Protein 5IQJ (pdb70)

Sequence (387 aa):
MMDDEERFNAALHESSAHTVIAQVLGFNTATPIIYENSSTNPDEKHWLGKAFIDTTNGNNVVEEDIALVGLAGEAIQYYIIEEGVDVGDCPFIWECNLEDISLSDQEELVKDDLYNDVELWEKLYTLFEQHHDSILDLANSIMDERFNAALHESSAHTVIAQVLGFNTATPIIYENSSTNPDEKHWLGKAFIDTTNGNVEDIALVGLAGEAIQQYYIEGVDVGDCPFIWECNLEDISLSDQELVKDLYNDDVELWEKLYTLFEEQHHDDSILLDDLANSIDERFNAALHESAHTVIAQVLGFNTATPIIYENSSKHWLGKAFIDTTNGNVEEDIALVGLAGEAIQQYYIEGVDDVGDCPFIIWECCNLEEDISLSDQELVKDLYNDVELWEKLYTLFEQHHDSILDLANSI

B-factor: mean 36.2, std 12.29, range [18.05, 109.1]

Radius of gyration: 27.33 Å; Cα contacts (8 Å, |Δi|>4): 542; chains: 3; bounding box: 39×88×50 Å

Foldseek 3Di:
DVLQLLLLLLQLQLVVLLVVVPWDWDQKDKDADPDPDVVDRGIHIDTGTDPPPDDLLSLLLSLVRRVLVVCLVVVPDLQCQLVVCVVCVVVRDPVSCVSNVNVSNPSVSSVVSSVVCVVCVVSSSVSSVVD/DVLQLLQLLLQLQLVVLLVVVPWDWDQKDKDADPDDDPVDRGIHIDTGTDPPPDDLLSLLLSLLRNVLVVCLVVPPDLQCQLVVCVVCVVVRDPVSCVSNVNVSNPSVSSVVSSVVCVVCVVSSSVSSVVD/DLQLLQLLLQLQLVVLLVVVPWDWDQKDWDADPVSGIHIDTGTDPPPDDLLSLQLSLLRRVVVCCLVVVPPLVCQLVVCVVCVVPRDPVSCVSNVNVSPPSVSSVVSSVVCVVCVVSSSVSSVVD

Secondary structure (DSSP, 8-state):
-HHHHHHHHHHHHHHHHHHHTT--EEEEEEEE-----TTS-SEEEEEEE--SSS-HHHHHHHHHHHHHHHHHHHT--GGGHHHHHHHTGGGS-HHHHHHHTTGGG-HHHHHHHHHHHHHHHHHHHHHHHT-/-HHHHHHHHHHHHHHHHHHHTT--EEEEEEEE-S---TTS-SEEEEEEE--SS--HHHHHHHHHHHHHHHHHHTT--GGGHHHHHHHHGGGS-HHHHHHHGGGGG-HHHHHHHHHHHHHHHHHHHHHHTT-/-HHHHHHHHHHHHHHHHHHTT--EEEEEEEE-----EEEEEEE--SS--HHHHHHHHHHHHHHHHHHTT--GGGHHHHHHHTGGGS-HHHHHHHGGGGG-HHHHHHHHHHHHHHHHHHHHHHHH-

Structure (mmCIF, N/CA/C/O backbone):
data_5IQJ
#
_entry.id   5IQJ
#
_cell.length_a   45.126
_cell.length_b   149.512
_cell.length_c   159.966
_cell.angle_alpha   90.00
_cell.angle_beta   90.00
_cell.angle_gamma   90.00
#
_symmetry.space_group_name_H-M   'C 2 2 21'
#
loop_
_entity.id
_entity.type
_entity.pdbx_description
1 polymer 'Uncharacterized protein'
2 non-polymer 'CHLORIDE ION'
3 non-polymer 'SULFATE ION'
4 non-polymer TARTRONATE
5 non-polymer 1,2-ETHANEDIOL
6 non-polymer DI(HYDROXYETHYL)ETHER
7 non-polymer 'TRIETHYLENE GLYCOL'
8 non-polymer 'ACETATE ION'
9 non-polymer GLYCEROL
10 water water
#
loop_
_atom_site.group_PDB
_atom_site.id
_atom_site.type_symbol
_atom_site.label_atom_id
_atom_site.label_alt_id
_atom_site.label_comp_id
_atom_site.label_asym_id
_atom_site.label_entity_id
_atom_site.label_seq_id
_atom_site.pdbx_PDB_ins_code
_atom_site.Cartn_x
_atom_site.Cartn_y
_atom_site.Cartn_z
_atom_site.occupancy
_atom_site.B_iso_or_equiv
_atom_site.auth_seq_id
_atom_site.auth_comp_id
_atom_site.auth_asym_id
_atom_site.auth_atom_id
_atom_site.pdbx_PDB_model_num
ATOM 1 N N A MET A 1 4 ? 15.954 18.081 83.317 0.50 60.00 1 MET A N 1
ATOM 2 N N B MET A 1 4 ? 14.609 19.508 84.941 0.50 76.55 1 MET A N 1
ATOM 3 C CA A MET A 1 4 ? 14.975 18.826 82.473 0.50 56.91 1 MET A CA 1
ATOM 4 C CA B MET A 1 4 ? 13.739 19.725 83.747 0.50 73.53 1 MET A CA 1
ATOM 5 C C A MET A 1 4 ? 15.208 20.327 82.593 0.50 54.77 1 MET A C 1
ATOM 6 C C B MET A 1 4 ? 14.150 20.996 83.002 0.50 67.86 1 MET A C 1
ATOM 7 O O A MET A 1 4 ? 14.910 21.085 81.667 0.50 49.06 1 MET A O 1
ATOM 8 O O B MET A 1 4 ? 13.871 21.149 81.813 0.50 63.37 1 MET A O 1
ATOM 17 N N A ASP A 1 5 ? 15.738 20.752 83.738 0.50 57.33 2 ASP A N 1
ATOM 18 N N B ASP A 1 5 ? 14.822 21.902 83.709 0.50 65.26 2 ASP A N 1
ATOM 19 C CA A ASP A 1 5 ? 16.049 22.164 83.957 0.50 57.62 2 ASP A CA 1
ATOM 20 C CA B ASP A 1 5 ? 15.231 23.178 83.128 0.50 60.82 2 ASP A CA 1
ATOM 21 C C A ASP A 1 5 ? 17.069 22.609 82.916 0.50 56.38 2 ASP A C 1
ATOM 22 C C B ASP A 1 5 ? 16.545 23.136 82.329 0.50 59.16 2 ASP A C 1
ATOM 23 O O A ASP A 1 5 ? 16.927 23.669 82.294 0.50 57.28 2 ASP A O 1
ATOM 24 O O B ASP A 1 5 ? 16.715 23.910 81.387 0.50 56.23 2 ASP A O 1
ATOM 33 N N A GLU A 1 6 ? 18.109 21.801 82.735 0.50 54.17 3 GLU A N 1
ATOM 34 N N B GLU A 1 6 ? 17.473 22.253 82.692 0.50 56.90 3 GLU A N 1
ATOM 35 C CA A GLU A 1 6 ? 19.109 22.096 81.729 0.50 51.56 3 GLU A CA 1
ATOM 36 C CA B GLU A 1 6 ? 18.736 22.162 81.959 0.50 54.19 3 GLU A CA 1
ATOM 37 C C A GLU A 1 6 ? 18.556 21.788 80.342 0.50 47.89 3 GLU A C 1
ATOM 38 C C B GLU A 1 6 ? 18.389 21.901 80.483 0.50 49.46 3 GLU A C 1
ATOM 39 O O A GLU A 1 6 ? 18.987 22.407 79.361 0.50 44.50 3 GLU A O 1
ATOM 40 O O B GLU A 1 6 ? 18.811 22.646 79.594 0.50 45.91 3 GLU A O 1
ATOM 51 N N . ARG A 1 7 ? 17.605 20.848 80.246 1.00 45.09 4 ARG A N 1
ATOM 52 C CA . ARG A 1 7 ? 17.069 20.505 78.911 1.00 43.24 4 ARG A CA 1
ATOM 53 C C . ARG A 1 7 ? 16.252 21.676 78.331 1.00 41.07 4 ARG A C 1
ATOM 54 O O . ARG A 1 7 ? 16.348 21.995 77.130 1.00 39.69 4 ARG A O 1
ATOM 62 N N . PHE A 1 8 ? 15.448 22.304 79.182 1.00 38.72 5 PHE A N 1
ATOM 63 C CA . PHE A 1 8 ? 14.613 23.408 78.733 1.00 38.32 5 PHE A CA 1
ATOM 64 C C . PHE A 1 8 ? 15.484 24.602 78.277 1.00 37.01 5 PHE A C 1
ATOM 65 O O . PHE A 1 8 ? 15.122 25.309 77.344 1.00 35.49 5 PHE A O 1
ATOM 73 N N . ASN A 1 9 ? 16.630 24.807 78.924 1.00 42.21 6 ASN A N 1
ATOM 74 C CA . ASN A 1 9 ? 17.559 25.880 78.527 1.00 40.99 6 ASN A CA 1
ATOM 75 C C . ASN A 1 9 ? 18.214 25.549 77.182 1.00 38.43 6 ASN A C 1
ATOM 76 O O . ASN A 1 9 ? 18.481 26.448 76.390 1.00 33.57 6 ASN A O 1
ATOM 81 N N . ALA A 1 10 ? 18.456 24.265 76.919 1.00 36.99 7 ALA A N 1
ATOM 82 C CA . ALA A 1 10 ? 18.969 23.866 75.617 1.00 36.31 7 ALA A CA 1
ATOM 83 C C . ALA A 1 10 ? 17.874 24.157 74.600 1.00 35.14 7 ALA A C 1
ATOM 84 O O . ALA A 1 10 ? 18.173 24.623 73.494 1.00 32.95 7 ALA A O 1
ATOM 86 N N . ALA A 1 11 ? 16.614 23.923 74.998 1.00 34.96 8 ALA A N 1
ATOM 87 C CA . ALA A 1 11 ? 15.458 24.188 74.131 1.00 33.38 8 ALA A CA 1
ATOM 88 C C . ALA A 1 11 ? 15.273 25.652 73.831 1.00 32.39 8 ALA A C 1
ATOM 89 O O . ALA A 1 11 ? 15.041 26.026 72.666 1.00 29.78 8 ALA A O 1
ATOM 91 N N . LEU A 1 12 ? 15.362 26.496 74.857 1.00 31.74 9 LEU A N 1
ATOM 92 C CA . LEU A 1 12 ? 15.243 27.941 74.635 1.00 31.91 9 LEU A CA 1
ATOM 93 C C . LEU A 1 12 ? 16.305 28.478 73.698 1.00 29.25 9 LEU A C 1
ATOM 94 O O . LEU A 1 12 ? 16.022 29.335 72.880 1.00 28.82 9 LEU A O 1
ATOM 99 N N . HIS A 1 13 ? 17.526 27.976 73.857 1.00 29.97 10 HIS A N 1
ATOM 100 C CA . HIS A 1 13 ? 18.684 28.360 73.037 1.00 29.52 10 HIS A CA 1
ATOM 101 C C . HIS A 1 13 ? 18.431 28.151 71.544 1.00 28.24 10 HIS A C 1
ATOM 102 O O . HIS A 1 13 ? 18.576 29.088 70.739 1.00 26.02 10 HIS A O 1
ATOM 109 N N . GLU A 1 14 ? 18.055 26.933 71.171 1.00 26.86 11 GLU A N 1
ATOM 110 C CA . GLU A 1 14 ? 17.769 26.641 69.760 1.00 26.72 11 GLU A CA 1
ATOM 111 C C . GLU A 1 14 ? 16.510 27.361 69.287 1.00 25.70 11 GLU A C 1
ATOM 112 O O . GLU A 1 14 ? 16.429 27.760 68.125 1.00 24.41 11 GLU A O 1
ATOM 118 N N A SER A 1 15 ? 15.527 27.519 70.174 0.60 24.80 12 SER A N 1
ATOM 119 N N B SER A 1 15 ? 15.531 27.519 70.175 0.40 25.83 12 SER A N 1
ATOM 120 C CA A SER A 1 15 ? 14.296 28.220 69.802 0.60 24.06 12 SER A CA 1
ATOM 121 C CA B SER A 1 15 ? 14.309 28.221 69.805 0.40 25.64 12 SER A CA 1
ATOM 122 C C A SER A 1 15 ? 14.547 29.717 69.540 0.60 24.68 12 SER A C 1
ATOM 123 C C B SER A 1 15 ? 14.567 29.706 69.527 0.40 25.42 12 SER A C 1
ATOM 124 O O A SER A 1 15 ? 13.905 30.322 68.670 0.60 23.87 12 SER A O 1
ATOM 125 O O B SER A 1 15 ? 13.949 30.293 68.631 0.40 24.74 12 SER A O 1
ATOM 130 N N . ALA A 1 16 ? 15.460 30.313 70.311 1.00 25.34 13 ALA A N 1
ATOM 131 C CA . ALA A 1 16 ? 15.802 31.734 70.120 1.00 24.69 13 ALA A CA 1
ATOM 132 C C . ALA A 1 16 ? 16.512 31.881 68.769 1.00 23.82 13 ALA A C 1
ATOM 133 O O . ALA A 1 16 ? 16.175 32.785 67.999 1.00 24.05 13 ALA A O 1
ATOM 135 N N . HIS A 1 17 ? 17.459 30.991 68.475 1.00 23.11 14 HIS A N 1
ATOM 136 C CA . 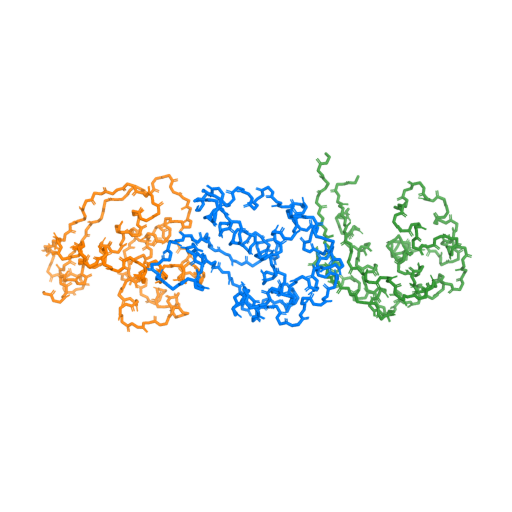HIS A 1 17 ? 18.131 31.023 67.164 1.00 24.72 14 HIS A CA 1
ATOM 137 C C . HIS A 1 17 ? 17.114 30.979 66.034 1.00 23.14 14 HIS A C 1
ATOM 138 O O . HIS A 1 17 ? 17.186 31.768 65.086 1.00 22.00 14 HIS A O 1
ATOM 145 N N . THR A 1 18 ? 16.186 30.043 66.171 1.00 23.87 15 THR A N 1
ATOM 146 C CA . THR A 1 18 ? 15.199 29.730 65.127 1.00 23.70 15 THR A CA 1
ATOM 147 C C . THR A 1 18 ? 14.199 30.857 64.896 1.00 23.80 15 THR A C 1
ATOM 148 O O . THR A 1 18 ? 13.967 31.245 63.761 1.00 23.49 15 THR A O 1
ATOM 152 N N . VAL A 1 19 ? 13.612 31.378 65.964 1.00 23.48 16 VAL A N 1
ATOM 153 C CA . VAL A 1 19 ? 12.635 32.447 65.817 1.00 23.20 16 VAL A CA 1
ATOM 154 C C . VAL A 1 19 ? 13.256 33.755 65.289 1.00 23.29 16 VAL A C 1
ATOM 155 O O . VAL A 1 19 ? 12.681 34.378 64.418 1.00 23.50 16 VAL A O 1
ATOM 159 N N . ILE A 1 20 ? 14.407 34.165 65.828 1.00 23.73 17 ILE A N 1
ATOM 160 C CA . ILE A 1 20 ? 15.124 35.330 65.305 1.00 22.82 17 ILE A CA 1
ATOM 161 C C . ILE A 1 20 ? 15.421 35.145 63.805 1.00 22.75 17 ILE A C 1
ATOM 162 O O . ILE A 1 20 ? 15.254 36.071 63.009 1.00 22.53 17 ILE A O 1
ATOM 167 N N . ALA A 1 21 ? 15.874 33.951 63.424 1.00 21.27 18 ALA A N 1
ATOM 168 C CA . ALA A 1 21 ? 16.147 33.677 62.022 1.00 22.18 18 ALA A CA 1
ATOM 169 C C . ALA A 1 21 ? 14.870 33.874 61.203 1.00 22.98 18 ALA A C 1
ATOM 170 O O . ALA A 1 21 ? 14.899 34.506 60.165 1.00 24.05 18 ALA A O 1
ATOM 172 N N . GLN A 1 22 ? 13.744 33.359 61.700 1.00 23.10 19 GLN A N 1
ATOM 173 C CA . GLN A 1 22 ? 12.472 33.497 60.982 1.00 25.26 19 GLN A CA 1
ATOM 174 C C . GLN A 1 22 ? 12.046 34.937 60.844 1.00 26.21 19 GLN A C 1
ATOM 175 O O . GLN A 1 22 ? 11.608 35.359 59.770 1.00 26.03 19 GLN A O 1
ATOM 181 N N . VAL A 1 23 ? 12.172 35.709 61.927 1.00 25.53 20 VAL A N 1
ATOM 182 C CA . VAL A 1 23 ? 11.802 37.108 61.894 1.00 26.86 20 VAL A CA 1
ATOM 183 C C . VAL A 1 23 ? 12.678 37.870 60.883 1.00 28.43 20 VAL A C 1
ATOM 184 O O . VAL A 1 23 ? 12.223 38.829 60.270 1.00 29.14 20 VAL A O 1
ATOM 188 N N . LEU A 1 24 ? 13.927 37.449 60.713 1.00 25.94 21 LEU A N 1
ATOM 189 C CA . LEU A 1 24 ? 14.796 38.093 59.755 1.00 25.83 21 LEU A CA 1
ATOM 190 C C . LEU A 1 24 ? 14.651 37.504 58.329 1.00 28.47 21 LEU A C 1
ATOM 191 O O . LEU A 1 24 ? 15.413 37.863 57.434 1.00 27.94 21 LEU A O 1
ATOM 196 N N . GLY A 1 25 ? 13.686 36.613 58.121 1.00 27.91 22 GLY A N 1
ATOM 197 C CA . GLY A 1 25 ? 13.416 36.092 56.787 1.00 29.22 22 GLY A CA 1
ATOM 198 C C . GLY A 1 25 ? 14.217 34.871 56.355 1.00 28.69 22 GLY A C 1
ATOM 199 O O . GLY A 1 25 ? 14.141 34.484 55.191 1.00 29.46 22 GLY A O 1
ATOM 200 N N . PHE A 1 26 ? 15.002 34.278 57.251 1.00 26.60 23 PHE A N 1
ATOM 201 C CA . PHE A 1 26 ? 15.773 33.088 56.900 1.00 27.02 23 PHE A CA 1
ATOM 202 C C . PHE A 1 26 ? 14.901 31.821 56.970 1.00 27.01 23 PHE A C 1
ATOM 203 O O . PHE A 1 26 ? 14.089 31.661 57.879 1.00 26.06 23 PHE A O 1
ATOM 211 N N . ASN A 1 27 ? 15.099 30.918 56.022 1.00 27.42 24 ASN A N 1
ATOM 212 C CA . ASN A 1 27 ? 14.380 29.647 56.043 1.00 30.00 24 ASN A CA 1
ATOM 213 C C . ASN A 1 27 ? 14.896 28.778 57.196 1.00 28.14 24 ASN A C 1
ATOM 214 O O . ASN A 1 27 ? 16.109 28.736 57.442 1.00 28.73 24 ASN A O 1
ATOM 219 N N . THR A 1 28 ? 13.990 28.084 57.873 1.00 27.57 25 THR A N 1
ATOM 220 C CA . THR A 1 28 ? 14.351 27.173 58.949 1.00 26.44 25 THR A CA 1
ATOM 221 C C . THR A 1 28 ? 13.520 25.869 58.942 1.00 27.02 25 THR A C 1
ATOM 222 O O . THR A 1 28 ? 12.451 25.783 58.317 1.00 26.83 25 THR A O 1
ATOM 226 N N . ALA A 1 29 ? 14.040 24.868 59.652 1.00 26.06 26 ALA A N 1
ATOM 227 C CA . ALA A 1 29 ? 13.333 23.615 59.933 1.00 25.41 26 ALA A CA 1
ATOM 228 C C . ALA A 1 29 ? 13.367 23.530 61.452 1.00 25.14 26 ALA A C 1
ATOM 229 O O . ALA A 1 29 ? 14.286 24.050 62.085 1.00 24.16 26 ALA A O 1
ATOM 231 N N . THR A 1 30 ? 12.385 22.864 62.034 1.00 26.28 27 THR A N 1
ATOM 232 C CA . THR A 1 30 ? 12.272 22.761 63.491 1.00 27.09 27 THR A CA 1
ATOM 233 C C . THR A 1 30 ? 13.566 22.211 64.143 1.00 26.30 27 THR A C 1
ATOM 234 O O . THR A 1 30 ? 14.042 21.140 63.750 1.00 25.21 27 THR A O 1
ATOM 238 N N . PRO A 1 31 ? 14.106 22.913 65.164 1.00 24.43 28 PRO A N 1
ATOM 239 C CA . PRO A 1 31 ? 15.332 22.444 65.799 1.00 25.74 28 PRO A CA 1
ATOM 240 C C . PRO A 1 31 ? 15.095 21.206 66.645 1.00 26.23 28 PRO A C 1
ATOM 241 O O . PRO A 1 31 ? 13.943 20.891 66.970 1.00 26.96 28 PRO A O 1
ATOM 245 N N . ILE A 1 32 ? 16.174 20.510 66.992 1.00 28.41 29 ILE A N 1
ATOM 246 C CA . ILE A 1 32 ? 16.079 19.306 67.833 1.00 30.36 29 ILE A CA 1
ATOM 247 C C . ILE A 1 32 ? 16.912 19.413 69.110 1.00 31.55 29 ILE A C 1
ATOM 248 O O . ILE A 1 32 ? 17.928 20.083 69.148 1.00 31.70 29 ILE A O 1
ATOM 253 N N . ILE A 1 33 ? 16.460 18.728 70.146 1.00 33.41 30 ILE A N 1
ATOM 254 C CA . ILE A 1 33 ? 17.142 18.697 71.424 1.00 36.37 30 ILE A CA 1
ATOM 255 C C . ILE A 1 33 ? 17.397 17.225 71.717 1.00 37.48 30 ILE A C 1
ATOM 256 O O . ILE A 1 33 ? 16.494 16.411 71.559 1.00 35.73 30 ILE A O 1
ATOM 261 N N . TYR A 1 34 ? 18.618 16.901 72.141 1.00 39.61 31 TYR A N 1
ATOM 262 C CA . TYR A 1 34 ? 19.000 15.506 72.415 1.00 42.59 31 TYR A CA 1
ATOM 263 C C . TYR A 1 34 ? 20.048 15.419 73.524 1.00 45.52 31 TYR A C 1
ATOM 264 O O . TYR A 1 34 ? 20.762 16.383 73.808 1.00 43.89 31 TYR A O 1
ATOM 273 N N . GLU A 1 35 ? 20.123 14.249 74.151 1.00 49.30 32 GLU A N 1
ATOM 274 C CA . GLU A 1 35 ? 20.997 14.038 75.299 1.00 53.99 32 GLU A CA 1
ATOM 275 C C . GLU A 1 35 ? 22.431 13.699 74.891 1.00 55.90 32 GLU A C 1
ATOM 276 O O . GLU A 1 35 ? 22.659 12.942 73.942 1.00 54.01 32 GLU A O 1
ATOM 282 N N . ASN A 1 36 ? 23.394 14.295 75.594 1.00 45.03 33 ASN A N 1
ATOM 283 C CA . ASN A 1 36 ? 24.813 14.027 75.351 1.00 46.91 33 ASN A CA 1
ATOM 284 C C . ASN A 1 36 ? 25.207 12.736 76.102 1.00 51.22 33 ASN A C 1
ATOM 285 O O . ASN A 1 36 ? 24.926 12.603 77.296 1.00 52.49 33 ASN A O 1
ATOM 290 N N . SER A 1 37 ? 25.866 11.810 75.408 1.00 53.07 34 SER A N 1
ATOM 291 C CA . SER A 1 37 ? 26.306 10.545 76.013 1.00 58.31 34 SER A CA 1
ATOM 292 C C . SER A 1 37 ? 27.707 10.631 76.645 1.00 56.73 34 SER A C 1
ATOM 293 O O . SER A 1 37 ? 28.116 9.712 77.351 1.00 59.31 34 SER A O 1
ATOM 296 N N . SER A 1 38 ? 28.429 11.728 76.396 1.00 53.22 35 SER A N 1
ATOM 297 C CA . SER A 1 38 ? 29.785 11.913 76.940 1.00 50.66 35 SER A CA 1
ATOM 298 C C . SER A 1 38 ? 29.836 11.880 78.464 1.00 48.26 35 SER A C 1
ATOM 299 O O . SER A 1 38 ? 28.927 12.361 79.131 1.00 44.54 35 SER A O 1
ATOM 302 N N . THR A 1 39 ? 30.919 11.325 79.006 1.00 48.88 36 THR A N 1
ATOM 303 C CA . THR A 1 39 ? 31.128 11.273 80.454 1.00 49.01 36 THR A CA 1
ATOM 304 C C . THR A 1 39 ? 32.173 12.326 80.868 1.00 50.13 36 THR A C 1
ATOM 305 O O . THR A 1 39 ? 32.702 12.303 82.008 1.00 45.13 36 THR A O 1
ATOM 309 N N . ASN A 1 40 ? 32.448 13.251 79.949 1.00 48.60 37 ASN A N 1
ATOM 310 C CA . ASN A 1 40 ? 33.429 14.295 80.169 1.00 52.19 37 ASN A CA 1
ATOM 311 C C . ASN A 1 40 ? 32.715 15.427 80.900 1.00 49.86 37 ASN A C 1
ATOM 312 O O . ASN A 1 40 ? 31.771 16.000 80.357 1.00 51.49 37 ASN A O 1
ATOM 317 N N . PRO A 1 41 ? 33.164 15.768 82.127 1.00 48.61 38 PRO A N 1
ATOM 318 C CA . PRO A 1 41 ? 32.464 16.834 82.870 1.00 49.42 38 PRO A CA 1
ATOM 319 C C . PRO A 1 41 ? 32.501 18.241 82.238 1.00 49.48 38 PRO A C 1
ATOM 320 O O . PRO A 1 41 ? 31.722 19.101 82.638 1.00 49.73 38 PRO A O 1
ATOM 324 N N . ASP A 1 42 ? 33.388 18.470 81.270 1.00 52.78 39 ASP A N 1
ATOM 325 C CA . ASP A 1 42 ? 33.510 19.796 80.644 1.00 58.91 39 ASP A CA 1
ATOM 326 C C . ASP A 1 42 ? 32.466 20.052 79.546 1.00 60.04 39 ASP A C 1
ATOM 327 O O . ASP A 1 42 ? 32.370 21.172 79.041 1.00 64.68 39 ASP A O 1
ATOM 332 N N . GLU A 1 43 ? 31.688 19.027 79.188 1.00 59.24 40 GLU A N 1
ATOM 333 C CA . GLU A 1 43 ? 30.658 19.150 78.141 1.00 59.23 40 GLU A CA 1
ATOM 334 C C . GLU A 1 43 ? 29.244 19.267 78.711 1.00 57.75 40 GLU A C 1
ATOM 335 O O . GLU A 1 43 ? 28.962 18.788 79.805 1.00 54.24 40 GLU A O 1
ATOM 341 N N . LYS A 1 44 ? 28.357 19.906 77.944 1.00 59.85 41 LYS A N 1
ATOM 342 C CA . LYS A 1 44 ? 26.955 20.066 78.342 1.00 58.01 41 LYS A CA 1
ATOM 343 C C . LYS A 1 44 ? 26.248 18.722 78.199 1.00 53.60 41 LYS A C 1
ATOM 344 O O . LYS A 1 44 ? 26.563 17.936 77.296 1.00 51.13 41 LYS A O 1
ATOM 350 N N . HIS A 1 45 ? 25.313 18.446 79.107 1.00 53.31 42 HIS A N 1
ATOM 351 C CA . HIS A 1 45 ? 24.596 17.169 79.096 1.00 56.81 42 HIS A CA 1
ATOM 352 C C . HIS A 1 45 ? 23.475 17.146 78.065 1.00 52.27 42 HIS A C 1
ATOM 353 O O . HIS A 1 45 ? 23.110 16.082 77.558 1.00 50.93 42 HIS A O 1
ATOM 360 N N . TRP A 1 46 ? 22.925 18.320 77.773 1.00 50.29 43 TRP A N 1
ATOM 361 C CA . TRP A 1 46 ? 21.850 18.452 76.787 1.00 47.79 43 TRP A CA 1
ATOM 362 C C . TRP A 1 46 ? 22.326 19.274 75.622 1.00 41.30 43 TRP A C 1
ATOM 363 O O . TRP A 1 46 ? 22.786 20.406 75.804 1.00 42.39 43 TRP A O 1
ATOM 374 N N . LEU A 1 47 ? 22.202 18.704 74.426 1.00 39.22 44 LEU A N 1
ATOM 375 C CA . LEU A 1 47 ? 22.640 19.368 73.196 1.00 37.07 44 LEU A CA 1
ATOM 376 C C . LEU A 1 47 ? 21.458 19.761 72.322 1.00 34.34 44 LEU A C 1
ATOM 377 O O . LEU A 1 47 ? 20.331 19.284 72.502 1.00 35.30 44 LEU A O 1
ATOM 382 N N . GLY A 1 48 ? 21.716 20.656 71.371 1.00 32.05 45 GLY A N 1
ATOM 383 C CA . GLY A 1 48 ? 20.696 21.090 70.459 1.00 28.39 45 GLY A CA 1
ATOM 384 C C . GLY A 1 48 ? 21.316 21.270 69.091 1.00 29.04 45 GLY A C 1
ATOM 385 O O . GLY A 1 48 ? 22.557 21.374 68.974 1.00 29.96 45 GLY A O 1
ATOM 386 N N . LYS A 1 49 ? 20.456 21.305 68.075 1.00 38.29 46 LYS A N 1
ATOM 387 C CA . LYS A 1 49 ? 20.860 21.538 66.689 1.00 37.36 46 LYS A CA 1
ATOM 388 C C . LYS A 1 49 ? 19.729 22.322 66.010 1.00 33.67 46 LYS A C 1
ATOM 389 O O . LYS A 1 49 ? 18.543 21.954 66.128 1.00 31.49 46 LYS A O 1
ATOM 395 N N . ALA A 1 50 ? 20.115 23.402 65.318 1.00 30.75 47 ALA A N 1
ATOM 396 C CA . ALA A 1 50 ? 19.201 24.268 64.577 1.00 28.97 47 ALA A CA 1
ATOM 397 C C . ALA A 1 50 ? 19.460 24.095 63.070 1.00 28.35 47 ALA A C 1
ATOM 398 O O . ALA A 1 50 ? 20.555 23.695 62.671 1.00 29.06 47 ALA A O 1
ATOM 400 N N . PHE A 1 51 ? 18.471 24.407 62.238 1.00 27.06 48 PHE A N 1
ATOM 401 C CA . PHE A 1 51 ? 18.598 24.198 60.793 1.00 27.17 48 PHE A CA 1
ATOM 402 C C . PHE A 1 51 ? 18.133 25.494 60.178 1.00 27.06 48 PHE A C 1
ATOM 403 O O . PHE A 1 51 ? 16.941 25.718 60.004 1.00 26.98 48 PHE A O 1
ATOM 411 N N . ILE A 1 52 ? 19.106 26.362 59.895 1.00 27.39 49 ILE A N 1
ATOM 412 C CA . ILE A 1 52 ? 18.833 27.718 59.449 1.00 28.25 49 ILE A CA 1
ATOM 413 C C . ILE A 1 52 ? 19.677 28.050 58.226 1.00 29.91 49 ILE A C 1
ATOM 414 O O . ILE A 1 52 ? 20.890 27.837 58.241 1.00 29.89 49 ILE A O 1
ATOM 419 N N . ASP A 1 53 ? 19.033 28.560 57.178 1.00 31.61 50 ASP A N 1
ATOM 420 C CA . ASP A 1 53 ? 19.747 29.002 55.970 1.00 35.20 50 ASP A CA 1
ATOM 421 C C . ASP A 1 53 ? 20.372 30.360 56.169 1.00 35.89 50 ASP A C 1
ATOM 422 O O . ASP A 1 53 ? 19.668 31.356 56.138 1.00 38.64 50 ASP A O 1
ATOM 427 N N . THR A 1 54 ? 21.682 30.417 56.395 1.00 37.36 51 THR A N 1
ATOM 428 C CA . THR A 1 54 ? 22.381 31.710 56.516 1.00 38.24 51 THR A CA 1
ATOM 429 C C . THR A 1 54 ? 23.301 31.962 55.312 1.00 41.89 51 THR A C 1
ATOM 430 O O . THR A 1 54 ? 24.134 32.875 55.346 1.00 41.29 51 THR A O 1
ATOM 434 N N . THR A 1 55 ? 23.113 31.190 54.235 1.00 43.83 52 THR A N 1
ATOM 435 C CA . THR A 1 55 ? 23.962 31.315 53.030 1.00 47.43 52 THR A CA 1
ATOM 436 C C . THR A 1 55 ? 23.901 32.688 52.344 1.00 49.98 52 THR A C 1
ATOM 437 O O . THR A 1 55 ? 24.939 33.271 52.015 1.00 53.99 52 THR A O 1
ATOM 441 N N . ASN A 1 56 ? 22.688 33.183 52.120 1.00 51.87 53 ASN A N 1
ATOM 442 C CA . ASN A 1 56 ? 22.471 34.454 51.415 1.00 55.00 53 ASN A CA 1
ATOM 443 C C . ASN A 1 56 ? 22.635 35.720 52.271 1.00 50.51 53 ASN A C 1
ATOM 444 O O . ASN A 1 56 ? 23.325 36.656 51.870 1.00 52.33 53 ASN A O 1
ATOM 449 N N . GLY A 1 57 ? 21.985 35.721 53.431 1.00 44.03 54 GLY A N 1
ATOM 450 C CA . GLY A 1 57 ? 21.897 36.863 54.367 1.00 40.28 54 GLY A CA 1
ATOM 451 C C . GLY A 1 57 ? 23.030 37.844 54.598 1.00 38.46 54 GLY A C 1
ATOM 452 O O . GLY A 1 57 ? 24.196 37.531 54.382 1.00 39.26 54 GLY A O 1
ATOM 453 N N A ASN A 1 58 ? 22.663 39.032 55.059 0.50 36.73 55 ASN A N 1
ATOM 454 N N B ASN A 1 58 ? 22.706 39.057 55.043 0.50 37.21 55 ASN A N 1
ATOM 455 C CA A ASN A 1 58 ? 23.641 40.047 55.351 0.50 36.29 55 ASN A CA 1
ATOM 456 C CA B ASN A 1 58 ? 23.774 40.018 55.305 0.50 37.08 55 ASN A CA 1
ATOM 457 C C A ASN A 1 58 ? 24.329 39.725 56.673 0.50 33.69 55 ASN A C 1
ATOM 458 C C B ASN A 1 58 ? 24.402 39.721 56.670 0.50 34.50 55 ASN A C 1
ATOM 459 O O A ASN A 1 58 ? 23.786 39.015 57.542 0.50 31.80 55 ASN A O 1
ATOM 460 O O B ASN A 1 58 ? 23.781 39.098 57.551 0.50 32.58 55 ASN A O 1
ATOM 469 N N A VAL A 1 59 ? 25.544 40.225 56.789 0.50 33.20 56 VAL A N 1
ATOM 470 N N B VAL A 1 59 ? 25.658 40.112 56.802 0.50 34.09 56 VAL A N 1
ATOM 471 C CA A VAL A 1 59 ? 26.397 39.956 57.927 0.50 31.82 56 VAL A CA 1
ATOM 472 C CA B VAL A 1 59 ? 26.452 39.820 57.985 0.50 32.66 56 VAL A CA 1
ATOM 473 C C A VAL A 1 59 ? 25.756 40.277 59.269 0.50 29.87 56 VAL A C 1
ATOM 474 C C B VAL A 1 59 ? 25.755 40.187 59.290 0.50 30.61 56 VAL A C 1
ATOM 475 O O A VAL A 1 59 ? 25.850 39.480 60.196 0.50 28.83 56 VAL A O 1
ATOM 476 O O B VAL A 1 59 ? 25.766 39.409 60.234 0.50 29.51 56 VAL A O 1
ATOM 483 N N A GLU A 1 60 ? 25.105 41.428 59.386 0.50 29.32 57 GLU A N 1
ATOM 484 N N B GLU A 1 60 ? 25.159 41.371 59.344 0.50 30.05 57 GLU A N 1
ATOM 485 C CA A GLU A 1 60 ? 24.497 41.778 60.670 0.50 28.11 57 GLU A CA 1
ATOM 486 C CA B GLU A 1 60 ? 24.473 41.819 60.553 0.50 28.86 57 GLU A CA 1
ATOM 487 C C A GLU A 1 60 ? 23.271 40.910 61.038 0.50 26.94 57 GLU A C 1
ATOM 488 C C B GLU A 1 60 ? 23.320 40.886 60.996 0.50 27.33 57 GLU A C 1
ATOM 489 O O A GLU A 1 60 ? 23.085 40.568 62.216 0.50 25.69 57 GLU A O 1
ATOM 490 O O B GLU A 1 60 ? 23.213 40.510 62.173 0.50 26.05 57 GLU A O 1
ATOM 501 N N . ASP A 1 61 ? 22.451 40.537 60.054 1.00 27.17 58 ASP A N 1
ATOM 502 C CA . ASP A 1 61 ? 21.310 39.643 60.346 1.00 26.23 58 ASP A CA 1
ATOM 503 C C . ASP A 1 61 ? 21.823 38.248 60.799 1.00 25.59 58 ASP A C 1
ATOM 504 O O . ASP A 1 61 ? 21.287 37.648 61.736 1.00 24.53 58 ASP A O 1
ATOM 509 N N . ILE A 1 62 ? 22.868 37.760 60.148 1.00 26.06 59 ILE A N 1
ATOM 510 C CA . ILE A 1 62 ? 23.443 36.470 60.510 1.00 25.97 59 ILE A CA 1
ATOM 511 C C . ILE A 1 62 ? 24.004 36.538 61.946 1.00 25.26 59 ILE A C 1
ATOM 512 O O . ILE A 1 62 ? 23.874 35.575 62.723 1.00 24.69 59 ILE A O 1
ATOM 517 N N . ALA A 1 63 ? 24.605 37.674 62.279 1.00 25.20 60 ALA A N 1
ATOM 518 C CA . ALA A 1 63 ? 25.134 37.877 63.616 1.00 25.06 60 ALA A CA 1
ATOM 519 C C . ALA A 1 63 ? 24.027 37.861 64.644 1.00 24.39 60 ALA A C 1
ATOM 520 O O . ALA A 1 63 ? 24.209 37.287 65.733 1.00 24.62 60 ALA A O 1
ATOM 522 N N . LEU A 1 64 ? 22.869 38.449 64.316 1.00 24.05 61 LEU A N 1
ATOM 523 C CA . LEU A 1 64 ? 21.723 38.433 65.231 1.00 23.71 61 LEU A CA 1
ATOM 524 C C . LEU A 1 64 ? 21.308 36.986 65.496 1.00 23.34 61 LEU A C 1
ATOM 525 O O . LEU A 1 64 ? 20.992 36.624 66.622 1.00 23.28 61 LEU A O 1
ATOM 530 N N . VAL A 1 65 ? 21.295 36.163 64.454 1.00 23.31 62 VAL A N 1
ATOM 531 C CA . VAL A 1 65 ? 20.952 34.744 64.637 1.00 23.12 62 VAL A CA 1
ATOM 532 C C . VAL A 1 65 ? 21.980 34.070 65.542 1.00 23.27 62 VAL A C 1
ATOM 533 O O . VAL A 1 65 ? 21.618 33.336 66.457 1.00 23.38 62 VAL A O 1
ATOM 537 N N . GLY A 1 66 ? 23.248 34.363 65.295 1.00 23.64 63 GLY A N 1
ATOM 538 C CA . GLY A 1 66 ? 24.365 33.804 66.079 1.00 24.25 63 GLY A CA 1
ATOM 539 C C . GLY A 1 66 ? 24.302 34.183 67.549 1.00 24.40 63 GLY A C 1
ATOM 540 O O . GLY A 1 66 ? 24.556 33.351 68.418 1.00 24.71 63 GLY A O 1
ATOM 541 N N . LEU A 1 67 ? 23.947 35.433 67.827 1.00 24.31 64 LEU A N 1
ATOM 542 C CA . LEU A 1 67 ? 23.852 35.911 69.207 1.00 24.70 64 LEU A CA 1
ATOM 543 C C . LEU A 1 67 ? 22.671 35.373 69.960 1.00 24.73 64 LEU A C 1
ATOM 544 O O . LEU A 1 67 ? 22.719 35.256 71.170 1.00 25.11 64 LEU A O 1
ATOM 549 N N . ALA A 1 68 ? 21.614 35.054 69.226 1.00 24.37 65 ALA A N 1
ATOM 550 C CA . ALA A 1 68 ? 20.325 34.762 69.822 1.00 24.66 65 ALA A CA 1
ATOM 551 C C . ALA A 1 68 ? 20.262 33.675 70.898 1.00 25.67 65 ALA A C 1
ATOM 552 O O . ALA A 1 68 ? 19.530 33.838 71.889 1.00 26.15 65 ALA A O 1
ATOM 554 N N . GLY A 1 69 ? 21.000 32.584 70.692 1.00 26.04 66 GLY A N 1
ATOM 555 C CA . GLY A 1 69 ? 21.013 31.461 71.644 1.00 27.42 66 GLY A CA 1
ATOM 556 C C . GLY A 1 69 ? 21.423 31.865 73.035 1.00 28.69 66 GLY A C 1
ATOM 557 O O . GLY A 1 69 ? 20.640 31.746 73.946 1.00 29.62 66 GLY A O 1
ATOM 558 N N . GLU A 1 70 ? 22.633 32.413 73.191 1.00 29.78 67 GLU A N 1
ATOM 559 C CA . GLU A 1 70 ? 23.098 32.869 74.511 1.00 31.20 67 GLU A CA 1
ATOM 560 C C . GLU A 1 70 ? 22.297 34.068 74.985 1.00 30.86 67 GLU A C 1
ATOM 561 O O . GLU A 1 70 ? 22.024 34.215 76.176 1.00 31.93 67 GLU A O 1
ATOM 567 N N . ALA A 1 71 ? 21.909 34.921 74.040 1.00 29.20 68 ALA A N 1
ATOM 568 C CA . ALA A 1 71 ? 21.191 36.168 74.346 1.00 28.66 68 ALA A CA 1
ATOM 569 C C . ALA A 1 71 ? 19.852 36.020 75.034 1.00 28.85 68 ALA A C 1
ATOM 570 O O . ALA A 1 71 ? 19.480 36.871 75.879 1.00 29.29 68 ALA A O 1
ATOM 572 N N . ILE A 1 72 ? 19.108 34.967 74.708 1.00 28.47 69 ILE A N 1
ATOM 573 C CA . ILE A 1 72 ? 17.806 34.786 75.344 1.00 29.09 69 ILE A CA 1
ATOM 574 C C . ILE A 1 72 ? 17.985 34.645 76.851 1.00 30.83 69 ILE A C 1
ATOM 575 O O . ILE A 1 72 ? 17.163 35.134 77.598 1.00 31.42 69 ILE A O 1
ATOM 580 N N . GLN A 1 73 ? 19.069 34.016 77.294 1.00 31.70 70 GLN A N 1
ATOM 581 C CA . GLN A 1 73 ? 19.341 33.934 78.758 1.00 33.99 70 GLN A CA 1
ATOM 582 C C . GLN A 1 73 ? 19.702 35.303 79.309 1.00 33.85 70 GLN A C 1
ATOM 583 O O . GLN A 1 73 ? 19.222 35.666 80.376 1.00 34.80 70 GLN A O 1
ATOM 589 N N . TYR A 1 74 ? 20.518 36.073 78.578 1.00 32.34 71 TYR A N 1
ATOM 590 C CA . TYR A 1 74 ? 20.872 37.408 79.046 1.00 32.70 71 TYR A CA 1
ATOM 591 C C . TYR A 1 74 ? 19.613 38.253 79.220 1.00 33.16 71 TYR A C 1
ATOM 592 O O . TYR A 1 74 ? 19.475 38.986 80.221 1.00 34.07 71 TYR A O 1
ATOM 601 N N . TYR A 1 75 ? 18.676 38.073 78.296 1.00 32.29 72 TYR A N 1
ATOM 602 C CA . TYR A 1 75 ? 17.407 38.788 78.308 1.00 33.10 72 TYR A CA 1
ATOM 603 C C . TYR A 1 75 ? 16.567 38.370 79.491 1.00 34.93 72 TYR A C 1
ATOM 604 O O . TYR A 1 75 ? 16.041 39.220 80.230 1.00 35.81 72 TYR A O 1
ATOM 613 N N A ILE A 1 76 ? 16.383 37.059 79.640 0.50 35.37 73 ILE A N 1
ATOM 614 N N B ILE A 1 76 ? 16.462 37.056 79.698 0.50 35.64 73 ILE A N 1
ATOM 615 C CA A ILE A 1 76 ? 15.609 36.508 80.767 0.50 37.53 73 ILE A CA 1
ATOM 616 C CA B ILE A 1 76 ? 15.750 36.528 80.878 0.50 37.98 73 ILE A CA 1
ATOM 617 C C A ILE A 1 76 ? 16.202 36.937 82.123 0.50 39.63 73 ILE A C 1
ATOM 618 C C B ILE A 1 76 ? 16.369 37.004 82.196 0.50 39.97 73 ILE A C 1
ATOM 619 O O A ILE A 1 76 ? 15.471 37.272 83.060 0.50 41.34 73 ILE A O 1
ATOM 620 O O B ILE A 1 76 ? 15.659 37.456 83.099 0.50 41.60 73 ILE A O 1
ATOM 629 N N A GLU A 1 77 ? 17.529 36.947 82.210 0.50 39.67 74 GLU A N 1
ATOM 630 N N B GLU A 1 77 ? 17.694 36.915 82.300 0.50 40.00 74 GLU A N 1
ATOM 631 C CA A GLU A 1 77 ? 18.232 37.312 83.456 0.50 41.83 74 GLU A CA 1
ATOM 632 C CA B GLU A 1 77 ? 18.377 37.312 83.538 0.50 42.07 74 GLU A CA 1
ATOM 633 C C A GLU A 1 77 ? 18.326 38.811 83.752 0.50 42.30 74 GLU A C 1
ATOM 634 C C B GLU A 1 77 ? 18.420 38.843 83.754 0.50 42.34 74 GLU A C 1
ATOM 635 O O A GLU A 1 77 ? 18.745 39.205 84.840 0.50 43.81 74 GLU A O 1
ATOM 636 O O B GLU A 1 77 ? 18.893 39.295 84.798 0.50 43.69 74 GLU A O 1
ATOM 647 N N . GLY A 1 78 ? 17.966 39.642 82.783 1.00 40.94 75 GLY A N 1
ATOM 648 C CA . GLY A 1 78 ? 17.956 41.112 82.969 1.00 41.95 75 GLY A CA 1
ATOM 649 C C . GLY A 1 78 ? 19.266 41.851 82.753 1.00 42.02 75 GLY A C 1
ATOM 650 O O . GLY A 1 78 ? 19.478 42.916 83.315 1.00 42.42 75 GLY A O 1
ATOM 651 N N . VAL A 1 79 ? 20.125 41.293 81.909 1.00 41.26 76 VAL A N 1
ATOM 652 C CA . VAL A 1 79 ? 21.386 41.912 81.587 1.00 42.00 76 VAL A CA 1
ATOM 653 C C . VAL A 1 79 ? 21.106 43.119 80.700 1.00 43.77 76 VAL A C 1
ATOM 654 O O . VAL A 1 79 ? 20.330 43.020 79.741 1.00 40.78 76 VAL A O 1
ATOM 658 N N . ASP A 1 80 ? 21.721 44.254 81.037 1.00 33.19 77 ASP A N 1
ATOM 659 C CA . ASP A 1 80 ? 21.562 45.484 80.256 1.00 37.57 77 ASP A CA 1
ATOM 660 C C . ASP A 1 80 ? 22.198 45.290 78.904 1.00 35.41 77 ASP A C 1
ATOM 661 O O . ASP A 1 80 ? 23.266 44.693 78.806 1.00 33.11 77 ASP A O 1
ATOM 666 N N . VAL A 1 81 ? 21.543 45.817 77.876 1.00 36.76 78 VAL A N 1
ATOM 667 C CA . VAL A 1 81 ? 22.030 45.730 76.505 1.00 37.09 78 VAL A CA 1
ATOM 668 C C . VAL A 1 81 ? 23.472 46.171 76.420 1.00 35.12 78 VAL A C 1
ATOM 669 O O . VAL A 1 81 ? 24.292 45.488 75.842 1.00 33.37 78 VAL A O 1
ATOM 673 N N . GLY A 1 82 ? 23.778 47.315 77.036 1.00 35.76 79 GLY A N 1
ATOM 674 C CA . GLY A 1 82 ? 25.129 47.833 77.046 1.00 34.75 79 GLY A CA 1
ATOM 675 C C . GLY A 1 82 ? 26.146 46.949 77.737 1.00 32.21 79 GLY A C 1
ATOM 676 O O . GLY A 1 82 ? 27.322 47.129 77.540 1.00 34.29 79 GLY A O 1
ATOM 677 N N . ASP A 1 83 ? 25.693 46.018 78.562 1.00 32.42 80 ASP A N 1
ATOM 678 C CA . ASP A 1 83 ? 26.586 45.055 79.238 1.00 30.95 80 ASP A CA 1
ATOM 679 C C . ASP A 1 83 ? 26.740 43.702 78.538 1.00 30.30 80 ASP A C 1
ATOM 680 O O . ASP A 1 83 ? 27.644 42.924 78.885 1.00 27.67 80 ASP A O 1
ATOM 685 N N . CYS A 1 84 ? 25.877 43.416 77.554 1.00 27.64 81 CYS A N 1
ATOM 686 C CA . CYS A 1 84 ? 25.953 42.150 76.846 1.00 26.55 81 CYS A CA 1
ATOM 687 C C . CYS A 1 84 ? 27.262 41.875 76.149 1.00 25.63 81 CYS A C 1
ATOM 688 O O . CYS A 1 84 ? 27.668 40.737 76.115 1.00 26.07 81 CYS A O 1
ATOM 691 N N . PRO A 1 85 ? 27.924 42.907 75.575 1.00 27.58 82 PRO A N 1
ATOM 692 C CA . PRO A 1 85 ? 29.214 42.626 74.943 1.00 28.73 82 PRO A CA 1
ATOM 693 C C . PRO A 1 85 ? 30.240 42.048 75.918 1.00 28.82 82 PRO A C 1
ATOM 694 O O . PRO A 1 85 ? 30.966 41.103 75.587 1.00 27.86 82 PRO A O 1
ATOM 698 N N . PHE A 1 86 ? 30.271 42.612 77.113 1.00 28.71 83 PHE A N 1
ATOM 699 C CA . PHE A 1 86 ? 31.206 42.160 78.152 1.00 30.25 83 PHE A CA 1
ATOM 700 C C . PHE A 1 86 ? 30.832 40.774 78.617 1.00 30.49 83 PHE A C 1
ATOM 701 O O . PHE A 1 86 ? 31.685 39.913 78.749 1.00 32.54 83 PHE A O 1
ATOM 709 N N . ILE A 1 87 ? 29.538 40.563 78.853 1.00 31.21 84 ILE A N 1
ATOM 710 C CA . ILE A 1 87 ? 29.039 39.270 79.302 1.00 31.20 84 ILE A CA 1
ATOM 711 C C . ILE A 1 87 ? 29.346 38.160 78.256 1.00 30.27 84 ILE A C 1
ATOM 712 O O . ILE A 1 87 ? 29.806 37.062 78.601 1.00 29.91 84 ILE A O 1
ATOM 717 N N . TRP A 1 88 ? 29.116 38.455 76.986 1.00 27.52 85 TRP A N 1
ATOM 718 C CA . TRP A 1 88 ? 29.439 37.510 75.903 1.00 27.82 85 TRP A CA 1
ATOM 719 C C . TRP A 1 88 ? 30.923 37.178 75.922 1.00 30.35 85 TRP A C 1
ATOM 720 O O . TRP A 1 88 ? 31.321 36.001 75.937 1.00 34.37 85 TRP A O 1
ATOM 731 N N . GLU A 1 89 ? 31.749 38.210 75.956 1.00 31.55 86 GLU A N 1
ATOM 732 C CA . GLU A 1 89 ? 33.192 37.997 75.902 1.00 35.69 86 GLU A CA 1
ATOM 733 C C . GLU A 1 89 ? 33.620 37.122 77.077 1.00 37.20 86 GLU A C 1
ATOM 734 O O . GLU A 1 89 ? 34.359 36.154 76.873 1.00 37.06 86 GLU A O 1
ATOM 740 N N . CYS A 1 90 ? 33.083 37.392 78.277 1.00 37.26 87 CYS A N 1
ATOM 741 C CA . CYS A 1 90 ? 33.440 36.587 79.469 1.00 42.49 87 CYS A CA 1
ATOM 742 C C . CYS A 1 90 ? 33.039 35.126 79.338 1.00 43.51 87 CYS A C 1
ATOM 743 O O . CYS A 1 90 ? 33.688 34.265 79.922 1.00 49.37 87 CYS A O 1
ATOM 746 N N . ASN A 1 91 ? 31.957 34.854 78.616 1.00 40.97 88 ASN A N 1
ATOM 747 C CA . ASN A 1 91 ? 31.446 33.480 78.458 1.00 42.65 88 ASN A CA 1
ATOM 748 C C . ASN A 1 91 ? 31.881 32.785 77.177 1.00 39.59 88 ASN A C 1
ATOM 749 O O . ASN A 1 91 ? 31.398 31.709 76.892 1.00 39.14 88 ASN A O 1
ATOM 754 N N . LEU A 1 92 ? 32.813 33.367 76.430 1.00 40.58 89 LEU A N 1
ATOM 755 C CA . LEU A 1 92 ? 33.240 32.775 75.145 1.00 41.54 89 LEU A CA 1
ATOM 756 C C . LEU A 1 92 ? 33.661 31.320 75.202 1.00 44.93 89 LEU A C 1
ATOM 757 O O . LEU A 1 92 ? 33.339 30.559 74.293 1.00 44.08 89 LEU A O 1
ATOM 762 N N . GLU A 1 93 ? 34.375 30.925 76.252 1.00 49.60 90 GLU A N 1
ATOM 763 C CA . GLU A 1 93 ? 34.808 29.529 76.375 1.00 54.04 90 GLU A CA 1
ATOM 764 C C . GLU A 1 93 ? 33.616 28.560 76.394 1.00 54.37 90 GLU A C 1
ATOM 765 O O . GLU A 1 93 ? 33.765 27.404 76.003 1.00 56.51 90 GLU A O 1
ATOM 771 N N . ASP A 1 94 ? 32.447 29.040 76.827 1.00 50.22 91 ASP A N 1
ATOM 772 C CA . ASP A 1 94 ? 31.225 28.217 76.881 1.00 50.57 91 ASP A CA 1
ATOM 773 C C . ASP A 1 94 ? 30.220 28.518 75.755 1.00 47.20 91 ASP A C 1
ATOM 774 O O . ASP A 1 94 ? 29.097 28.018 75.777 1.00 49.10 91 ASP A O 1
ATOM 779 N N . ILE A 1 95 ? 30.614 29.352 74.793 1.00 42.39 92 ILE A N 1
ATOM 780 C CA . ILE A 1 95 ? 29.773 29.652 73.630 1.00 39.30 92 ILE A CA 1
ATOM 781 C C . ILE A 1 95 ? 30.338 28.795 72.502 1.00 38.79 92 ILE A C 1
ATOM 782 O O . ILE A 1 95 ? 31.555 28.708 72.354 1.00 39.29 92 ILE A O 1
ATOM 787 N N . SER A 1 96 ? 29.467 28.186 71.699 1.00 38.77 93 SER A N 1
ATOM 788 C CA . SER A 1 96 ? 29.916 27.267 70.636 1.00 40.04 93 SER A CA 1
ATOM 789 C C . SER A 1 96 ? 30.693 27.967 69.535 1.00 40.36 93 SER A C 1
ATOM 790 O O . SER A 1 96 ? 30.455 29.132 69.251 1.00 35.46 93 SER A O 1
ATOM 793 N N . LEU A 1 97 ? 31.593 27.226 68.890 1.00 42.39 94 LEU A N 1
ATOM 794 C CA . LEU A 1 97 ? 32.395 27.772 67.797 1.00 45.09 94 LEU A CA 1
ATOM 795 C C . LEU A 1 97 ? 31.525 28.199 66.603 1.00 42.91 94 LEU A C 1
ATOM 796 O O . LEU A 1 97 ? 31.858 29.172 65.913 1.00 42.49 94 LEU A O 1
ATOM 801 N N . SER A 1 98 ? 30.425 27.484 66.368 1.00 40.92 95 SER A N 1
ATOM 802 C CA . SER A 1 98 ? 29.539 27.816 65.252 1.00 41.76 95 SER A CA 1
ATOM 803 C C . SER A 1 98 ? 28.808 29.137 65.521 1.00 35.72 95 SER A C 1
ATOM 804 O O . SER A 1 98 ? 28.644 29.928 64.601 1.00 36.72 95 SER A O 1
ATOM 807 N N . ASP A 1 99 ? 28.388 29.384 66.769 1.00 34.51 96 ASP A N 1
ATOM 808 C CA . ASP A 1 99 ? 27.785 30.690 67.111 1.00 32.80 96 ASP A CA 1
ATOM 809 C C . ASP A 1 99 ? 28.837 31.777 66.931 1.00 31.57 96 ASP A C 1
ATOM 810 O O . ASP A 1 99 ? 28.550 32.833 66.375 1.00 29.66 96 ASP A O 1
ATOM 815 N N . GLN A 1 100 ? 30.069 31.500 67.356 1.00 34.25 97 GLN A N 1
ATOM 816 C CA . GLN A 1 100 ? 31.142 32.483 67.199 1.00 33.84 97 GLN A CA 1
ATOM 817 C C . GLN A 1 100 ? 31.411 32.769 65.712 1.00 34.06 97 GLN A C 1
ATOM 818 O O . GLN A 1 100 ? 31.743 33.890 65.359 1.00 33.39 97 GLN A O 1
ATOM 824 N N A GLU A 1 101 ? 31.260 31.754 64.866 0.50 35.21 98 GLU A N 1
ATOM 825 N N B GLU A 1 101 ? 31.268 31.755 64.862 0.50 35.76 98 GLU A N 1
ATOM 826 C CA A GLU A 1 101 ? 31.460 31.924 63.427 0.50 37.16 98 GLU A CA 1
ATOM 827 C CA B GLU A 1 101 ? 31.464 31.933 63.419 0.50 38.24 98 GLU A CA 1
ATOM 828 C C A GLU A 1 101 ? 30.381 32.838 62.815 0.50 34.90 98 GLU A C 1
ATOM 829 C C B GLU A 1 101 ? 30.382 32.848 62.818 0.50 35.45 98 GLU A C 1
ATOM 830 O O A GLU A 1 101 ? 30.659 33.598 61.894 0.50 35.17 98 GLU A O 1
ATOM 831 O O B GLU A 1 101 ? 30.658 33.617 61.904 0.50 35.64 98 GLU A O 1
ATOM 842 N N . LEU A 1 102 ? 29.163 32.768 63.343 1.00 32.28 99 LEU A N 1
ATOM 843 C CA . LEU A 1 102 ? 28.065 33.617 62.847 1.00 31.73 99 LEU A CA 1
ATOM 844 C C . LEU A 1 102 ? 28.199 35.055 63.358 1.00 29.34 99 LEU A C 1
ATOM 845 O O . LEU A 1 102 ? 27.834 35.998 62.671 1.00 30.41 99 LEU A O 1
ATOM 850 N N . VAL A 1 103 ? 28.750 35.209 64.555 1.00 28.31 100 VAL A N 1
ATOM 851 C CA . VAL A 1 103 ? 28.833 36.519 65.199 1.00 27.89 100 VAL A CA 1
ATOM 852 C C . VAL A 1 103 ? 30.116 37.272 64.911 1.00 29.77 100 VAL A C 1
ATOM 853 O O . VAL A 1 103 ? 30.071 38.465 64.622 1.00 29.02 100 VAL A O 1
ATOM 857 N N . LYS A 1 104 ? 31.243 36.563 64.973 1.00 32.00 101 LYS A N 1
ATOM 858 C CA . LYS A 1 104 ? 32.567 37.177 64.872 1.00 35.95 101 LYS A CA 1
ATOM 859 C C . LYS A 1 104 ? 32.701 38.275 65.948 1.00 34.51 101 LYS A C 1
ATOM 860 O O . LYS A 1 104 ? 32.416 38.000 67.116 1.00 33.29 101 LYS A O 1
ATOM 866 N N A ASP A 1 105 ? 33.135 39.486 65.589 0.50 34.80 102 ASP A N 1
ATOM 867 N N B ASP A 1 105 ? 33.113 39.487 65.565 0.50 34.38 102 ASP A N 1
ATOM 868 C CA A ASP A 1 105 ? 33.271 40.538 66.606 0.50 35.00 102 ASP A CA 1
ATOM 869 C CA B ASP A 1 105 ? 33.299 40.563 66.542 0.50 34.38 102 ASP A CA 1
ATOM 870 C C A ASP A 1 105 ? 32.070 41.462 66.708 0.50 31.45 102 ASP A C 1
ATOM 871 C C B ASP A 1 105 ? 32.078 41.461 66.697 0.50 31.14 102 ASP A C 1
ATOM 872 O O A ASP A 1 105 ? 32.146 42.493 67.382 0.50 30.72 102 ASP A O 1
ATOM 873 O O B ASP A 1 105 ? 32.150 42.472 67.401 0.50 30.46 102 ASP A O 1
ATOM 882 N N . LEU A 1 106 ? 30.954 41.098 66.068 1.00 29.88 103 LEU A N 1
ATOM 883 C CA . LEU A 1 106 ? 29.755 41.922 66.144 1.00 27.63 103 LEU A CA 1
ATOM 884 C C . LEU A 1 106 ? 29.058 41.851 67.494 1.00 25.67 103 LEU A C 1
ATOM 885 O O . LEU A 1 106 ? 28.134 42.606 67.727 1.00 25.55 103 LEU A O 1
ATOM 890 N N . TYR A 1 107 ? 29.550 41.022 68.413 1.00 26.40 104 TYR A N 1
ATOM 891 C CA . TYR A 1 107 ? 29.013 41.047 69.778 1.00 26.68 104 TYR A CA 1
ATOM 892 C C . TYR A 1 107 ? 29.326 42.402 70.460 1.00 26.34 104 TYR A C 1
ATOM 893 O O . TYR A 1 107 ? 28.742 42.741 71.484 1.00 27.46 104 TYR A O 1
ATOM 902 N N . ASN A 1 108 ? 30.280 43.142 69.904 1.00 26.42 105 ASN A N 1
ATOM 903 C CA . ASN A 1 108 ? 30.630 44.477 70.409 1.00 28.12 105 ASN A CA 1
ATOM 904 C C . ASN A 1 108 ? 29.618 45.562 69.989 1.00 27.08 105 ASN A C 1
ATOM 905 O O . ASN A 1 108 ? 29.677 46.669 70.481 1.00 26.50 105 ASN A O 1
ATOM 910 N N . ASP A 1 109 ? 28.674 45.235 69.105 1.00 25.33 106 ASP A N 1
ATOM 911 C CA . ASP A 1 109 ? 27.755 46.220 68.548 1.00 26.74 106 ASP A CA 1
ATOM 912 C C . ASP A 1 109 ? 26.520 46.366 69.433 1.00 26.02 106 ASP A C 1
ATOM 913 O O . ASP A 1 109 ? 25.633 45.520 69.413 1.00 24.17 106 ASP A O 1
ATOM 918 N N . VAL A 1 110 ? 26.493 47.438 70.210 1.00 25.22 107 VAL A N 1
ATOM 919 C CA . VAL A 1 110 ? 25.385 47.673 71.141 1.00 27.52 107 VAL A CA 1
ATOM 920 C C . VAL A 1 110 ? 24.052 47.861 70.444 1.00 25.57 107 VAL A C 1
ATOM 921 O O . VAL A 1 110 ? 23.005 47.538 71.021 1.00 25.62 107 VAL A O 1
ATOM 925 N N . GLU A 1 111 ? 24.073 48.381 69.216 1.00 24.57 108 GLU A N 1
ATOM 926 C CA . GLU A 1 111 ? 22.832 48.542 68.463 1.00 22.84 108 GLU A CA 1
ATOM 927 C C . GLU A 1 111 ? 22.236 47.199 68.048 1.00 22.46 108 GLU A C 1
ATOM 928 O O . GLU A 1 111 ? 21.029 47.071 67.984 1.00 20.89 108 GLU A O 1
ATOM 934 N N . LEU A 1 112 ? 23.074 46.202 67.762 1.00 22.40 109 LEU A N 1
ATOM 935 C CA . LEU A 1 112 ? 22.555 44.888 67.457 1.00 22.69 109 LEU A CA 1
ATOM 936 C C . LEU A 1 112 ? 21.949 44.249 68.681 1.00 20.74 109 LEU A C 1
ATOM 937 O O . LEU A 1 112 ? 20.921 43.608 68.576 1.00 21.41 109 LEU A O 1
ATOM 942 N N . TRP A 1 113 ? 22.578 44.448 69.836 1.00 21.66 110 TRP A N 1
ATOM 943 C CA . TRP A 1 113 ? 22.024 43.945 71.078 1.00 22.47 110 TRP A CA 1
ATOM 944 C C . TRP A 1 113 ? 20.694 44.615 71.384 1.00 22.71 110 TRP A C 1
ATOM 945 O O . TRP A 1 113 ? 19.758 43.952 71.831 1.00 21.88 110 TRP A O 1
ATOM 956 N N . GLU A 1 114 ? 20.608 45.930 71.122 1.00 22.89 111 GLU A N 1
ATOM 957 C CA . GLU A 1 114 ? 19.359 46.668 71.339 1.00 24.00 111 GLU A CA 1
ATOM 958 C C . GLU A 1 114 ? 18.272 46.076 70.437 1.00 22.54 111 GLU A C 1
ATOM 959 O O . GLU A 1 114 ? 17.139 45.849 70.857 1.00 23.32 111 GLU A O 1
ATOM 965 N N . LYS A 1 115 ? 18.645 45.809 69.200 1.00 21.03 112 LYS A N 1
ATOM 966 C CA . LYS A 1 115 ? 17.701 45.215 68.236 1.00 21.23 112 LYS A CA 1
ATOM 967 C C . LYS A 1 115 ? 17.254 43.814 68.664 1.00 20.74 112 LYS A C 1
ATOM 968 O O . LYS A 1 115 ? 16.074 43.493 68.614 1.00 20.67 112 LYS A O 1
ATOM 974 N N . LEU A 1 116 ? 18.197 43.004 69.109 1.00 21.00 113 LEU A N 1
ATOM 975 C CA . LEU A 1 116 ? 17.905 41.659 69.537 1.00 21.09 113 LEU A CA 1
ATOM 976 C C . LEU A 1 116 ? 16.949 41.660 70.695 1.00 21.72 113 LEU A C 1
ATOM 977 O O . LEU A 1 116 ? 16.001 40.909 70.694 1.00 21.31 113 LEU A O 1
ATOM 982 N N . TYR A 1 117 ? 17.176 42.544 71.662 1.00 22.78 114 TYR A N 1
ATOM 983 C CA . TYR A 1 117 ? 16.269 42.662 72.808 1.00 23.55 114 TYR A CA 1
ATOM 984 C C . TYR A 1 117 ? 14.888 43.123 72.389 1.00 24.48 114 TYR A C 1
ATOM 985 O O . TYR A 1 117 ? 13.863 42.669 72.953 1.00 24.33 114 TYR A O 1
ATOM 994 N N . THR A 1 118 ? 14.838 44.009 71.404 1.00 22.81 115 THR A N 1
ATOM 995 C CA . THR A 1 118 ? 13.535 44.437 70.885 1.00 23.59 115 THR A CA 1
ATOM 996 C C . THR A 1 118 ? 12.778 43.262 70.243 1.00 23.56 115 THR A C 1
ATOM 997 O O . THR A 1 118 ? 11.550 43.090 70.443 1.00 24.40 115 THR A O 1
ATOM 1001 N N . LEU A 1 119 ? 13.491 42.455 69.468 1.00 21.91 116 LEU A N 1
ATOM 1002 C CA . LEU A 1 119 ? 12.885 41.270 68.853 1.00 22.32 116 LEU A CA 1
ATOM 1003 C C . LEU A 1 119 ? 12.437 40.282 69.927 1.00 23.36 116 LEU A C 1
ATOM 1004 O O . LEU A 1 119 ? 11.357 39.702 69.809 1.00 24.38 116 LEU A O 1
ATOM 1009 N N . PHE A 1 120 ? 13.234 40.125 70.985 1.00 23.99 117 PHE A N 1
ATOM 1010 C CA . PHE A 1 120 ? 12.819 39.267 72.098 1.00 25.52 117 PHE A CA 1
ATOM 1011 C C . PHE A 1 120 ? 11.566 39.806 72.752 1.00 27.84 117 PHE A C 1
ATOM 1012 O O . PHE A 1 120 ? 10.665 39.045 73.096 1.00 28.74 117 PHE A O 1
ATOM 1020 N N . GLU A 1 121 ? 11.493 41.119 72.898 1.00 30.24 118 GLU A N 1
ATOM 1021 C CA . GLU A 1 121 ? 10.326 41.762 73.490 1.00 33.66 118 GLU A CA 1
ATOM 1022 C C . GLU A 1 121 ? 9.075 41.439 72.677 1.00 32.18 118 GLU A C 1
ATOM 1023 O O . GLU A 1 121 ? 8.039 41.113 73.238 1.00 32.45 118 GLU A O 1
ATOM 1029 N N . GLN A 1 122 ? 9.196 41.483 71.360 1.00 28.50 119 GLN A N 1
ATOM 1030 C CA . GLN A 1 122 ? 8.073 41.234 70.472 1.00 30.95 119 GLN A CA 1
ATOM 1031 C C . GLN A 1 122 ? 7.769 39.748 70.153 1.00 30.50 119 GLN A C 1
ATOM 1032 O O . GLN A 1 122 ? 6.656 39.443 69.726 1.00 31.46 119 GLN A O 1
ATOM 1038 N N . HIS A 1 123 ? 8.738 38.854 70.375 1.00 29.28 120 HIS A N 1
ATOM 1039 C CA . HIS A 1 123 ? 8.618 37.461 69.958 1.00 30.09 120 HIS A CA 1
ATOM 1040 C C . HIS A 1 123 ? 8.919 36.407 70.994 1.00 30.85 120 HIS A C 1
ATOM 1041 O O . HIS A 1 123 ? 8.983 35.228 70.649 1.00 28.79 120 HIS A O 1
ATOM 1048 N N . HIS A 1 124 ? 9.075 36.798 72.261 1.00 32.11 121 HIS A N 1
ATOM 1049 C CA . HIS A 1 124 ? 9.419 35.803 73.277 1.00 32.77 121 HIS A CA 1
ATOM 1050 C C . HIS A 1 124 ? 8.329 34.731 73.418 1.00 34.23 121 HIS A C 1
ATOM 1051 O O . HIS A 1 124 ? 8.628 33.597 73.809 1.00 32.83 121 HIS A O 1
ATOM 1058 N N . ASP A 1 125 ? 7.095 35.083 73.067 1.00 34.53 122 ASP A N 1
ATOM 1059 C CA . ASP A 1 125 ? 6.005 34.129 73.110 1.00 38.51 122 ASP A CA 1
ATOM 1060 C C . ASP A 1 125 ? 6.224 33.023 72.078 1.00 36.11 122 ASP A C 1
ATOM 1061 O O . ASP A 1 125 ? 6.025 31.855 72.386 1.00 33.63 122 ASP A O 1
ATOM 1066 N N . SER A 1 126 ? 6.656 33.401 70.870 1.00 33.53 123 SER A N 1
ATOM 1067 C CA . SER A 1 126 ? 6.947 32.424 69.823 1.00 31.65 123 SER A CA 1
ATOM 1068 C C . SER A 1 126 ? 8.120 31.567 70.224 1.00 29.33 123 SER A C 1
ATOM 1069 O O . SER A 1 126 ? 8.158 30.377 69.917 1.00 27.48 123 SER A O 1
ATOM 1072 N N . ILE A 1 127 ? 9.089 32.179 70.895 1.00 26.72 124 ILE A N 1
ATOM 1073 C CA . ILE A 1 127 ? 10.255 31.456 71.375 1.00 26.17 124 ILE A CA 1
ATOM 1074 C C . ILE A 1 127 ? 9.849 30.403 72.404 1.00 26.55 124 ILE A C 1
ATOM 1075 O O . ILE A 1 127 ? 10.295 29.245 72.324 1.00 26.26 124 ILE A O 1
ATOM 1080 N N . LEU A 1 128 ? 9.009 30.803 73.359 1.00 27.94 125 LEU A N 1
ATOM 1081 C CA . LEU A 1 128 ? 8.530 29.859 74.375 1.00 30.03 125 LEU A CA 1
ATOM 1082 C C . LEU A 1 128 ? 7.691 28.723 73.742 1.00 30.83 125 LEU A C 1
ATOM 1083 O O . LEU A 1 128 ? 7.890 27.550 74.067 1.00 31.38 125 LEU A O 1
ATOM 1088 N N . ASP A 1 129 ? 6.767 29.065 72.852 1.00 32.16 126 ASP A N 1
ATOM 1089 C CA . ASP A 1 129 ? 5.971 28.043 72.174 1.00 34.97 126 ASP A CA 1
ATOM 1090 C C . ASP A 1 129 ? 6.847 26.997 71.478 1.00 31.75 126 ASP A C 1
ATOM 1091 O O . ASP A 1 129 ? 6.597 25.801 71.603 1.00 31.29 126 ASP A O 1
ATOM 1096 N N . LEU A 1 130 ? 7.883 27.436 70.781 1.00 27.47 127 LEU A N 1
ATOM 1097 C CA . LEU A 1 130 ? 8.748 26.500 70.065 1.00 26.83 127 LEU A CA 1
ATOM 1098 C C . LEU A 1 130 ? 9.556 25.645 71.060 1.00 27.02 127 LEU A C 1
ATOM 1099 O O . LEU A 1 130 ? 9.643 24.430 70.904 1.00 26.16 127 LEU A O 1
ATOM 1104 N N . ALA A 1 131 ? 10.100 26.287 72.105 1.00 26.55 128 ALA A N 1
ATOM 1105 C CA . ALA A 1 131 ? 10.871 25.596 73.113 1.00 27.17 128 ALA A CA 1
ATOM 1106 C C . ALA A 1 131 ? 10.027 24.509 73.800 1.00 29.28 128 ALA A C 1
ATOM 1107 O O . ALA A 1 131 ? 10.530 23.423 74.055 1.00 30.60 128 ALA A O 1
ATOM 1109 N N . ASN A 1 132 ? 8.750 24.796 74.044 1.00 30.82 129 ASN A N 1
ATOM 1110 C CA . ASN A 1 132 ? 7.830 23.837 74.670 1.00 33.92 129 ASN A CA 1
ATOM 1111 C C . ASN A 1 132 ? 7.528 22.632 73.764 1.00 33.58 129 ASN A C 1
ATOM 1112 O O . ASN A 1 132 ? 7.091 21.576 74.248 1.00 33.58 129 ASN A O 1
ATOM 1117 N N . SER A 1 133 ? 7.798 22.777 72.465 1.00 32.10 130 SER A N 1
ATOM 1118 C CA . SER A 1 133 ? 7.474 21.726 71.487 1.00 33.01 130 SER A CA 1
ATOM 1119 C C . SER A 1 133 ? 8.633 20.865 71.018 1.00 33.88 130 SER A C 1
ATOM 1120 O O . SER A 1 133 ? 8.429 19.974 70.190 1.00 34.21 130 SER A O 1
ATOM 1123 N N . ILE A 1 134 ? 9.840 21.120 71.508 1.00 33.27 131 ILE A N 1
ATOM 1124 C CA . ILE A 1 134 ? 11.008 20.351 71.064 1.00 33.00 131 ILE A CA 1
ATOM 1125 C C . ILE A 1 134 ? 11.710 19.631 72.209 1.00 34.99 131 ILE A C 1
ATOM 1126 O O . ILE A 1 134 ? 11.418 19.824 73.402 1.00 36.36 131 ILE A O 1
ATOM 1132 N N . MET B 1 4 ? 19.317 -9.847 47.098 1.00 79.75 1 MET B N 1
ATOM 1133 C CA . MET B 1 4 ? 20.190 -9.745 48.318 1.00 79.29 1 MET B CA 1
ATOM 1134 C C . MET B 1 4 ? 20.559 -8.291 48.599 1.00 69.22 1 MET B C 1
ATOM 1135 O O . MET B 1 4 ? 19.996 -7.665 49.506 1.00 58.50 1 MET B O 1
ATOM 1140 N N . ASP B 1 5 ? 21.506 -7.754 47.829 1.00 59.85 2 ASP B N 1
ATOM 1141 C CA . ASP B 1 5 ? 21.860 -6.355 47.985 1.00 54.87 2 ASP B CA 1
ATOM 1142 C C . ASP B 1 5 ? 20.631 -5.499 47.628 1.00 45.32 2 ASP B C 1
ATOM 1143 O O . ASP B 1 5 ? 20.310 -4.555 48.329 1.00 41.98 2 ASP B O 1
ATOM 1148 N N . GLU B 1 6 ? 19.931 -5.874 46.558 1.00 39.76 3 GLU B N 1
ATOM 1149 C CA . GLU B 1 6 ? 18.759 -5.151 46.113 1.00 38.15 3 GLU B CA 1
ATOM 1150 C C . GLU B 1 6 ? 17.637 -5.218 47.176 1.00 35.51 3 GLU B C 1
ATOM 1151 O O . GLU B 1 6 ? 16.995 -4.197 47.455 1.00 34.54 3 GLU B O 1
ATOM 1157 N N . ARG B 1 7 ? 17.441 -6.392 47.790 1.00 32.20 4 ARG B N 1
ATOM 1158 C CA . ARG B 1 7 ? 16.379 -6.563 48.797 1.00 33.37 4 ARG B CA 1
ATOM 1159 C C . ARG B 1 7 ? 16.677 -5.685 50.000 1.00 31.58 4 ARG B C 1
ATOM 1160 O O . ARG B 1 7 ? 15.795 -4.998 50.495 1.00 30.46 4 ARG B O 1
ATOM 1168 N N . PHE B 1 8 ? 17.929 -5.715 50.449 1.00 30.21 5 PHE B N 1
ATOM 1169 C CA . PHE B 1 8 ? 18.332 -4.937 51.605 1.00 30.10 5 PHE B CA 1
ATOM 1170 C C . PHE B 1 8 ? 18.182 -3.419 51.387 1.00 30.11 5 PHE B C 1
ATOM 1171 O O . PHE B 1 8 ? 17.824 -2.699 52.319 1.00 27.87 5 PHE B O 1
ATOM 1179 N N . ASN B 1 9 ? 18.423 -2.940 50.164 1.00 30.79 6 ASN B N 1
ATOM 1180 C CA . ASN B 1 9 ? 18.209 -1.521 49.851 1.00 32.48 6 ASN B CA 1
ATOM 1181 C C . ASN B 1 9 ? 16.726 -1.212 49.979 1.00 31.04 6 ASN B C 1
ATOM 1182 O O . ASN B 1 9 ? 16.354 -0.149 50.453 1.00 30.54 6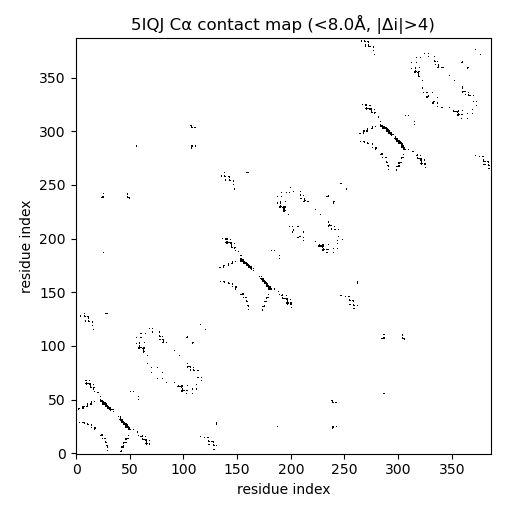 ASN B O 1
ATOM 1187 N N . ALA B 1 10 ? 15.876 -2.154 49.575 1.00 31.46 7 ALA B N 1
ATOM 1188 C CA . ALA B 1 10 ? 14.447 -1.952 49.685 1.00 29.53 7 ALA B CA 1
ATOM 1189 C C . ALA B 1 10 ? 14.077 -1.895 51.171 1.00 27.94 7 ALA B C 1
ATOM 1190 O O . ALA B 1 10 ? 13.288 -1.049 51.551 1.00 24.42 7 ALA B O 1
ATOM 1192 N N . ALA B 1 11 ? 14.696 -2.763 51.981 1.00 26.94 8 ALA B N 1
ATOM 1193 C CA . ALA B 1 11 ? 14.469 -2.782 53.445 1.00 25.61 8 ALA B CA 1
ATOM 1194 C C . ALA B 1 11 ? 14.881 -1.476 54.096 1.00 25.14 8 ALA B C 1
ATOM 1195 O O . ALA B 1 11 ? 14.138 -0.945 54.932 1.00 22.62 8 ALA B O 1
ATOM 1197 N N . LEU B 1 12 ? 16.062 -0.952 53.723 1.00 25.52 9 LEU B N 1
ATOM 1198 C CA . LEU B 1 12 ? 16.557 0.332 54.256 1.00 26.16 9 LEU B CA 1
ATOM 1199 C C . LEU B 1 12 ? 15.613 1.483 53.966 1.00 24.90 9 LEU B C 1
ATOM 1200 O O . LEU B 1 12 ? 15.387 2.337 54.813 1.00 24.20 9 LEU B O 1
ATOM 1205 N N . HIS B 1 13 ? 15.098 1.505 52.744 1.00 24.46 10 HIS B N 1
ATOM 1206 C CA . HIS B 1 13 ? 14.157 2.535 52.280 1.00 25.95 10 HIS B CA 1
ATOM 1207 C C . HIS B 1 13 ? 12.925 2.605 53.203 1.00 24.46 10 HIS B C 1
ATOM 1208 O O . HIS B 1 13 ? 12.600 3.695 53.742 1.00 23.38 10 HIS B O 1
ATOM 1215 N N . GLU B 1 14 ? 12.249 1.460 53.401 1.00 22.76 11 GLU B N 1
ATOM 1216 C CA . GLU B 1 14 ? 11.072 1.417 54.289 1.00 22.38 11 GLU B CA 1
ATOM 1217 C C . GLU B 1 14 ? 11.431 1.653 55.744 1.00 22.03 11 GLU B C 1
ATOM 1218 O O . GLU B 1 14 ? 10.636 2.258 56.503 1.00 20.92 11 GLU B O 1
ATOM 1224 N N A SER B 1 15 ? 12.611 1.184 56.149 0.60 21.52 12 SER B N 1
ATOM 1225 N N B SER B 1 15 ? 12.602 1.167 56.145 0.40 21.90 12 SER B N 1
ATOM 1226 C CA A SER B 1 15 ? 13.074 1.375 57.527 0.60 21.01 12 SER B CA 1
ATOM 1227 C CA B SER B 1 15 ? 13.054 1.369 57.505 0.40 21.65 12 SER B CA 1
ATOM 1228 C C A SER B 1 15 ? 13.369 2.846 57.859 0.60 21.33 12 SER B C 1
ATOM 1229 C C B SER B 1 15 ? 13.231 2.864 57.791 0.40 21.47 12 SER B C 1
ATOM 1230 O O A SER B 1 15 ? 13.101 3.304 58.975 0.60 21.73 12 SER B O 1
ATOM 1231 O O B SER B 1 15 ? 12.711 3.363 58.789 0.40 20.62 12 SER B O 1
ATOM 1236 N N . ALA B 1 16 ? 13.921 3.572 56.889 1.00 22.15 13 ALA B N 1
ATOM 1237 C CA . ALA B 1 16 ? 14.164 5.013 57.029 1.00 22.57 13 ALA B CA 1
ATOM 1238 C C . ALA B 1 16 ? 12.832 5.770 57.123 1.00 22.84 13 ALA B C 1
ATOM 1239 O O . ALA B 1 16 ? 12.664 6.606 58.015 1.00 21.39 13 ALA B O 1
ATOM 1241 N N . HIS B 1 17 ? 11.886 5.490 56.229 1.00 22.08 14 HIS B N 1
ATOM 1242 C CA . HIS B 1 17 ? 10.558 6.113 56.341 1.00 23.13 14 HIS B CA 1
ATOM 1243 C C . HIS B 1 17 ? 9.972 5.900 57.739 1.00 22.19 14 HIS B C 1
ATOM 1244 O O . HIS B 1 17 ? 9.517 6.822 58.368 1.00 22.36 14 HIS B O 1
ATOM 1251 N N . THR B 1 18 ? 9.970 4.654 58.192 1.00 22.29 15 THR B N 1
ATOM 1252 C CA . THR B 1 18 ? 9.345 4.289 59.450 1.00 20.76 15 THR B CA 1
ATOM 1253 C C . THR B 1 18 ? 10.017 4.912 60.695 1.00 21.43 15 THR B C 1
ATOM 1254 O O . THR B 1 18 ? 9.353 5.470 61.575 1.00 20.37 15 THR B O 1
ATOM 1258 N N . VAL B 1 19 ? 11.335 4.825 60.764 1.00 20.48 16 VAL B N 1
ATOM 1259 C CA . VAL B 1 19 ? 12.057 5.382 61.905 1.00 21.40 16 VAL B CA 1
ATOM 1260 C C . VAL B 1 19 ? 11.953 6.903 61.965 1.00 20.99 16 VAL B C 1
ATOM 1261 O O . VAL B 1 19 ? 11.747 7.443 63.035 1.00 19.82 16 VAL B O 1
ATOM 1265 N N . ILE B 1 20 ? 12.119 7.595 60.831 1.00 21.14 17 ILE B N 1
ATOM 1266 C CA . ILE B 1 20 ? 11.939 9.054 60.834 1.00 21.52 17 ILE B CA 1
ATOM 1267 C C . ILE B 1 20 ? 10.502 9.400 61.267 1.00 22.75 17 ILE B C 1
ATOM 1268 O O . ILE B 1 20 ? 10.271 10.366 62.024 1.00 23.54 17 ILE B O 1
ATOM 1273 N N . ALA B 1 21 ? 9.530 8.631 60.804 1.00 21.94 18 ALA B 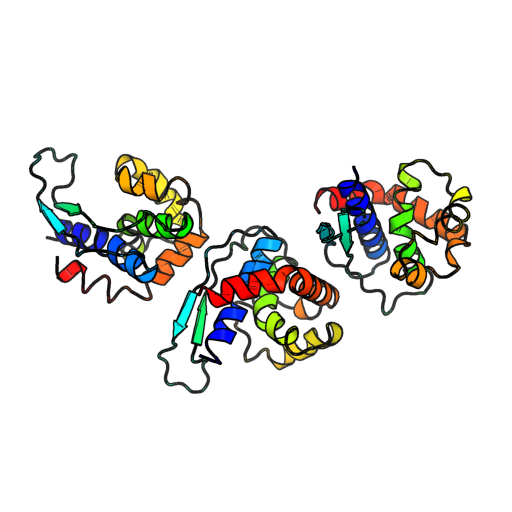N 1
ATOM 1274 C CA . ALA B 1 21 ? 8.150 8.895 61.241 1.00 22.90 18 ALA B CA 1
ATOM 1275 C C . ALA B 1 21 ? 8.027 8.735 62.763 1.00 22.78 18 ALA B C 1
ATOM 1276 O O . ALA B 1 21 ? 7.438 9.574 63.433 1.00 22.95 18 ALA B O 1
ATOM 1278 N N . GLN B 1 22 ? 8.602 7.666 63.306 1.00 22.47 19 GLN B N 1
ATOM 1279 C CA . GLN B 1 22 ? 8.549 7.430 64.755 1.00 24.77 19 GLN B CA 1
ATOM 1280 C C . GLN B 1 22 ? 9.225 8.561 65.547 1.00 25.29 19 GLN B C 1
ATOM 1281 O O . GLN B 1 22 ? 8.690 9.020 66.530 1.00 24.10 19 GLN B O 1
ATOM 1287 N N . VAL B 1 23 ? 10.380 9.017 65.070 1.00 23.98 20 VAL B N 1
ATOM 1288 C CA . VAL B 1 23 ? 11.134 10.096 65.722 1.00 26.34 20 VAL B CA 1
ATOM 1289 C C . VAL B 1 23 ? 10.272 11.352 65.733 1.00 26.63 20 VAL B C 1
ATOM 1290 O O . VAL B 1 23 ? 10.253 12.074 66.713 1.00 28.62 20 VAL B O 1
ATOM 1294 N N . LEU B 1 24 ? 9.502 11.567 64.667 1.00 24.20 21 LEU B N 1
ATOM 1295 C CA . LEU B 1 24 ? 8.645 12.733 64.591 1.00 25.61 21 LEU B CA 1
ATOM 1296 C C . LEU B 1 24 ? 7.294 12.528 65.283 1.00 25.53 21 LEU B C 1
ATOM 1297 O O . LEU B 1 24 ? 6.465 13.415 65.264 1.00 26.61 21 LEU B O 1
ATOM 1302 N N . GLY B 1 25 ? 7.074 11.371 65.895 1.00 25.13 22 GLY B N 1
ATOM 1303 C CA . GLY B 1 25 ? 5.825 11.135 66.650 1.00 26.84 22 GLY B CA 1
ATOM 1304 C C . GLY B 1 25 ? 4.643 10.536 65.907 1.00 27.12 22 GLY B C 1
ATOM 1305 O O . GLY B 1 25 ? 3.559 10.449 66.469 1.00 28.55 22 GLY B O 1
ATOM 1306 N N . PHE B 1 26 ? 4.833 10.069 64.670 1.00 25.54 23 PHE B N 1
ATOM 1307 C CA . PHE B 1 26 ? 3.719 9.500 63.930 1.00 24.85 23 PHE B CA 1
ATOM 1308 C C . PHE B 1 26 ? 3.598 8.023 64.255 1.00 25.13 23 PHE B C 1
ATOM 1309 O O . PHE B 1 26 ? 4.603 7.361 64.465 1.00 24.79 23 PHE B O 1
ATOM 1317 N N . ASN B 1 27 ? 2.353 7.539 64.309 1.00 25.29 24 ASN B N 1
ATOM 1318 C CA . ASN B 1 27 ? 2.070 6.136 64.548 1.00 26.97 24 ASN B CA 1
ATOM 1319 C C . ASN B 1 27 ? 2.492 5.344 63.329 1.00 23.93 24 ASN B C 1
ATOM 1320 O O . ASN B 1 27 ? 2.299 5.806 62.201 1.00 23.37 24 ASN B O 1
ATOM 1325 N N . THR B 1 28 ? 3.026 4.152 63.554 1.00 23.60 25 THR B N 1
ATOM 1326 C CA . THR B 1 28 ? 3.443 3.272 62.496 1.00 23.15 25 THR B CA 1
ATOM 1327 C C . THR B 1 28 ? 3.184 1.811 62.834 1.00 24.40 25 THR B C 1
ATOM 1328 O O . THR B 1 28 ? 2.964 1.446 63.997 1.00 24.49 25 THR B O 1
ATOM 1332 N N . ALA B 1 29 ? 3.213 0.981 61.795 1.00 22.59 26 ALA B N 1
ATOM 1333 C CA . ALA B 1 29 ? 3.176 -0.459 61.948 1.00 23.31 26 ALA B CA 1
ATOM 1334 C C . ALA B 1 29 ? 4.384 -0.942 61.169 1.00 22.34 26 ALA B C 1
ATOM 1335 O O . ALA B 1 29 ? 4.835 -0.280 60.213 1.00 22.31 26 ALA B O 1
ATOM 1337 N N . THR B 1 30 ? 4.914 -2.095 61.550 1.00 22.79 27 THR B N 1
ATOM 1338 C CA . THR B 1 30 ? 6.156 -2.607 60.925 1.00 22.25 27 THR B CA 1
ATOM 1339 C C . THR B 1 30 ? 6.037 -2.715 59.412 1.00 22.94 27 THR B C 1
ATOM 1340 O O . THR B 1 30 ? 5.090 -3.338 58.905 1.00 21.73 27 THR B O 1
ATOM 1344 N N . PRO B 1 31 ? 6.986 -2.109 58.668 1.00 22.76 28 PRO B N 1
ATOM 1345 C CA . PRO B 1 31 ? 6.877 -2.186 57.220 1.00 23.16 28 PRO B CA 1
ATOM 1346 C C . PRO B 1 31 ? 7.157 -3.597 56.693 1.00 22.55 28 PRO B C 1
ATOM 1347 O O . PRO B 1 31 ? 7.687 -4.423 57.419 1.00 22.82 28 PRO B O 1
ATOM 1351 N N . ILE B 1 32 ? 6.777 -3.844 55.437 1.00 21.75 29 ILE B N 1
ATOM 1352 C CA . ILE B 1 32 ? 6.998 -5.117 54.797 1.00 22.55 29 ILE B CA 1
ATOM 1353 C C . ILE B 1 32 ? 7.783 -4.964 53.511 1.00 23.80 29 ILE B C 1
ATOM 1354 O O . ILE B 1 32 ? 7.704 -3.928 52.847 1.00 23.97 29 ILE B O 1
ATOM 1359 N N . ILE B 1 33 ? 8.519 -6.016 53.184 1.00 25.36 30 ILE B N 1
ATOM 1360 C CA . ILE B 1 33 ? 9.287 -6.141 51.947 1.00 26.15 30 ILE B CA 1
ATOM 1361 C C . ILE B 1 33 ? 8.762 -7.384 51.242 1.00 27.96 30 ILE B C 1
ATOM 1362 O O . ILE B 1 33 ? 8.510 -8.384 51.876 1.00 27.93 30 ILE B O 1
ATOM 1367 N N . TYR B 1 34 ? 8.560 -7.298 49.925 1.00 29.78 31 TYR B N 1
ATOM 1368 C CA . TYR B 1 34 ? 8.057 -8.419 49.145 1.00 31.82 31 TYR B CA 1
ATOM 1369 C C . TYR B 1 34 ? 8.506 -8.341 47.680 1.00 32.74 31 TYR B C 1
ATOM 1370 O O . TYR B 1 34 ? 8.862 -7.271 47.177 1.00 30.64 31 TYR B O 1
ATOM 1379 N N . GLU B 1 35 ? 8.477 -9.489 47.012 1.00 34.62 32 GLU B N 1
ATOM 1380 C CA 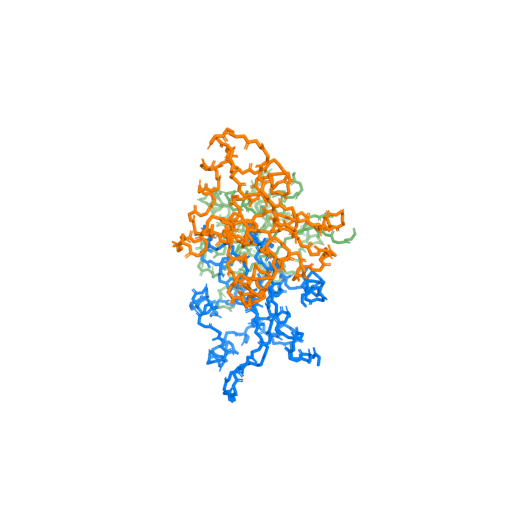. GLU B 1 35 ? 8.858 -9.594 45.598 1.00 35.29 32 GLU B CA 1
ATOM 1381 C C . GLU B 1 35 ? 7.794 -9.050 44.670 1.00 34.38 32 GLU B C 1
ATOM 1382 O O . GLU B 1 35 ? 6.592 -9.302 44.847 1.00 33.43 32 GLU B O 1
ATOM 1388 N N . ASN B 1 36 ? 8.246 -8.322 43.658 1.00 33.33 33 ASN B N 1
ATOM 1389 C CA . ASN B 1 36 ? 7.360 -7.788 42.653 1.00 34.68 33 ASN B CA 1
ATOM 1390 C C . ASN B 1 36 ? 6.899 -8.969 41.786 1.00 37.08 33 ASN B C 1
ATOM 1391 O O . ASN B 1 36 ? 7.721 -9.754 41.338 1.00 37.73 33 ASN B O 1
ATOM 1396 N N . SER B 1 37 ? 5.595 -9.111 41.577 1.00 40.73 34 SER B N 1
ATOM 1397 C CA . SER B 1 37 ? 5.089 -10.185 40.710 1.00 43.99 34 SER B CA 1
ATOM 1398 C C . SER B 1 37 ? 5.210 -9.825 39.216 1.00 46.08 34 SER B C 1
ATOM 1399 O O . SER B 1 37 ? 5.007 -10.685 38.355 1.00 48.18 34 SER B O 1
ATOM 1402 N N . SER B 1 38 ? 5.496 -8.558 38.909 1.00 45.43 35 SER B N 1
ATOM 1403 C CA . SER B 1 38 ? 5.669 -8.129 37.525 1.00 47.00 35 SER B CA 1
ATOM 1404 C C . SER B 1 38 ? 7.051 -8.572 37.072 1.00 47.15 35 SER B C 1
ATOM 1405 O O . SER B 1 38 ? 7.983 -8.629 37.882 1.00 42.65 35 SER B O 1
ATOM 1408 N N . THR B 1 39 ? 7.180 -8.873 35.780 1.00 39.47 36 THR B N 1
ATOM 1409 C CA . THR B 1 39 ? 8.443 -9.335 35.216 1.00 41.16 36 THR B CA 1
ATOM 1410 C C . THR B 1 39 ? 9.112 -8.299 34.338 1.00 44.43 36 THR B C 1
ATOM 1411 O O . THR B 1 39 ? 10.074 -8.612 33.635 1.00 50.03 36 THR B O 1
ATOM 1415 N N . ASN B 1 40 ? 8.601 -7.083 34.340 1.00 41.87 37 ASN B N 1
ATOM 1416 C CA . ASN B 1 40 ? 9.204 -6.060 33.529 1.00 46.96 37 ASN B CA 1
ATOM 1417 C C . ASN B 1 40 ? 10.446 -5.531 34.273 1.00 49.02 37 ASN B C 1
ATOM 1418 O O . ASN B 1 40 ? 10.299 -5.051 35.409 1.00 47.95 37 ASN B O 1
ATOM 1423 N N . PRO B 1 41 ? 11.667 -5.631 33.655 1.00 48.49 38 PRO B N 1
ATOM 1424 C CA . PRO B 1 41 ? 12.891 -5.142 34.328 1.00 49.24 38 PRO B CA 1
ATOM 1425 C C . PRO B 1 41 ? 12.914 -3.624 34.538 1.00 49.74 38 PRO B C 1
ATOM 1426 O O . PRO B 1 41 ? 13.832 -3.114 35.157 1.00 49.68 38 PRO B O 1
ATOM 1430 N N . ASP B 1 42 ? 11.913 -2.942 33.979 1.00 49.69 39 ASP B N 1
ATOM 1431 C CA . ASP B 1 42 ? 11.676 -1.525 34.152 1.00 52.04 39 ASP B CA 1
ATOM 1432 C C . ASP B 1 42 ? 11.294 -1.222 35.627 1.00 53.34 39 ASP B C 1
ATOM 1433 O O . ASP B 1 42 ? 11.647 -0.172 36.156 1.00 52.36 39 ASP B O 1
ATOM 1438 N N . GLU B 1 43 ? 10.559 -2.140 36.265 1.00 49.00 40 GLU B N 1
ATOM 1439 C CA . GLU B 1 43 ? 10.172 -1.996 37.670 1.00 47.07 40 GLU B CA 1
ATOM 1440 C C . GLU B 1 43 ? 11.190 -2.674 38.575 1.00 45.39 40 GLU B C 1
ATOM 1441 O O . GLU B 1 43 ? 11.957 -3.524 38.135 1.00 43.31 40 GLU B O 1
ATOM 1447 N N . LYS B 1 44 ? 11.199 -2.293 39.853 1.00 43.65 41 LYS B N 1
ATOM 1448 C CA . LYS B 1 44 ? 12.093 -2.927 40.819 1.00 43.19 41 LYS B CA 1
ATOM 1449 C C . LYS B 1 44 ? 11.611 -4.337 41.107 1.00 39.98 41 LYS B C 1
ATOM 1450 O O . LYS B 1 44 ? 10.412 -4.613 41.047 1.00 40.35 41 LYS B O 1
ATOM 1456 N N . HIS B 1 45 ? 12.543 -5.236 41.411 1.00 38.71 42 HIS B N 1
ATOM 1457 C CA . HIS B 1 45 ? 12.168 -6.590 41.743 1.00 39.97 42 HIS B CA 1
ATOM 1458 C C . HIS B 1 45 ? 11.724 -6.688 43.198 1.00 38.09 42 HIS B C 1
ATOM 1459 O O . HIS B 1 45 ? 10.846 -7.484 43.519 1.00 37.85 42 HIS B O 1
ATOM 1466 N N . TRP B 1 46 ? 12.334 -5.887 44.072 1.00 33.87 43 TRP B N 1
ATOM 1467 C CA . TRP B 1 46 ? 11.962 -5.888 45.490 1.00 34.10 43 TRP B CA 1
ATOM 1468 C C . TRP B 1 46 ? 11.157 -4.643 45.819 1.00 32.37 43 TRP B C 1
ATOM 1469 O O . TRP B 1 46 ? 11.611 -3.534 45.600 1.00 33.13 43 TRP B O 1
ATOM 1480 N N . LEU B 1 47 ? 9.945 -4.846 46.336 1.00 31.29 44 LEU B N 1
ATOM 1481 C CA . LEU B 1 47 ? 9.061 -3.758 46.698 1.00 29.47 44 LEU B CA 1
ATOM 1482 C C . LEU B 1 47 ? 8.919 -3.710 48.208 1.00 30.15 44 LEU B C 1
ATOM 1483 O O . LEU B 1 47 ? 9.247 -4.675 48.923 1.00 28.15 44 LEU B O 1
ATOM 1488 N N . GLY B 1 48 ? 8.408 -2.579 48.683 1.00 28.59 45 GLY B N 1
ATOM 1489 C CA . GLY B 1 48 ? 8.211 -2.390 50.109 1.00 28.28 45 GLY B CA 1
ATOM 1490 C C . GLY B 1 48 ? 6.983 -1.560 50.348 1.00 27.53 45 GLY B C 1
ATOM 1491 O O . GLY B 1 48 ? 6.508 -0.859 49.446 1.00 26.92 45 GLY B O 1
ATOM 1492 N N . LYS B 1 49 ? 6.454 -1.656 51.557 1.00 27.24 46 LYS B N 1
ATOM 1493 C CA . LYS B 1 49 ? 5.299 -0.847 51.934 1.00 29.64 46 LYS B CA 1
ATOM 1494 C C . LYS B 1 49 ? 5.458 -0.448 53.394 1.00 28.55 46 LYS B C 1
ATOM 1495 O O . LYS B 1 49 ? 5.784 -1.282 54.233 1.00 25.04 46 LYS B O 1
ATOM 1501 N N . ALA B 1 50 ? 5.220 0.829 53.680 1.00 23.73 47 ALA B N 1
ATOM 1502 C CA . ALA B 1 50 ? 5.268 1.373 55.051 1.00 22.54 47 ALA B CA 1
ATOM 1503 C C . ALA B 1 50 ? 3.848 1.702 55.455 1.00 23.44 47 ALA B C 1
ATOM 1504 O O . ALA B 1 50 ? 2.983 1.898 54.598 1.00 25.14 47 ALA B O 1
ATOM 1506 N N . PHE B 1 51 ? 3.609 1.761 56.761 1.00 21.76 48 PHE B N 1
ATOM 1507 C CA . PHE B 1 51 ? 2.265 1.982 57.311 1.00 23.67 48 PHE B CA 1
ATOM 1508 C C . PHE B 1 51 ? 2.432 3.077 58.355 1.00 24.72 48 PHE B C 1
ATOM 1509 O O . PHE B 1 51 ? 2.824 2.800 59.504 1.00 24.12 48 PHE B O 1
ATOM 1517 N N . ILE B 1 52 ? 2.169 4.308 57.923 1.00 23.94 49 ILE B N 1
ATOM 1518 C CA . ILE B 1 52 ? 2.466 5.511 58.707 1.00 26.05 49 ILE B CA 1
ATOM 1519 C C . ILE B 1 52 ? 1.292 6.468 58.683 1.00 28.76 49 ILE B C 1
ATOM 1520 O O . ILE B 1 52 ? 0.750 6.75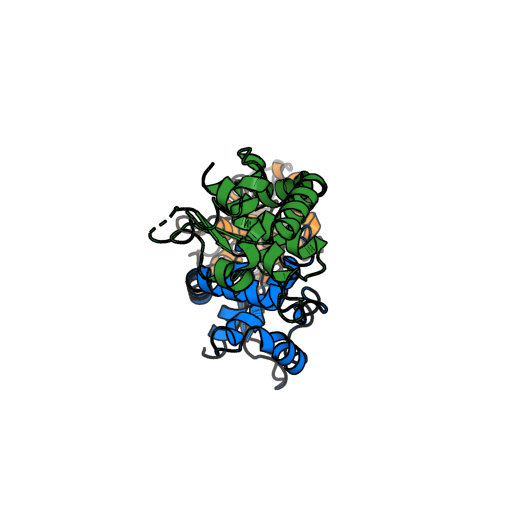7 57.613 1.00 30.24 49 ILE B O 1
ATOM 1525 N N . ASP B 1 53 ? 0.910 6.958 59.864 1.00 29.59 50 ASP B N 1
ATOM 1526 C CA . ASP B 1 53 ? -0.155 7.956 59.972 1.00 33.51 50 ASP B CA 1
ATOM 1527 C C . ASP B 1 53 ? 0.346 9.370 59.665 1.00 34.52 50 ASP B C 1
ATOM 1528 O O . ASP B 1 53 ? 0.957 10.018 60.532 1.00 38.09 50 ASP B O 1
ATOM 1533 N N . THR B 1 54 ? 0.147 9.843 58.437 1.00 36.53 51 THR B N 1
ATOM 1534 C CA . THR B 1 54 ? 0.515 11.234 58.084 1.00 39.22 51 THR B CA 1
ATOM 1535 C C . THR B 1 54 ? -0.738 12.138 58.010 1.00 43.55 51 THR B C 1
ATOM 1536 O O . THR B 1 54 ? -0.709 13.186 57.379 1.00 42.10 51 THR B O 1
ATOM 1540 N N . THR B 1 55 ? -1.824 11.739 58.678 1.00 46.54 52 THR B N 1
ATOM 1541 C CA . THR B 1 55 ? -3.077 12.506 58.624 1.00 50.38 52 THR B CA 1
ATOM 1542 C C . THR B 1 55 ? -3.042 13.824 59.377 1.00 54.07 52 THR B C 1
ATOM 1543 O O . THR B 1 55 ? -3.582 14.822 58.890 1.00 60.05 52 THR B O 1
ATOM 1547 N N . ASN B 1 56 ? -2.400 13.838 60.546 1.00 57.44 53 ASN B N 1
ATOM 1548 C CA . ASN B 1 56 ? -2.386 15.032 61.413 1.00 63.51 53 ASN B CA 1
ATOM 1549 C C . ASN B 1 56 ? -1.030 15.768 61.520 1.00 58.90 53 ASN B C 1
ATOM 1550 O O . ASN B 1 56 ? -0.899 16.710 62.299 1.00 60.36 53 ASN B O 1
ATOM 1555 N N . GLY B 1 57 ? -0.038 15.372 60.735 1.00 50.94 54 GLY B N 1
ATOM 1556 C CA . GLY B 1 57 ? 1.267 16.005 60.836 1.00 47.32 54 GLY B CA 1
ATOM 1557 C C . GLY B 1 57 ? 1.370 17.364 60.183 1.00 42.94 54 GLY B C 1
ATOM 1558 O O . GLY B 1 57 ? 0.532 17.738 59.365 1.00 40.98 54 GLY B O 1
ATOM 1559 N N . ASN B 1 58 ? 2.404 18.117 60.547 1.00 40.39 55 ASN B N 1
ATOM 1560 C CA . ASN B 1 58 ? 2.600 19.381 59.875 1.00 39.74 55 ASN B CA 1
ATOM 1561 C C . ASN B 1 58 ? 3.314 19.052 58.574 1.00 36.01 55 ASN B C 1
ATOM 1562 O O . ASN B 1 58 ? 3.917 17.979 58.421 1.00 30.94 55 ASN B O 1
ATOM 1567 N N . VAL B 1 59 ? 3.190 19.968 57.632 1.00 35.31 56 VAL B N 1
ATOM 1568 C CA . VAL B 1 59 ? 3.695 19.768 56.279 1.00 34.98 56 VAL B CA 1
ATOM 1569 C C . VAL B 1 59 ? 5.179 19.424 56.260 1.00 31.21 56 VAL B C 1
ATOM 1570 O O . VAL B 1 59 ? 5.607 18.538 55.526 1.00 29.76 56 VAL B O 1
ATOM 1574 N N . GLU B 1 60 ? 5.954 20.126 57.068 1.00 29.09 57 GLU B N 1
ATOM 1575 C CA . GLU B 1 60 ? 7.384 19.875 57.141 1.00 27.90 57 GLU B CA 1
ATOM 1576 C C . GLU B 1 60 ? 7.747 18.470 57.660 1.00 25.87 57 GLU B C 1
ATOM 1577 O O . GLU B 1 60 ? 8.603 17.791 57.073 1.00 22.37 57 GLU B O 1
ATOM 1583 N N . ASP B 1 61 ? 7.104 18.030 58.741 1.00 24.76 58 ASP B N 1
ATOM 1584 C CA . ASP B 1 61 ? 7.398 16.698 59.298 1.00 24.90 58 ASP B CA 1
ATOM 1585 C C . ASP B 1 61 ? 7.007 15.574 58.293 1.00 24.38 58 ASP B C 1
ATOM 1586 O O . ASP B 1 61 ? 7.728 14.573 58.123 1.00 23.66 58 ASP B O 1
ATOM 1591 N N . ILE B 1 62 ? 5.872 15.754 57.624 1.00 24.52 59 ILE B N 1
ATOM 1592 C CA . ILE B 1 62 ? 5.408 14.801 56.619 1.00 25.25 59 ILE B CA 1
ATOM 1593 C C . ILE B 1 62 ? 6.403 14.736 55.461 1.00 23.98 59 ILE B C 1
ATOM 1594 O O . ILE B 1 62 ? 6.699 13.652 54.971 1.00 25.81 59 ILE B O 1
ATOM 1599 N N . ALA B 1 63 ? 6.945 15.893 55.062 1.00 24.17 60 ALA B N 1
ATOM 1600 C CA . ALA B 1 63 ? 7.943 15.943 53.986 1.00 22.96 60 ALA B CA 1
ATOM 1601 C C . ALA B 1 63 ? 9.201 15.183 54.380 1.00 22.44 60 ALA B C 1
ATOM 1602 O O . ALA B 1 63 ? 9.779 14.474 53.547 1.00 21.74 60 ALA B O 1
ATOM 1604 N N . LEU B 1 64 ? 9.623 15.316 55.636 1.00 21.74 61 LEU B N 1
ATOM 1605 C CA . LEU B 1 64 ? 10.763 14.545 56.150 1.00 22.76 61 LEU B CA 1
ATOM 1606 C C . LEU B 1 64 ? 10.520 13.050 56.009 1.00 23.64 61 LEU B C 1
ATOM 1607 O O . LEU B 1 64 ? 11.397 12.308 55.550 1.00 21.42 61 LEU B O 1
ATOM 1612 N N . VAL B 1 65 ? 9.328 12.606 56.395 1.00 23.06 62 VAL B N 1
ATOM 1613 C CA . VAL B 1 65 ? 8.970 11.197 56.238 1.00 22.54 62 VAL B CA 1
ATOM 1614 C C . VAL B 1 65 ? 9.039 10.788 54.751 1.00 21.44 62 VAL B C 1
ATOM 1615 O O . VAL B 1 65 ? 9.645 9.766 54.409 1.00 22.73 62 VAL B O 1
ATOM 1619 N N . GLY B 1 66 ? 8.473 11.629 53.884 1.00 22.78 63 GLY B N 1
ATOM 1620 C CA . GLY B 1 66 ? 8.421 11.387 52.461 1.00 23.31 63 GLY B CA 1
ATOM 1621 C C . GLY B 1 66 ? 9.794 11.316 51.816 1.00 23.77 63 GLY B C 1
ATOM 1622 O O . GLY B 1 66 ? 10.030 10.479 50.951 1.00 23.47 63 GLY B O 1
ATOM 1623 N N . LEU B 1 67 ? 10.697 12.180 52.264 1.00 24.48 64 LEU B N 1
ATOM 1624 C CA . LEU B 1 67 ? 12.059 12.218 51.728 1.00 24.31 64 LEU B CA 1
ATOM 1625 C C . LEU B 1 67 ? 12.917 11.052 52.159 1.00 25.23 64 LEU B C 1
ATOM 1626 O O . LEU B 1 67 ? 13.877 10.684 51.451 1.00 23.12 64 LEU B O 1
ATOM 1631 N N . ALA B 1 68 ? 12.603 10.507 53.342 1.00 23.39 65 ALA B N 1
ATOM 1632 C CA . ALA B 1 68 ? 13.491 9.545 54.033 1.00 23.96 65 ALA B CA 1
ATOM 1633 C C . ALA B 1 68 ? 13.895 8.287 53.269 1.00 24.98 65 ALA B C 1
ATOM 1634 O O . ALA B 1 68 ? 15.009 7.829 53.416 1.00 23.94 65 ALA B O 1
ATOM 1636 N N . GLY B 1 69 ? 12.974 7.720 52.494 1.00 24.80 66 GLY B N 1
ATOM 1637 C CA . GLY B 1 69 ? 13.254 6.468 51.756 1.00 26.46 66 GLY B CA 1
ATOM 1638 C C . GLY B 1 69 ? 14.385 6.591 50.763 1.00 28.04 66 GLY B C 1
ATOM 1639 O O . GLY B 1 69 ? 15.363 5.839 50.823 1.00 27.89 66 GLY B O 1
ATOM 1640 N N . GLU B 1 70 ? 14.268 7.559 49.856 1.00 29.08 67 GLU B N 1
ATOM 1641 C CA . GLU B 1 70 ? 15.320 7.806 48.881 1.00 29.69 67 GLU B CA 1
ATOM 1642 C C . GLU B 1 70 ? 16.545 8.388 49.590 1.00 30.85 67 GLU B C 1
ATOM 1643 O O . GLU B 1 70 ? 17.676 8.025 49.258 1.00 31.48 67 GLU B O 1
ATOM 1649 N N . ALA B 1 71 ? 16.316 9.259 50.580 1.00 27.30 68 ALA B N 1
ATOM 1650 C CA . ALA B 1 71 ? 17.410 9.948 51.259 1.00 27.85 68 ALA B CA 1
ATOM 1651 C C . ALA B 1 71 ? 18.390 9.028 51.932 1.00 28.10 68 ALA B C 1
ATOM 1652 O O . ALA B 1 71 ? 19.584 9.297 51.900 1.00 28.29 68 ALA B O 1
ATOM 1654 N N . ILE B 1 72 ? 17.906 7.920 52.501 1.00 27.72 69 ILE B N 1
ATOM 1655 C CA . ILE B 1 72 ? 18.822 7.006 53.195 1.00 27.33 69 ILE B CA 1
ATOM 1656 C C . ILE B 1 72 ? 19.891 6.472 52.221 1.00 28.75 69 ILE B C 1
ATOM 1657 O O . ILE B 1 72 ? 21.044 6.296 52.616 1.00 28.59 69 ILE B O 1
ATOM 1662 N N A GLN B 1 73 ? 19.503 6.255 50.967 0.50 29.75 70 GLN B N 1
ATOM 1663 N N B GLN B 1 73 ? 19.532 6.215 50.959 0.50 29.35 70 GLN B N 1
ATOM 1664 C CA A GLN B 1 73 ? 20.443 5.767 49.954 0.50 32.43 70 GLN B CA 1
ATOM 1665 C CA B GLN B 1 73 ? 20.550 5.724 49.991 0.50 31.49 70 GLN B CA 1
ATOM 1666 C C A GLN B 1 73 ? 21.461 6.851 49.605 0.50 32.57 70 GLN B C 1
ATOM 1667 C C B GLN B 1 73 ? 21.503 6.862 49.615 0.50 32.06 70 GLN B C 1
ATOM 1668 O O A GLN B 1 73 ? 22.652 6.568 49.440 0.50 34.10 70 GLN B O 1
ATOM 1669 O O B GLN B 1 73 ? 22.7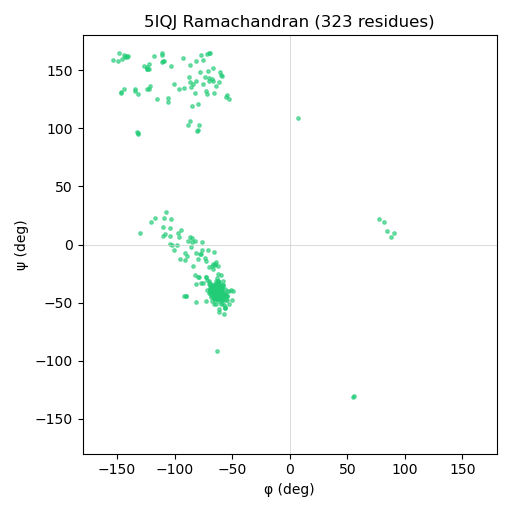03 6.624 49.430 0.50 33.54 70 GLN B O 1
ATOM 1680 N N . TYR B 1 74 ? 20.991 8.097 49.520 1.00 30.41 71 TYR B N 1
ATOM 1681 C CA . TYR B 1 74 ? 21.857 9.242 49.232 1.00 31.96 71 TYR B CA 1
ATOM 1682 C C . TYR B 1 74 ? 22.887 9.423 50.353 1.00 32.66 71 TYR B C 1
ATOM 1683 O O . TYR B 1 74 ? 24.065 9.658 50.102 1.00 31.99 71 TYR B O 1
ATOM 1692 N N . TYR B 1 75 ? 22.414 9.299 51.583 1.00 29.91 72 TYR B N 1
ATOM 1693 C CA . TYR B 1 75 ? 23.252 9.439 52.766 1.00 30.82 72 TYR B CA 1
ATOM 1694 C C . TYR B 1 75 ? 24.305 8.338 52.819 1.00 35.08 72 TYR B C 1
ATOM 1695 O O . TYR B 1 75 ? 25.483 8.629 52.958 1.00 35.07 72 TYR B O 1
ATOM 1704 N N . ILE B 1 76 ? 23.887 7.082 52.679 1.00 36.10 73 ILE B N 1
ATOM 1705 C CA . ILE B 1 76 ? 24.843 5.943 52.700 1.00 41.42 73 ILE B CA 1
ATOM 1706 C C . ILE B 1 76 ? 25.855 6.016 51.562 1.00 44.79 73 ILE B C 1
ATOM 1707 O O . ILE B 1 76 ? 27.039 5.713 51.766 1.00 45.78 73 ILE B O 1
ATOM 1712 N N . GLU B 1 77 ? 25.419 6.437 50.372 1.00 46.18 74 GLU B N 1
ATOM 1713 C CA . GLU B 1 77 ? 26.347 6.543 49.228 1.00 49.34 74 GLU B CA 1
ATOM 1714 C C . GLU B 1 77 ? 27.265 7.775 49.292 1.00 50.52 74 GLU B C 1
ATOM 1715 O O . GLU B 1 77 ? 28.054 8.018 48.366 1.00 52.46 74 GLU B O 1
ATOM 1721 N N . GLY B 1 78 ? 27.149 8.559 50.362 1.00 46.90 75 GLY B N 1
ATOM 1722 C CA . GLY B 1 78 ? 28.006 9.709 50.568 1.00 48.18 75 GLY B CA 1
ATOM 1723 C C . GLY B 1 78 ? 27.665 10.934 49.747 1.00 46.91 75 GLY B C 1
ATOM 1724 O O . GLY B 1 78 ? 28.523 11.784 49.521 1.00 49.64 75 GLY B O 1
ATOM 1725 N N . VAL B 1 79 ? 26.426 11.023 49.278 1.00 43.33 76 VAL B N 1
ATOM 1726 C CA . VAL B 1 79 ? 25.988 12.190 48.543 1.00 42.70 76 VAL B CA 1
ATOM 1727 C C . VAL B 1 79 ? 25.986 13.391 49.485 1.00 42.23 76 VAL B C 1
ATOM 1728 O O . VAL B 1 79 ? 25.420 13.315 50.576 1.00 41.44 76 VAL B O 1
ATOM 1732 N N . ASP B 1 80 ? 26.597 14.490 49.054 1.00 42.17 77 ASP B N 1
ATOM 1733 C CA . ASP B 1 80 ? 26.627 15.730 49.838 1.00 42.05 77 ASP B CA 1
ATOM 1734 C C . ASP B 1 80 ? 25.215 16.223 50.051 1.00 38.64 77 ASP B C 1
ATOM 1735 O O . ASP B 1 80 ? 24.385 16.211 49.132 1.00 34.55 77 ASP B O 1
ATOM 1740 N N . VAL B 1 81 ? 24.948 16.712 51.249 1.00 37.05 78 VAL B N 1
ATOM 1741 C CA . VAL B 1 81 ? 23.616 17.184 51.569 1.00 35.82 78 VAL B CA 1
ATOM 1742 C C . VAL B 1 81 ? 23.139 18.306 50.610 1.00 33.98 78 VAL B C 1
ATOM 1743 O O . VAL B 1 81 ? 21.975 18.355 50.255 1.00 31.81 78 VAL B O 1
ATOM 1747 N N . GLY B 1 82 ? 24.060 19.170 50.168 1.00 35.58 79 GLY B N 1
ATOM 1748 C CA . GLY B 1 82 ? 23.753 20.279 49.242 1.00 35.58 79 GLY B CA 1
ATOM 1749 C C . GLY B 1 82 ? 23.328 19.831 47.855 1.00 33.96 79 GLY B C 1
ATOM 1750 O O . GLY B 1 82 ? 22.693 20.572 47.134 1.00 35.71 79 GLY B O 1
ATOM 1751 N N . ASP B 1 83 ? 23.680 18.608 47.483 1.00 33.52 80 ASP B N 1
ATOM 1752 C CA . ASP B 1 83 ? 23.320 18.042 46.171 1.00 32.28 80 ASP B CA 1
ATOM 1753 C C . ASP B 1 83 ? 22.007 17.276 46.158 1.00 30.16 80 ASP B C 1
ATOM 1754 O O . ASP B 1 83 ? 21.485 16.974 45.087 1.00 30.61 80 ASP B O 1
ATOM 1759 N N . CYS B 1 84 ? 21.461 16.966 47.338 1.00 29.17 81 CYS B N 1
ATOM 1760 C CA . CYS B 1 84 ? 20.249 16.174 47.415 1.00 27.60 81 CYS B CA 1
ATOM 1761 C C . CYS B 1 84 ? 19.046 16.763 46.700 1.00 27.03 81 CYS B C 1
ATOM 1762 O O . CYS B 1 84 ? 18.309 16.018 46.047 1.00 27.91 81 CYS B O 1
ATOM 1765 N N . PRO B 1 85 ? 18.819 18.087 46.816 1.00 26.82 82 PRO B N 1
ATOM 1766 C CA . PRO B 1 85 ? 17.671 18.608 46.072 1.00 26.82 82 PRO B CA 1
ATOM 1767 C C . PRO B 1 85 ? 17.753 18.326 44.567 1.00 29.05 82 PRO B C 1
ATOM 1768 O O . PRO B 1 85 ? 16.744 17.960 43.923 1.00 28.62 82 PRO B O 1
ATOM 1772 N N . PHE B 1 86 ? 18.945 18.496 44.009 1.00 30.92 83 PHE B N 1
ATOM 1773 C CA . PHE B 1 86 ? 19.123 18.288 42.564 1.00 33.54 83 PHE B CA 1
ATOM 1774 C C . PHE B 1 86 ? 18.959 16.818 42.188 1.00 32.88 83 PHE B C 1
ATOM 1775 O O . PHE B 1 86 ? 18.363 16.490 41.145 1.00 32.50 83 PHE B O 1
ATOM 1783 N N . ILE B 1 87 ? 19.513 15.941 43.023 1.00 30.58 84 ILE B N 1
ATOM 1784 C CA . ILE B 1 87 ? 19.442 14.498 42.795 1.00 31.40 84 ILE B CA 1
ATOM 1785 C C . ILE B 1 87 ? 17.990 14.012 42.851 1.00 29.56 84 ILE B C 1
ATOM 1786 O O . ILE B 1 87 ? 17.551 13.231 42.008 1.00 31.10 84 ILE B O 1
ATOM 1791 N N . TRP B 1 88 ? 17.250 14.497 43.831 1.00 27.85 85 TRP B N 1
ATOM 1792 C CA . TRP B 1 88 ? 15.845 14.157 43.965 1.00 26.73 85 TRP B CA 1
ATOM 1793 C C . TRP B 1 88 ? 15.117 14.545 42.671 1.00 29.13 85 TRP B C 1
ATOM 1794 O O . TRP B 1 88 ? 14.478 13.707 42.019 1.00 31.03 85 TRP B O 1
ATOM 1805 N N . GLU B 1 89 ? 15.298 15.797 42.256 1.00 31.65 86 GLU B N 1
ATOM 1806 C CA . GLU B 1 89 ? 14.647 16.302 41.051 1.00 35.20 86 GLU B CA 1
ATOM 1807 C C . GLU B 1 89 ? 15.039 15.478 39.830 1.00 35.88 86 GLU B C 1
ATOM 1808 O O . GLU B 1 89 ? 14.184 15.154 39.010 1.00 35.85 86 GLU B O 1
ATOM 1814 N N . CYS B 1 90 ? 16.318 15.121 39.723 1.00 36.70 87 CYS B N 1
ATOM 1815 C CA . CYS B 1 90 ? 16.787 14.284 38.600 1.00 40.14 87 CYS B CA 1
ATOM 1816 C C . CYS B 1 90 ? 16.137 12.904 38.563 1.00 40.58 87 CYS B C 1
ATOM 1817 O O . CYS B 1 90 ? 15.947 12.333 37.486 1.00 42.01 87 CYS B O 1
ATOM 1820 N N . ASN B 1 91 ? 15.829 12.368 39.744 1.00 38.27 88 ASN B N 1
ATOM 1821 C CA . ASN B 1 91 ? 15.264 11.021 39.870 1.00 40.32 88 ASN B CA 1
ATOM 1822 C C . ASN B 1 91 ? 13.742 10.942 39.980 1.00 39.68 88 ASN B C 1
ATOM 1823 O O . ASN B 1 91 ? 13.211 9.850 40.184 1.00 38.69 88 ASN B O 1
ATOM 1828 N N . LEU B 1 92 ? 13.046 12.067 39.813 1.00 39.45 89 LEU B N 1
ATOM 1829 C CA . LEU B 1 92 ? 11.594 12.103 40.006 1.00 41.44 89 LEU B CA 1
ATOM 1830 C C . LEU B 1 92 ? 10.801 11.028 39.303 1.00 44.13 89 LEU B C 1
ATOM 1831 O O . LEU B 1 92 ? 9.860 10.492 39.876 1.00 43.02 89 LEU B O 1
ATOM 1836 N N . GLU B 1 93 ? 11.174 10.710 38.073 1.00 45.25 90 GLU B N 1
ATOM 1837 C CA . GLU B 1 93 ? 10.462 9.683 37.338 1.00 50.64 90 GLU B CA 1
ATOM 1838 C C . GLU B 1 93 ? 10.469 8.342 38.097 1.00 48.99 90 GLU B C 1
ATOM 1839 O O . GLU B 1 93 ? 9.507 7.589 38.007 1.00 51.19 90 GLU B O 1
ATOM 1845 N N . ASP B 1 94 ? 11.529 8.068 38.860 1.00 44.04 91 ASP B N 1
ATOM 1846 C CA . ASP B 1 94 ? 11.647 6.806 39.610 1.00 45.12 91 ASP B CA 1
ATOM 1847 C C . ASP B 1 94 ? 11.246 6.875 41.094 1.00 43.68 91 ASP B C 1
ATOM 1848 O O . ASP B 1 94 ? 11.301 5.868 41.795 1.00 46.39 91 ASP B O 1
ATOM 1853 N N . ILE B 1 95 ? 10.848 8.050 41.569 1.00 38.83 92 ILE B N 1
ATOM 1854 C CA . ILE B 1 95 ? 10.425 8.215 42.959 1.00 34.78 92 ILE B CA 1
ATOM 1855 C C . ILE B 1 95 ? 8.920 8.006 42.982 1.00 35.17 92 ILE B C 1
ATOM 1856 O O . ILE B 1 95 ? 8.207 8.538 42.120 1.00 34.15 92 ILE B O 1
ATOM 1861 N N . SER B 1 96 ? 8.432 7.235 43.952 1.00 34.60 93 SER B N 1
ATOM 1862 C CA . SER B 1 96 ? 7.012 6.905 44.007 1.00 37.54 93 SER B CA 1
ATOM 1863 C C . SER B 1 96 ? 6.121 8.121 44.117 1.00 36.53 93 SER B C 1
ATOM 1864 O O . SER B 1 96 ? 6.459 9.086 44.789 1.00 34.44 93 SER B O 1
ATOM 1867 N N . LEU B 1 97 ? 4.951 8.044 43.496 1.00 39.86 94 LEU B N 1
ATOM 1868 C CA . LEU B 1 97 ? 3.984 9.134 43.572 1.00 41.50 94 LEU B CA 1
ATOM 1869 C C . LEU B 1 97 ? 3.559 9.433 45.010 1.00 39.57 94 LEU B C 1
ATOM 1870 O O . LEU B 1 97 ? 3.353 10.591 45.358 1.00 38.00 94 LEU B O 1
ATOM 1875 N N . SER B 1 98 ? 3.444 8.410 45.851 1.00 39.02 95 SER B N 1
ATOM 1876 C CA . SER B 1 98 ? 3.039 8.649 47.246 1.00 38.87 95 SER B CA 1
ATOM 1877 C C . SER B 1 98 ? 4.124 9.455 47.988 1.00 35.40 95 SER B C 1
ATOM 1878 O O . SER B 1 98 ? 3.803 10.375 48.762 1.00 34.38 95 SER B O 1
ATOM 1881 N N . ASP B 1 99 ? 5.399 9.124 47.751 1.00 32.67 96 ASP B N 1
ATOM 1882 C CA . ASP B 1 99 ? 6.512 9.902 48.338 1.00 30.82 96 ASP B CA 1
ATOM 1883 C C . ASP B 1 99 ? 6.441 11.348 47.843 1.00 30.15 96 ASP B C 1
ATOM 1884 O O . ASP B 1 99 ? 6.579 12.280 48.633 1.00 27.59 96 ASP B O 1
ATOM 1889 N N . GLN B 1 100 ? 6.190 11.530 46.543 1.00 31.17 97 GLN B N 1
ATOM 1890 C CA . GLN B 1 100 ? 6.093 12.877 45.961 1.00 31.93 97 GLN B CA 1
ATOM 1891 C C . GLN B 1 100 ? 4.917 13.651 46.535 1.00 32.38 97 GLN B C 1
ATOM 1892 O O . GLN B 1 100 ? 4.977 14.881 46.652 1.00 32.73 97 GLN B O 1
ATOM 1898 N N . GLU B 1 101 ? 3.858 12.932 46.886 1.00 34.01 98 GLU B N 1
ATOM 1899 C CA . GLU B 1 101 ? 2.681 13.546 47.505 1.00 37.23 98 GLU B CA 1
ATOM 1900 C C . GLU B 1 101 ? 3.013 14.047 48.902 1.00 34.58 98 GLU B C 1
ATOM 1901 O O . GLU B 1 101 ? 2.508 15.090 49.324 1.00 35.62 98 GLU B O 1
ATOM 1907 N N . LEU B 1 102 ? 3.870 13.316 49.611 1.00 31.62 99 LEU B N 1
ATOM 1908 C CA . LEU B 1 102 ? 4.271 13.717 50.966 1.00 31.33 99 LEU B CA 1
ATOM 1909 C C . LEU B 1 102 ? 5.290 14.857 50.939 1.00 30.02 99 LEU B C 1
ATOM 1910 O O . LEU B 1 102 ? 5.277 15.706 51.807 1.00 29.83 99 LEU B O 1
ATOM 1915 N N . VAL B 1 103 ? 6.142 14.882 49.918 1.00 29.18 100 VAL B N 1
ATOM 1916 C CA . VAL B 1 103 ? 7.211 15.867 49.827 1.00 28.00 100 VAL B CA 1
ATOM 1917 C C . VAL B 1 103 ? 6.820 17.158 49.088 1.00 29.37 100 VAL B C 1
ATOM 1918 O O . VAL B 1 103 ? 7.140 18.269 49.547 1.00 28.78 100 VAL B O 1
ATOM 1922 N N . LYS B 1 104 ? 6.128 17.004 47.962 1.00 31.69 101 LYS B N 1
ATOM 1923 C CA . LYS B 1 104 ? 5.765 18.118 47.095 1.00 33.89 101 LYS B CA 1
ATOM 1924 C C . LYS B 1 104 ? 7.044 18.862 46.725 1.00 33.88 101 LYS B C 1
ATOM 1925 O O . LYS B 1 104 ? 7.999 18.217 46.358 1.00 32.48 101 LYS B O 1
ATOM 1931 N N . ASP B 1 105 ? 7.102 20.186 46.838 1.00 36.76 102 ASP B N 1
ATOM 1932 C CA . ASP B 1 105 ? 8.328 20.884 46.415 1.00 38.86 102 ASP B CA 1
ATOM 1933 C C . ASP B 1 105 ? 9.316 21.135 47.558 1.00 36.03 102 ASP B C 1
ATOM 1934 O O . ASP B 1 105 ? 10.280 21.874 47.367 1.00 34.19 102 ASP B O 1
ATOM 1939 N N . LEU B 1 106 ? 9.114 20.489 48.722 1.00 30.75 103 LEU B N 1
ATOM 1940 C CA . LEU B 1 106 ? 10.007 20.706 49.872 1.00 29.62 103 LEU B CA 1
ATOM 1941 C C . LEU B 1 106 ? 11.341 19.993 49.738 1.00 26.57 103 LEU B C 1
ATOM 1942 O O . LEU B 1 106 ? 12.237 20.188 50.555 1.00 26.78 103 LEU B O 1
ATOM 1947 N N . TYR B 1 107 ? 11.502 19.208 48.692 1.00 30.37 104 TYR B N 1
ATOM 1948 C CA . TYR B 1 107 ? 12.803 18.613 48.405 1.00 30.26 104 TYR B CA 1
ATOM 1949 C C . TYR B 1 107 ? 13.840 19.695 48.058 1.00 30.13 104 TYR B C 1
ATOM 1950 O O . TYR B 1 107 ? 15.035 19.414 48.059 1.00 29.93 104 TYR B O 1
ATOM 1959 N N . ASN B 1 108 ? 13.372 20.910 47.738 1.00 29.72 105 ASN B N 1
ATOM 1960 C CA . ASN B 1 108 ? 14.257 22.047 47.480 1.00 30.87 105 ASN B CA 1
ATOM 1961 C C . ASN B 1 108 ? 14.751 22.734 48.778 1.00 30.33 105 ASN B C 1
ATOM 1962 O O . ASN B 1 108 ? 15.603 23.603 48.703 1.00 30.41 105 ASN B O 1
ATOM 1967 N N A ASP B 1 109 ? 14.229 22.336 49.935 0.50 27.93 106 ASP B N 1
ATOM 1968 N N B ASP B 1 109 ? 14.180 22.367 49.935 0.50 30.30 106 ASP B N 1
ATOM 1969 C CA A ASP B 1 109 ? 14.575 22.987 51.207 0.50 27.32 106 ASP B CA 1
ATOM 1970 C CA B ASP B 1 109 ? 14.570 22.948 51.245 0.50 31.22 106 ASP B CA 1
ATOM 1971 C C A ASP B 1 109 ? 15.837 22.387 51.838 0.50 27.74 106 ASP B C 1
ATOM 1972 C C B ASP B 1 109 ? 15.863 22.348 51.786 0.50 30.00 106 ASP B C 1
ATOM 1973 O O A ASP B 1 109 ? 15.792 21.324 52.473 0.50 26.64 106 ASP B O 1
ATOM 1974 O O B ASP B 1 109 ? 15.860 21.239 52.337 0.50 28.72 106 ASP B O 1
ATOM 1983 N N . VAL B 1 110 ? 16.957 23.088 51.664 1.00 29.33 107 VAL B N 1
ATOM 1984 C CA . VAL B 1 110 ? 18.282 22.628 52.157 1.00 30.82 107 VAL B CA 1
ATOM 1985 C C . VAL B 1 110 ? 18.297 22.324 53.675 1.00 29.54 107 VAL B C 1
ATOM 1986 O O . VAL B 1 110 ? 18.940 21.373 54.121 1.00 28.36 107 VAL B O 1
ATOM 1990 N N . GLU B 1 111 ? 17.562 23.116 54.451 1.00 29.55 108 GLU B N 1
ATOM 1991 C CA . GLU B 1 111 ? 17.487 22.908 55.906 1.00 30.23 108 GLU B CA 1
ATOM 1992 C C . GLU B 1 111 ? 16.811 21.603 56.280 1.00 28.60 108 GLU B C 1
ATOM 1993 O O . GLU B 1 111 ? 17.203 20.973 57.259 1.00 28.29 108 GLU B O 1
ATOM 1999 N N . LEU B 1 112 ? 15.799 21.183 55.521 1.00 27.94 109 LEU B N 1
ATOM 2000 C CA . LEU B 1 112 ? 15.182 19.887 55.791 1.00 26.86 109 LEU B CA 1
ATOM 2001 C C . LEU B 1 112 ? 16.127 18.774 55.517 1.00 25.18 109 LEU B C 1
ATOM 2002 O O . LEU B 1 112 ? 16.114 17.794 56.235 1.00 24.02 109 LEU B O 1
ATOM 2007 N N . TRP B 1 113 ? 16.905 18.883 54.422 1.00 24.71 110 TRP B N 1
ATOM 2008 C CA . TRP B 1 113 ? 17.890 17.859 54.120 1.00 24.35 110 TRP B CA 1
ATOM 2009 C C . TRP B 1 113 ? 18.938 17.775 55.235 1.00 24.53 110 TRP B C 1
ATOM 2010 O O . TRP B 1 113 ? 19.317 16.690 55.642 1.00 23.87 110 TRP B O 1
ATOM 2021 N N . GLU B 1 114 ? 19.375 18.930 55.729 1.00 26.50 111 GLU B N 1
ATOM 2022 C CA . GLU B 1 114 ? 20.344 19.002 56.819 1.00 27.74 111 GLU B CA 1
ATOM 2023 C C . GLU B 1 114 ? 19.766 18.261 58.037 1.00 26.54 111 GLU B C 1
ATOM 2024 O O . GLU B 1 114 ? 20.432 17.440 58.649 1.00 26.92 111 GLU B O 1
ATOM 2030 N N . LYS B 1 115 ? 18.509 18.546 58.351 1.00 25.44 112 LYS B N 1
ATOM 2031 C CA . LYS B 1 115 ? 17.837 17.894 59.467 1.00 24.97 112 LYS B CA 1
ATOM 2032 C C . LYS B 1 115 ? 17.736 16.391 59.265 1.00 24.20 112 LYS B C 1
ATOM 2033 O O . LYS B 1 115 ? 18.008 15.626 60.191 1.00 25.08 112 LYS B O 1
ATOM 2039 N N . LEU B 1 116 ? 17.354 15.966 58.059 1.00 24.07 113 LEU B N 1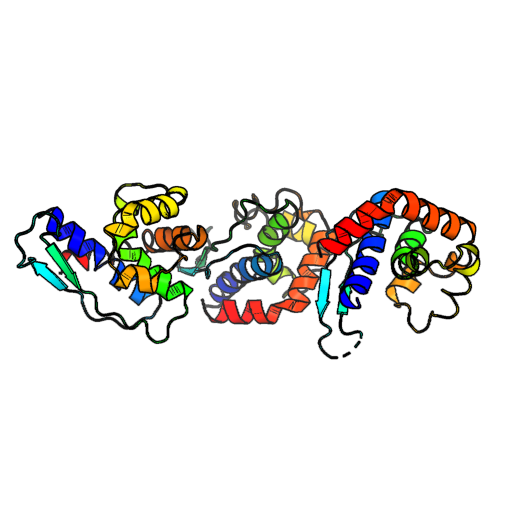
ATOM 2040 C CA . LEU B 1 116 ? 17.196 14.543 57.776 1.00 24.45 113 LEU B CA 1
ATOM 2041 C C . LEU B 1 116 ? 18.521 13.803 57.948 1.00 25.17 113 LEU B C 1
ATOM 2042 O O . LEU B 1 116 ? 18.566 12.779 58.601 1.00 24.82 113 LEU B O 1
ATOM 2047 N N . TYR B 1 117 ? 19.607 14.358 57.406 1.00 26.04 114 TYR B N 1
ATOM 2048 C CA . TYR B 1 117 ? 20.939 13.751 57.574 1.00 27.35 114 TYR B CA 1
ATOM 2049 C C . TYR B 1 117 ? 21.334 13.672 59.051 1.00 27.04 114 TYR B C 1
ATOM 2050 O O . TYR B 1 117 ? 21.943 12.698 59.467 1.00 27.22 114 TYR B O 1
ATOM 2059 N N . THR B 1 118 ? 20.991 14.704 59.819 1.00 27.10 115 THR B N 1
ATOM 2060 C CA . THR B 1 118 ? 21.247 14.719 61.246 1.00 27.46 115 THR B CA 1
ATOM 2061 C C . THR B 1 118 ? 20.478 13.580 61.938 1.00 27.79 115 THR B C 1
ATOM 2062 O O . THR B 1 118 ? 21.032 12.875 62.777 1.00 28.74 115 THR B O 1
ATOM 2066 N N . LEU B 1 119 ? 19.214 13.406 61.552 1.00 26.18 116 LEU B N 1
ATOM 2067 C CA . LEU B 1 119 ? 18.367 12.360 62.137 1.00 27.23 116 LEU B CA 1
ATOM 2068 C C . LEU B 1 119 ? 18.936 10.999 61.761 1.00 26.39 116 LEU B C 1
ATOM 2069 O O . LEU B 1 119 ? 18.981 10.108 62.588 1.00 26.84 116 LEU B O 1
ATOM 2074 N N . PHE B 1 120 ? 19.420 10.866 60.527 1.00 27.05 117 PHE B N 1
ATOM 2075 C CA . PHE B 1 120 ? 20.030 9.605 60.102 1.00 27.64 117 PHE B CA 1
ATOM 2076 C C . PHE B 1 120 ? 21.255 9.272 60.952 1.00 30.27 117 PHE B C 1
ATOM 2077 O O . PHE B 1 120 ? 21.420 8.138 61.375 1.00 30.99 117 PHE B O 1
ATOM 2085 N N A GLU B 1 121 ? 22.091 10.272 61.214 0.50 32.16 118 GLU B N 1
ATOM 2086 N N B GLU B 1 121 ? 22.135 10.228 61.183 0.50 32.45 118 GLU B N 1
ATOM 2087 C CA A GLU B 1 121 ? 23.304 10.064 62.040 0.50 34.03 118 GLU B CA 1
ATOM 2088 C CA B GLU B 1 121 ? 23.298 9.900 62.025 0.50 34.32 118 GLU B CA 1
ATOM 2089 C C A GLU B 1 121 ? 22.980 9.711 63.495 0.50 33.66 118 GLU B C 1
ATOM 2090 C C B GLU B 1 121 ? 22.871 9.544 63.460 0.50 33.53 118 GLU B C 1
ATOM 2091 O O A GLU B 1 121 ? 23.719 8.977 64.140 0.50 34.81 118 GLU B O 1
ATOM 2092 O O B GLU B 1 121 ? 23.373 8.570 64.023 0.50 33.56 118 GLU B O 1
ATOM 2103 N N . GLN B 1 122 ? 21.881 10.242 64.005 1.00 31.80 119 GLN B N 1
ATOM 2104 C CA . GLN B 1 122 ? 21.452 9.948 65.374 1.00 32.29 119 GLN B CA 1
ATOM 2105 C C . GLN B 1 122 ? 20.674 8.629 65.502 1.00 31.32 119 GLN B C 1
ATOM 2106 O O . GLN B 1 122 ? 20.792 7.952 66.507 1.00 31.20 119 GLN B O 1
ATOM 2112 N N . HIS B 1 123 ? 19.949 8.230 64.454 1.00 29.93 120 HIS B N 1
ATOM 2113 C CA . HIS B 1 123 ? 19.109 7.040 64.531 1.00 29.31 120 HIS B CA 1
ATOM 2114 C C . HIS B 1 123 ? 19.499 5.905 63.578 1.00 30.36 120 HIS B C 1
ATOM 2115 O O . HIS B 1 123 ? 18.681 5.014 63.305 1.00 25.24 120 HIS B O 1
ATOM 2122 N N . HIS B 1 124 ? 20.765 5.889 63.149 1.00 31.66 121 HIS B N 1
ATOM 2123 C CA . HIS B 1 124 ? 21.172 4.879 62.165 1.00 34.96 121 HIS B CA 1
ATOM 2124 C C . HIS B 1 124 ? 21.034 3.455 62.759 1.00 31.32 121 HIS B C 1
ATOM 2125 O O . HIS B 1 124 ? 20.636 2.553 62.046 1.00 31.06 121 HIS B O 1
ATOM 2132 N N A ASP B 1 125 ? 21.316 3.322 64.041 0.50 30.84 122 ASP B N 1
ATOM 2133 N N B ASP B 1 125 ? 21.312 3.266 64.060 0.50 30.65 122 ASP B N 1
ATOM 2134 C CA A ASP B 1 125 ? 21.172 2.095 64.789 0.50 31.16 122 ASP B CA 1
ATOM 2135 C CA B ASP B 1 125 ? 21.137 1.941 64.702 0.50 30.82 122 ASP B CA 1
ATOM 2136 C C A ASP B 1 125 ? 19.749 1.513 64.654 0.50 29.40 122 ASP B C 1
ATOM 2137 C C B ASP B 1 125 ? 19.701 1.480 64.548 0.50 29.09 122 ASP B C 1
ATOM 2138 O O A ASP B 1 125 ? 19.566 0.340 64.315 0.50 28.18 122 ASP B O 1
ATOM 2139 O O B ASP B 1 125 ? 19.449 0.345 64.131 0.50 27.45 122 ASP B O 1
ATOM 2148 N N . SER B 1 126 ? 18.756 2.366 64.871 1.00 27.71 123 SER B N 1
ATOM 2149 C CA . SER B 1 126 ? 17.343 2.006 64.760 1.00 26.76 123 SER B CA 1
ATOM 2150 C C . SER B 1 126 ? 16.984 1.649 63.337 1.00 25.22 123 SER B C 1
ATOM 2151 O O . SER B 1 126 ? 16.237 0.697 63.105 1.00 24.39 123 SER B O 1
ATOM 2154 N N . ILE B 1 127 ? 17.543 2.382 62.386 1.00 24.50 124 ILE B N 1
ATOM 2155 C CA . ILE B 1 127 ? 17.248 2.118 60.969 1.00 24.66 124 ILE B CA 1
ATOM 2156 C C . ILE B 1 127 ? 17.809 0.771 60.539 1.00 24.94 124 ILE B C 1
ATOM 2157 O O . ILE B 1 127 ? 17.116 0.003 59.879 1.00 24.82 124 ILE B O 1
ATOM 2162 N N A LEU B 1 128 ? 18.999 0.460 61.046 0.50 24.60 125 LEU B N 1
ATOM 2163 N N B LEU B 1 128 ? 19.075 0.505 60.826 0.50 26.49 125 LEU B N 1
ATOM 2164 C CA A LEU B 1 128 ? 19.665 -0.815 60.773 0.50 25.25 125 LEU B CA 1
ATOM 2165 C CA B LEU B 1 128 ? 19.700 -0.757 60.390 0.50 28.43 125 LEU B CA 1
ATOM 2166 C C A LEU B 1 128 ? 18.964 -2.005 61.452 0.50 25.01 125 LEU B C 1
ATOM 2167 C C B LEU B 1 128 ? 19.006 -1.955 61.014 0.50 28.10 125 LEU B C 1
ATOM 2168 O O A LEU B 1 128 ? 18.764 -3.035 60.797 0.50 24.59 125 LEU B O 1
ATOM 2169 O O B LEU B 1 128 ? 18.723 -2.962 60.367 0.50 27.69 125 LEU B O 1
ATOM 2178 N N A ASP B 1 129 ? 18.603 -1.892 62.743 0.60 25.31 126 ASP B N 1
ATOM 2179 N N B ASP B 1 129 ? 18.734 -1.817 62.314 0.40 28.17 126 ASP B N 1
ATOM 2180 C CA A ASP B 1 129 ? 17.908 -3.003 63.413 0.60 25.18 126 ASP B CA 1
ATOM 2181 C CA B ASP B 1 129 ? 18.048 -2.846 63.112 0.40 28.43 126 ASP B CA 1
ATOM 2182 C C A ASP B 1 129 ? 16.558 -3.289 62.725 0.60 24.74 126 ASP B C 1
ATOM 2183 C C B ASP B 1 129 ? 16.735 -3.242 62.456 0.40 26.61 126 ASP B C 1
ATOM 2184 O O A ASP B 1 129 ? 16.181 -4.437 62.584 0.60 23.95 126 ASP B O 1
ATOM 2185 O O B ASP B 1 129 ? 16.511 -4.414 62.159 0.40 25.90 126 ASP B O 1
ATOM 2194 N N . LEU B 1 130 ? 15.868 -2.253 62.243 1.00 24.45 127 LEU B N 1
ATOM 2195 C CA . LEU B 1 130 ? 14.588 -2.456 61.576 1.00 24.06 127 LEU B CA 1
ATOM 2196 C C . LEU B 1 130 ? 14.757 -3.107 60.205 1.00 24.34 127 LEU B C 1
ATOM 2197 O O . LEU B 1 130 ? 14.074 -4.065 59.901 1.00 25.33 127 LEU B O 1
ATOM 2202 N N . ALA B 1 131 ? 15.702 -2.607 59.406 1.00 24.20 128 ALA B N 1
ATOM 2203 C CA . ALA B 1 131 ? 15.951 -3.134 58.071 1.00 24.43 128 ALA B CA 1
ATOM 2204 C C . ALA B 1 131 ? 16.335 -4.604 58.121 1.00 25.61 128 ALA B C 1
ATOM 2205 O O . ALA B 1 131 ? 15.946 -5.388 57.233 1.00 24.64 128 ALA B O 1
ATOM 2207 N N . ASN B 1 132 ? 17.113 -4.965 59.147 1.00 25.80 129 ASN B N 1
ATOM 2208 C CA . ASN B 1 132 ? 17.560 -6.352 59.317 1.00 27.94 129 ASN B CA 1
ATOM 2209 C C . ASN B 1 132 ? 16.435 -7.287 59.769 1.00 28.16 129 ASN B C 1
ATOM 2210 O O . ASN B 1 132 ? 16.595 -8.495 59.695 1.00 28.90 129 ASN B O 1
ATOM 2215 N N . SER B 1 133 ? 15.313 -6.735 60.223 1.00 27.42 130 SER B N 1
ATOM 2216 C CA . SER B 1 133 ? 14.216 -7.539 60.726 1.00 28.17 130 SER B CA 1
ATOM 2217 C C . SER B 1 133 ? 13.027 -7.663 59.765 1.00 28.61 130 SER B C 1
ATOM 2218 O O . SER B 1 133 ? 12.041 -8.320 60.115 1.00 28.41 130 SER B O 1
ATOM 2221 N N . ILE B 1 134 ? 13.102 -7.045 58.578 1.00 27.23 131 ILE B N 1
ATOM 2222 C CA . ILE B 1 134 ? 12.009 -7.102 57.608 1.00 27.08 131 ILE B CA 1
ATOM 2223 C C . ILE B 1 134 ? 12.413 -7.737 56.262 1.00 28.40 131 ILE B C 1
ATOM 2224 O O . ILE B 1 134 ? 13.595 -7.966 55.981 1.00 26.99 131 ILE B O 1
ATOM 2230 N N . ASP C 1 5 ? 0.439 53.121 52.270 1.00 64.94 2 ASP C N 1
ATOM 2231 C CA . ASP C 1 5 ? 0.751 54.539 52.598 1.00 63.32 2 ASP C CA 1
ATOM 2232 C C . ASP C 1 5 ? 1.171 54.685 54.046 1.00 57.77 2 ASP C C 1
ATOM 2233 O O . ASP C 1 5 ? 2.248 55.186 54.326 1.00 52.06 2 ASP C O 1
ATOM 2238 N N . GLU C 1 6 ? 0.307 54.245 54.954 1.00 56.41 3 GLU C N 1
ATOM 2239 C CA . GLU C 1 6 ? 0.548 54.369 56.392 1.00 53.92 3 GLU C CA 1
ATOM 2240 C C . GLU C 1 6 ? 1.797 53.589 56.823 1.00 49.01 3 GLU C C 1
ATOM 2241 O O . GLU C 1 6 ? 2.644 54.123 57.578 1.00 46.40 3 GLU C O 1
ATOM 2247 N N . ARG C 1 7 ? 1.931 52.353 56.333 1.00 45.44 4 ARG C N 1
ATOM 2248 C CA . ARG C 1 7 ? 3.100 51.535 56.680 1.00 43.34 4 ARG C CA 1
ATOM 2249 C C . ARG C 1 7 ? 4.346 52.171 56.097 1.00 40.38 4 ARG C C 1
ATOM 2250 O O . ARG C 1 7 ? 5.371 52.279 56.785 1.00 37.81 4 ARG C O 1
ATOM 2258 N N . PHE C 1 8 ? 4.259 52.589 54.835 1.00 39.86 5 PHE C N 1
ATOM 2259 C CA . PHE C 1 8 ? 5.408 53.200 54.185 1.00 40.85 5 PHE C CA 1
ATOM 2260 C C . PHE C 1 8 ? 5.833 54.495 54.881 1.00 41.17 5 PHE C C 1
ATOM 2261 O O . PHE C 1 8 ? 7.034 54.782 54.974 1.00 38.59 5 PHE C O 1
ATOM 2269 N N . ASN C 1 9 ? 4.863 55.268 55.375 1.00 41.00 6 ASN C N 1
ATOM 2270 C CA . ASN C 1 9 ? 5.206 56.495 56.090 1.00 41.54 6 ASN C CA 1
ATOM 2271 C C . ASN C 1 9 ? 6.034 56.162 57.324 1.00 38.98 6 ASN C C 1
ATOM 2272 O O . ASN C 1 9 ? 7.020 56.860 57.622 1.00 36.17 6 ASN C O 1
ATOM 2277 N N . ALA C 1 10 ? 5.645 55.090 58.021 1.00 38.08 7 ALA C N 1
ATOM 2278 C CA . ALA C 1 10 ? 6.393 54.647 59.191 1.00 34.83 7 ALA C CA 1
ATOM 2279 C C . ALA C 1 10 ? 7.769 54.160 58.741 1.00 32.25 7 ALA C C 1
ATOM 2280 O O . ALA C 1 10 ? 8.743 54.382 59.436 1.00 31.35 7 ALA C O 1
ATOM 2282 N N . ALA C 1 11 ? 7.836 53.469 57.610 1.00 32.24 8 ALA C N 1
ATOM 2283 C CA . ALA C 1 11 ? 9.125 53.016 57.099 1.00 31.84 8 ALA C CA 1
ATOM 2284 C C . ALA C 1 11 ? 10.043 54.209 56.789 1.00 30.86 8 ALA C C 1
ATOM 2285 O O . ALA C 1 11 ? 11.223 54.201 57.162 1.00 26.56 8 ALA C O 1
ATOM 2287 N N . LEU C 1 12 ? 9.501 55.211 56.107 1.00 32.01 9 LEU C N 1
ATOM 2288 C CA . LEU C 1 12 ? 10.258 56.438 55.793 1.00 33.47 9 LEU C CA 1
ATOM 2289 C C . LEU C 1 12 ? 10.802 57.128 57.037 1.00 30.74 9 LEU C C 1
ATOM 2290 O O . LEU C 1 12 ? 11.942 57.577 57.048 1.00 27.36 9 LEU C O 1
ATOM 2295 N N . HIS C 1 13 ? 9.970 57.215 58.074 1.00 30.78 10 HIS C N 1
ATOM 2296 C CA . HIS C 1 13 ? 10.346 57.840 59.347 1.00 29.90 10 HIS C CA 1
ATOM 2297 C C . HIS C 1 13 ? 11.615 57.202 59.964 1.00 27.59 10 HIS C C 1
ATOM 2298 O O . HIS C 1 13 ? 12.590 57.903 60.261 1.00 24.96 10 HIS C O 1
ATOM 2305 N N . GLU C 1 14 ? 11.601 55.874 60.139 1.00 25.67 11 GLU C N 1
ATOM 2306 C CA . GLU C 1 14 ? 12.750 55.192 60.724 1.00 23.93 11 GLU C CA 1
ATOM 2307 C C . GLU C 1 14 ? 13.932 55.190 59.777 1.00 23.17 11 GLU C C 1
ATOM 2308 O O . GLU C 1 14 ? 15.066 55.221 60.219 1.00 20.92 11 GLU C O 1
ATOM 2314 N N . SER C 1 15 ? 13.663 55.162 58.480 1.00 24.07 12 SER C N 1
ATOM 2315 C CA . SER C 1 15 ? 14.744 55.181 57.486 1.00 24.46 12 SER C CA 1
ATOM 2316 C C . SER C 1 15 ? 15.514 56.499 57.472 1.00 23.30 12 SER C C 1
ATOM 2317 O O . SER C 1 15 ? 16.753 56.509 57.341 1.00 23.91 12 SER C O 1
ATOM 2320 N N . ALA C 1 16 ? 14.784 57.600 57.630 1.00 23.11 13 ALA C N 1
ATOM 2321 C CA . ALA C 1 16 ? 15.384 58.920 57.672 1.00 23.42 13 ALA C CA 1
ATOM 2322 C C . ALA C 1 16 ? 16.250 59.028 58.920 1.00 22.18 13 ALA C C 1
ATOM 2323 O O . ALA C 1 16 ? 17.383 59.510 58.843 1.00 21.59 13 ALA C O 1
ATOM 2325 N N . HIS C 1 17 ? 15.741 58.570 60.066 1.00 22.32 14 HIS C N 1
ATOM 2326 C CA . HIS C 1 17 ? 16.539 58.587 61.308 1.00 23.20 14 HIS C CA 1
ATOM 2327 C C . HIS C 1 17 ? 17.841 57.854 61.084 1.00 22.05 14 HIS C C 1
ATOM 2328 O O . HIS C 1 17 ? 18.915 58.341 61.443 1.00 22.59 14 HIS C O 1
ATOM 2335 N N . THR C 1 18 ? 17.718 56.671 60.485 1.00 21.31 15 THR C N 1
ATOM 2336 C CA . THR C 1 18 ? 18.839 55.783 60.282 1.00 21.60 15 THR C CA 1
ATOM 2337 C C . THR C 1 18 ? 19.884 56.326 59.322 1.00 21.25 15 THR C C 1
ATOM 2338 O O . THR C 1 18 ? 21.065 56.343 59.637 1.00 21.46 15 THR C O 1
ATOM 2342 N N . VAL C 1 19 ? 19.453 56.751 58.149 1.00 22.70 16 VAL C N 1
ATOM 2343 C CA . VAL C 1 19 ? 20.374 57.283 57.155 1.00 22.78 16 VAL C CA 1
ATOM 2344 C C . VAL C 1 19 ? 21.039 58.586 57.640 1.00 22.93 16 VAL C C 1
ATOM 2345 O O . VAL C 1 19 ? 22.234 58.769 57.412 1.00 22.72 16 VAL C O 1
ATOM 2349 N N . ILE C 1 20 ? 20.280 59.474 58.299 1.00 21.52 17 ILE C N 1
ATOM 2350 C CA . ILE C 1 20 ? 20.868 60.726 58.789 1.00 22.62 17 ILE C CA 1
ATOM 2351 C C . ILE C 1 20 ? 21.925 60.374 59.844 1.00 21.60 17 ILE C C 1
ATOM 2352 O O . ILE C 1 20 ? 23.014 60.961 59.854 1.00 22.63 17 ILE C O 1
ATOM 2357 N N . ALA C 1 21 ? 21.614 59.386 60.685 1.00 20.44 18 ALA C N 1
ATOM 2358 C CA . ALA C 1 21 ? 22.568 58.926 61.704 1.00 20.40 18 ALA C CA 1
ATOM 2359 C C . ALA C 1 21 ? 23.874 58.412 61.032 1.00 21.02 18 ALA C C 1
ATOM 2360 O O . ALA C 1 21 ? 24.973 58.801 61.420 1.00 20.25 18 ALA C O 1
ATOM 2362 N N . GLN C 1 22 ? 23.731 57.572 60.008 1.00 21.28 19 GLN C N 1
ATOM 2363 C CA . GLN C 1 22 ? 24.878 57.042 59.256 1.00 22.55 19 GLN C CA 1
ATOM 2364 C C . GLN C 1 22 ? 25.740 58.126 58.634 1.00 24.00 19 GLN C C 1
ATOM 2365 O O . GLN C 1 22 ? 26.980 58.093 58.765 1.00 23.56 19 GLN C O 1
ATOM 2371 N N . VAL C 1 23 ? 25.092 59.084 57.953 1.00 23.08 20 VAL C N 1
ATOM 2372 C CA . VAL C 1 23 ? 25.792 60.183 57.320 1.00 24.65 20 VAL C CA 1
ATOM 2373 C C . VAL C 1 23 ? 26.605 60.972 58.357 1.00 25.34 20 VAL C C 1
ATOM 2374 O O . VAL C 1 23 ? 27.712 61.442 58.054 1.00 24.54 20 VAL C O 1
ATOM 2378 N N . LEU C 1 24 ? 26.066 61.081 59.576 1.00 23.01 21 LEU C N 1
ATOM 2379 C CA . LEU C 1 24 ? 26.727 61.780 60.668 1.00 24.36 21 LEU C CA 1
ATOM 2380 C C . LEU C 1 24 ? 27.727 60.907 61.450 1.00 24.93 21 LEU C C 1
ATOM 2381 O O . LEU C 1 24 ? 28.302 61.347 62.457 1.00 25.61 21 LEU C O 1
ATOM 2386 N N . GLY C 1 25 ? 27.951 59.695 60.970 1.00 24.88 22 GLY C N 1
ATOM 2387 C CA . GLY C 1 25 ? 28.938 58.801 61.561 1.00 26.13 22 GLY C CA 1
ATOM 2388 C C . GLY C 1 25 ? 28.498 57.967 62.743 1.00 25.81 22 GLY C C 1
ATOM 2389 O O . GLY C 1 25 ? 29.355 57.381 63.401 1.00 25.79 22 GLY C O 1
ATOM 2390 N N . PHE C 1 26 ? 27.194 57.906 63.041 1.00 23.38 23 PHE C N 1
ATOM 2391 C CA . PHE C 1 26 ? 26.734 57.095 64.177 1.00 24.11 23 PHE C CA 1
ATOM 2392 C C . PHE C 1 26 ? 26.495 55.659 63.758 1.00 23.79 23 PHE C C 1
ATOM 2393 O O . PHE C 1 26 ? 25.970 55.410 62.671 1.00 24.54 23 PHE C O 1
ATOM 2401 N N . ASN C 1 27 ? 26.870 54.713 64.617 1.00 23.30 24 ASN C N 1
ATOM 2402 C CA . ASN C 1 27 ? 26.576 53.310 64.338 1.00 24.03 24 ASN C CA 1
ATOM 2403 C C . ASN C 1 27 ? 25.073 53.046 64.388 1.00 22.34 24 ASN C C 1
ATOM 2404 O O . ASN C 1 27 ? 24.368 53.587 65.250 1.00 22.67 24 ASN C O 1
ATOM 2409 N N . THR C 1 28 ? 24.595 52.186 63.502 1.00 22.25 25 THR C N 1
ATOM 2410 C CA . THR C 1 28 ? 23.178 51.823 63.445 1.00 21.63 25 THR C CA 1
ATOM 2411 C C . THR C 1 28 ? 23.009 50.353 63.101 1.00 22.53 25 THR C C 1
ATOM 2412 O O . THR C 1 28 ? 23.950 49.716 62.581 1.00 22.45 25 THR C O 1
ATOM 2416 N N . ALA C 1 29 ? 21.821 49.818 63.400 1.00 20.97 26 ALA C N 1
ATOM 2417 C CA . ALA C 1 29 ? 21.415 48.513 62.911 1.00 21.87 26 ALA C CA 1
ATOM 2418 C C . ALA C 1 29 ? 20.116 48.786 62.153 1.00 21.86 26 ALA C C 1
ATOM 2419 O O . ALA C 1 29 ? 19.425 49.761 62.448 1.00 21.93 26 ALA C O 1
ATOM 2421 N N . THR C 1 30 ? 19.786 47.932 61.203 1.00 22.42 27 THR C N 1
ATOM 2422 C CA . THR C 1 30 ? 18.593 48.093 60.363 1.00 23.11 27 THR C CA 1
ATOM 2423 C C . THR C 1 30 ? 17.325 48.274 61.198 1.00 23.97 27 THR C C 1
ATOM 2424 O O . THR C 1 30 ? 17.021 47.435 62.061 1.00 22.58 27 THR C O 1
ATOM 2428 N N . PRO C 1 31 ? 16.577 49.362 60.953 1.00 22.23 28 PRO C N 1
ATOM 2429 C CA . PRO C 1 31 ? 15.369 49.566 61.717 1.00 23.10 28 PRO C CA 1
ATOM 2430 C C . PRO C 1 31 ? 14.271 48.553 61.366 1.00 23.53 28 PRO C C 1
ATOM 2431 O O . PRO C 1 31 ? 14.358 47.857 60.340 1.00 24.56 28 PRO C O 1
ATOM 2435 N N . ILE C 1 32 ? 13.257 48.473 62.226 1.00 25.27 29 ILE C N 1
ATOM 2436 C CA . ILE C 1 32 ? 12.143 47.552 62.026 1.00 26.31 29 ILE C CA 1
ATOM 2437 C C . ILE C 1 32 ? 10.810 48.297 62.026 1.00 27.58 29 ILE C C 1
ATOM 2438 O O . ILE C 1 32 ? 10.676 49.364 62.640 1.00 26.28 29 ILE C O 1
ATOM 2443 N N . ILE C 1 33 ? 9.853 47.741 61.294 1.00 29.53 30 ILE C N 1
ATOM 2444 C CA . ILE C 1 33 ? 8.489 48.258 61.216 1.00 30.78 30 ILE C CA 1
ATOM 2445 C C . ILE C 1 33 ? 7.596 47.121 61.666 1.00 32.86 30 ILE C C 1
ATOM 2446 O O . ILE C 1 33 ? 7.787 46.007 61.242 1.00 31.58 30 ILE C O 1
ATOM 2451 N N . TYR C 1 34 ? 6.637 47.405 62.533 1.00 34.20 31 TYR C N 1
ATOM 2452 C CA . TYR C 1 34 ? 5.798 46.364 63.071 1.00 38.49 31 TYR C CA 1
ATOM 2453 C C . TYR C 1 34 ? 4.414 46.864 63.368 1.00 41.18 31 TYR C C 1
ATOM 2454 O O . TYR C 1 34 ? 4.168 48.069 63.434 1.00 40.13 31 TYR C O 1
ATOM 2463 N N . GLU C 1 35 ? 3.509 45.915 63.564 1.00 46.49 32 GLU C N 1
ATOM 2464 C CA . GLU C 1 35 ? 2.128 46.242 63.818 1.00 51.21 32 GLU C CA 1
ATOM 2465 C C . GLU C 1 35 ? 1.834 46.512 65.279 1.00 51.17 32 GLU C C 1
ATOM 2466 O O . GLU C 1 35 ? 2.247 45.770 66.170 1.00 49.41 32 GLU C O 1
ATOM 2472 N N . ASN C 1 36 ? 1.077 47.579 65.490 1.00 54.60 33 ASN C N 1
ATOM 2473 C CA . ASN C 1 36 ? 0.611 47.965 66.795 1.00 58.58 33 ASN C CA 1
ATOM 2474 C C . ASN C 1 36 ? -0.317 46.848 67.303 1.00 65.22 33 ASN C C 1
ATOM 2475 O O . ASN C 1 36 ? -1.137 46.328 66.545 1.00 65.11 33 ASN C O 1
ATOM 2480 N N . SER C 1 37 ? -0.168 46.482 68.574 1.00 69.70 34 SER C N 1
ATOM 2481 C CA . SER C 1 37 ? -0.975 45.423 69.193 1.00 76.37 34 SER C CA 1
ATOM 2482 C C . SER C 1 37 ? -2.327 45.903 69.752 1.00 81.41 34 SER C C 1
ATOM 2483 O O . SER C 1 37 ? -3.108 45.095 70.256 1.00 86.82 34 SER C O 1
ATOM 2486 N N . SER C 1 38 ? -2.600 47.205 69.666 1.00 83.64 35 SER C N 1
ATOM 2487 C CA . SER C 1 38 ? -3.852 47.762 70.170 1.00 88.14 35 SER C CA 1
ATOM 2488 C C . SER C 1 38 ? -5.062 47.200 69.421 1.00 93.90 35 SER C C 1
ATOM 2489 O O . SER C 1 38 ? -5.353 47.602 68.296 1.00 95.43 35 SER C O 1
ATOM 2492 N N . LYS C 1 44 ? -2.666 54.931 64.879 1.00 79.42 41 LYS C N 1
ATOM 2493 C CA . LYS C 1 44 ? -1.494 54.388 64.182 1.00 76.59 41 LYS C CA 1
ATOM 2494 C C . LYS C 1 44 ? -1.321 52.882 64.352 1.00 71.92 41 LYS C C 1
ATOM 2495 O O . LYS C 1 44 ? -0.962 52.399 65.430 1.00 68.86 41 LYS C O 1
ATOM 2501 N N . HIS C 1 45 ? -1.577 52.153 63.268 1.00 69.35 42 HIS C N 1
ATOM 2502 C CA . HIS C 1 45 ? -1.444 50.700 63.257 1.00 67.27 42 HIS C CA 1
ATOM 2503 C C . HIS C 1 45 ? 0.013 50.269 63.030 1.00 60.18 42 HIS C C 1
ATOM 2504 O O . HIS C 1 45 ? 0.421 49.191 63.472 1.00 58.93 42 HIS C O 1
ATOM 2511 N N . TRP C 1 46 ? 0.797 51.113 62.362 1.00 54.95 43 TRP C N 1
ATOM 2512 C CA . TRP C 1 46 ? 2.193 50.789 62.077 1.00 48.74 43 TRP C CA 1
ATOM 2513 C C . TRP C 1 46 ? 3.166 51.561 62.949 1.00 45.65 43 TRP C C 1
ATOM 2514 O O . TRP C 1 46 ? 3.142 52.789 63.010 1.00 44.51 43 TRP C O 1
ATOM 2525 N N . LEU C 1 47 ? 4.036 50.815 63.617 1.00 43.66 44 LEU C N 1
ATOM 2526 C CA . LEU C 1 47 ? 5.036 51.389 64.501 1.00 40.28 44 LEU C CA 1
ATOM 2527 C C . LEU C 1 47 ? 6.418 51.063 63.978 1.00 36.48 44 LEU C C 1
ATOM 2528 O O . LEU C 1 47 ? 6.600 50.143 63.174 1.00 36.20 44 LEU C O 1
ATOM 2533 N N . GLY C 1 48 ? 7.404 51.805 64.457 1.00 34.92 45 GLY C N 1
ATOM 2534 C CA . GLY C 1 48 ? 8.773 51.604 64.024 1.00 31.27 45 GLY C CA 1
ATOM 2535 C C . GLY C 1 48 ? 9.717 51.761 65.189 1.00 30.50 45 GLY C C 1
ATOM 2536 O O . GLY C 1 48 ? 9.380 52.368 66.211 1.00 30.00 45 GLY C O 1
ATOM 2537 N N . LYS C 1 49 ? 10.921 51.238 65.006 1.00 30.54 46 LYS C N 1
ATOM 2538 C CA . LYS C 1 49 ? 11.974 51.309 66.003 1.00 30.54 46 LYS C CA 1
ATOM 2539 C C . LYS C 1 49 ? 13.293 51.414 65.248 1.00 27.17 46 LYS C C 1
ATOM 2540 O O . LYS C 1 49 ? 13.538 50.641 64.328 1.00 24.95 46 LYS C O 1
ATOM 2546 N N . ALA C 1 50 ? 14.120 52.376 65.637 1.00 23.93 47 ALA C N 1
ATOM 2547 C CA . ALA C 1 50 ? 15.460 52.554 65.076 1.00 24.37 47 ALA C CA 1
ATOM 2548 C C . ALA C 1 50 ? 16.511 52.162 66.157 1.00 22.08 47 ALA C C 1
ATOM 2549 O O . ALA C 1 50 ? 16.224 52.152 67.355 1.00 23.97 47 ALA C O 1
ATOM 2551 N N . PHE C 1 51 ? 17.725 51.831 65.716 1.00 21.99 48 PHE C N 1
ATOM 2552 C CA . PHE C 1 51 ? 18.793 51.356 66.627 1.00 21.79 48 PHE C CA 1
ATOM 2553 C C . PHE C 1 51 ? 20.041 52.148 66.248 1.00 22.06 48 PHE C C 1
ATOM 2554 O O . PHE C 1 51 ? 20.758 51.815 65.319 1.00 21.51 48 PHE C O 1
ATOM 2562 N N . ILE C 1 52 ? 20.279 53.205 66.995 1.00 22.41 49 ILE C N 1
ATOM 2563 C CA . ILE C 1 52 ? 21.305 54.185 66.667 1.00 22.67 49 ILE C CA 1
ATOM 2564 C C . ILE C 1 52 ? 22.113 54.508 67.918 1.00 24.72 49 ILE C C 1
ATOM 2565 O O . ILE C 1 52 ? 21.532 54.716 68.975 1.00 25.66 49 ILE C O 1
ATOM 2570 N N . ASP C 1 53 ? 23.438 54.525 67.788 1.00 25.02 50 ASP C N 1
ATOM 2571 C CA . ASP C 1 53 ? 24.329 54.914 68.883 1.00 27.75 50 ASP C CA 1
ATOM 2572 C C . ASP C 1 53 ? 24.415 56.437 69.021 1.00 29.78 50 ASP C C 1
ATOM 2573 O O . ASP C 1 53 ? 25.129 57.080 68.264 1.00 32.74 50 ASP C O 1
ATOM 2578 N N . THR C 1 54 ? 23.676 57.027 69.944 1.00 32.15 51 THR C N 1
ATOM 2579 C CA . THR C 1 54 ? 23.803 58.478 70.176 1.00 36.13 51 THR C CA 1
ATOM 2580 C C . THR C 1 54 ? 24.525 58.790 71.492 1.00 43.63 51 THR C C 1
ATOM 2581 O O . THR C 1 54 ? 24.313 59.873 72.064 1.00 47.04 51 THR C O 1
ATOM 2585 N N . THR C 1 55 ? 25.412 57.886 71.944 1.00 44.64 52 THR C N 1
ATOM 2586 C CA . THR C 1 55 ? 26.117 58.084 73.235 1.00 45.79 52 THR C CA 1
ATOM 2587 C C . THR C 1 55 ? 27.191 59.151 73.272 1.00 51.37 52 THR C C 1
ATOM 2588 O O . THR C 1 55 ? 27.219 59.967 74.214 1.00 60.16 52 THR C O 1
ATOM 2592 N N . ASN C 1 56 ? 28.095 59.146 72.291 1.00 55.02 53 ASN C N 1
ATOM 2593 C CA . ASN C 1 56 ? 29.214 60.104 72.272 1.00 59.77 53 ASN C CA 1
ATOM 2594 C C . ASN C 1 56 ? 29.063 61.174 71.164 1.00 54.79 53 ASN C C 1
ATOM 2595 O O . ASN C 1 56 ? 30.042 61.789 70.743 1.00 56.00 53 ASN C O 1
ATOM 2600 N N . GLY C 1 57 ? 27.837 61.412 70.708 1.00 48.94 54 GLY C N 1
ATOM 2601 C CA . GLY C 1 57 ? 27.612 62.392 69.660 1.00 44.16 54 GLY C CA 1
ATOM 2602 C C . GLY C 1 57 ? 27.429 63.784 70.209 1.00 39.85 54 GLY C C 1
ATOM 2603 O O . GLY C 1 57 ? 26.987 63.951 71.346 1.00 37.98 54 GLY C O 1
ATOM 2604 N N . ASN C 1 58 ? 27.739 64.789 69.393 1.00 38.19 55 ASN C N 1
ATOM 2605 C CA . ASN C 1 58 ? 27.526 66.151 69.827 1.00 37.46 55 ASN C CA 1
ATOM 2606 C C . ASN C 1 58 ? 26.032 66.446 69.765 1.00 32.05 55 ASN C C 1
ATOM 2607 O O . ASN C 1 58 ? 25.241 65.772 69.046 1.00 27.38 55 ASN C O 1
ATOM 2612 N N . VAL C 1 59 ? 25.667 67.460 70.524 1.00 30.74 56 VAL C N 1
ATOM 2613 C CA . VAL C 1 59 ? 24.274 67.831 70.711 1.00 29.82 56 VAL C CA 1
ATOM 2614 C C . VAL C 1 59 ? 23.535 68.132 69.398 1.00 27.07 56 VAL C C 1
ATOM 2615 O O . VAL C 1 59 ? 22.354 67.750 69.232 1.00 24.36 56 VAL C O 1
ATOM 2619 N N A GLU C 1 60 ? 24.247 68.780 68.488 0.50 26.07 57 GLU C N 1
ATOM 2620 N N B GLU C 1 60 ? 24.205 68.799 68.456 0.50 25.44 57 GLU C N 1
ATOM 2621 C CA A GLU C 1 60 ? 23.695 69.187 67.213 0.50 26.12 57 GLU C CA 1
ATOM 2622 C CA B GLU C 1 60 ? 23.524 69.176 67.198 0.50 24.72 57 GLU C CA 1
ATOM 2623 C C A GLU C 1 60 ? 23.384 68.002 66.295 0.50 24.60 57 GLU C C 1
ATOM 2624 C C B GLU C 1 60 ? 23.373 68.006 66.212 0.50 23.80 57 GLU C C 1
ATOM 2625 O O A GLU C 1 60 ? 22.288 67.908 65.731 0.50 24.41 57 GLU C O 1
ATOM 2626 O O B GLU C 1 60 ? 22.361 67.927 65.507 0.50 23.35 57 GLU C O 1
ATOM 2637 N N . ASP C 1 61 ? 24.360 67.112 66.156 1.00 24.21 58 ASP C N 1
ATOM 2638 C CA . ASP C 1 61 ? 24.252 65.927 65.303 1.00 23.54 58 ASP C CA 1
ATOM 2639 C C . ASP C 1 61 ? 23.111 65.023 65.807 1.00 24.50 58 ASP C C 1
ATOM 2640 O O . ASP C 1 61 ? 22.359 64.452 65.003 1.00 22.94 58 ASP C O 1
ATOM 2645 N N . ILE C 1 62 ? 23.005 64.904 67.133 1.00 23.74 59 ILE C N 1
ATOM 2646 C CA . ILE C 1 62 ? 21.948 64.128 67.764 1.00 25.07 59 ILE C CA 1
ATOM 2647 C C . ILE C 1 62 ? 20.578 64.758 67.434 1.00 23.10 59 ILE C C 1
ATOM 2648 O O . ILE C 1 62 ? 19.630 64.036 67.112 1.00 21.07 59 ILE C O 1
ATOM 2653 N N . ALA C 1 63 ? 20.504 66.089 67.460 1.00 22.79 60 ALA C N 1
ATOM 2654 C CA . ALA C 1 63 ? 19.263 66.801 67.101 1.00 22.74 60 ALA C CA 1
ATOM 2655 C C . ALA C 1 63 ? 18.850 66.554 65.662 1.00 21.87 60 ALA C C 1
ATOM 2656 O O . ALA C 1 63 ? 17.670 66.398 65.376 1.00 22.96 60 ALA C O 1
ATOM 2658 N N . LEU C 1 64 ? 19.816 66.517 64.756 1.00 22.74 61 LEU C N 1
ATOM 2659 C CA . LEU C 1 64 ? 19.519 66.211 63.362 1.00 22.64 61 LEU C CA 1
ATOM 2660 C C . LEU C 1 64 ? 18.897 64.824 63.236 1.00 21.25 61 LEU C C 1
ATOM 2661 O O . LEU C 1 64 ? 17.886 64.652 62.551 1.00 21.31 61 LEU C O 1
ATOM 2666 N N . VAL C 1 65 ? 19.475 63.850 63.924 1.00 21.91 62 VAL C N 1
ATOM 2667 C CA . VAL C 1 65 ? 18.922 62.493 63.915 1.00 20.54 62 VAL C CA 1
ATOM 2668 C C . VAL C 1 65 ? 17.481 62.526 64.458 1.00 21.42 62 VAL C C 1
ATOM 2669 O O . VAL C 1 65 ? 16.567 61.927 63.865 1.00 21.08 62 VAL C O 1
ATOM 2673 N N . GLY C 1 66 ? 17.290 63.268 65.553 1.00 20.76 63 GLY C N 1
ATOM 2674 C CA . GLY C 1 66 ? 15.991 63.385 66.201 1.00 22.01 63 GLY C CA 1
ATOM 2675 C C . GLY C 1 66 ? 14.917 64.018 65.326 1.00 21.74 63 GLY C C 1
ATOM 2676 O O . GLY C 1 66 ? 13.739 63.586 65.342 1.00 21.61 63 GLY C O 1
ATOM 2677 N N . LEU C 1 67 ? 15.309 65.047 64.585 1.00 22.03 64 LEU C N 1
ATOM 2678 C CA . LEU C 1 67 ? 14.390 65.752 63.672 1.00 22.90 64 LEU C CA 1
ATOM 2679 C C . LEU C 1 67 ? 14.023 64.954 62.421 1.00 22.65 64 LEU C C 1
ATOM 2680 O O . LEU C 1 67 ? 12.914 65.096 61.896 1.00 22.38 64 LEU C O 1
ATOM 2685 N N . ALA C 1 68 ? 14.949 64.100 61.970 1.00 22.60 65 ALA C N 1
ATOM 2686 C CA . ALA C 1 68 ? 14.823 63.397 60.696 1.00 23.46 65 ALA C CA 1
ATOM 2687 C C . ALA C 1 68 ? 13.532 62.642 60.427 1.00 23.99 65 ALA C C 1
ATOM 2688 O O . ALA C 1 68 ? 13.062 62.640 59.292 1.00 25.36 65 ALA C O 1
ATOM 2690 N N . GLY C 1 69 ? 12.985 61.979 61.444 1.00 24.12 66 GLY C N 1
ATOM 2691 C CA . GLY C 1 69 ? 11.781 61.176 61.285 1.00 26.20 66 GLY C CA 1
ATOM 2692 C C . GLY C 1 69 ? 10.579 61.973 60.835 1.00 26.86 66 GLY C C 1
ATOM 2693 O O . GLY C 1 69 ? 10.007 61.674 59.805 1.00 27.86 66 GLY C O 1
ATOM 2694 N N . GLU C 1 70 ? 10.191 62.995 61.599 1.00 27.45 67 GLU C N 1
ATOM 2695 C CA . GLU C 1 70 ? 9.076 63.857 61.190 1.00 27.51 67 GLU C CA 1
ATOM 2696 C C . GLU C 1 70 ? 9.475 64.664 59.956 1.00 27.77 67 GLU C C 1
ATOM 2697 O O . GLU C 1 70 ? 8.665 64.862 59.020 1.00 27.98 67 GLU C O 1
ATOM 2703 N N . ALA C 1 71 ? 10.737 65.094 59.927 1.00 25.45 68 ALA C N 1
ATOM 2704 C CA . ALA C 1 71 ? 11.200 65.962 58.845 1.00 25.15 68 ALA C CA 1
ATOM 2705 C C . ALA C 1 71 ? 11.161 65.359 57.448 1.00 25.40 68 ALA C C 1
ATOM 2706 O O . ALA C 1 71 ? 10.967 66.095 56.490 1.00 25.59 68 ALA C O 1
ATOM 2708 N N . ILE C 1 72 ? 11.382 64.050 57.308 1.00 25.34 69 ILE C N 1
ATOM 2709 C CA . ILE C 1 72 ? 11.378 63.471 55.961 1.00 26.08 69 ILE C CA 1
ATOM 2710 C C . ILE C 1 72 ? 9.969 63.636 55.336 1.00 27.83 69 ILE C C 1
ATOM 2711 O O . ILE C 1 72 ? 9.863 63.819 54.115 1.00 28.53 69 ILE C O 1
ATOM 2716 N N A GLN C 1 73 ? 8.924 63.576 56.158 0.50 27.43 70 GLN C N 1
ATOM 2717 N N B GLN C 1 73 ? 8.915 63.567 56.161 0.50 27.27 70 GLN C N 1
ATOM 2718 C CA A GLN C 1 73 ? 7.561 63.716 55.653 0.50 30.39 70 GLN C CA 1
ATOM 2719 C CA B GLN C 1 73 ? 7.541 63.763 55.667 0.50 30.02 70 GLN C CA 1
ATOM 2720 C C A GLN C 1 73 ? 7.291 65.188 55.267 0.50 29.85 70 GLN C C 1
ATOM 2721 C C B GLN C 1 73 ? 7.351 65.202 55.222 0.50 29.63 70 GLN C C 1
ATOM 2722 O O A GLN C 1 73 ? 6.630 65.444 54.267 0.50 31.26 70 GLN C O 1
ATOM 2723 O O B GLN C 1 73 ? 6.786 65.455 54.159 0.50 30.82 70 GLN C O 1
ATOM 2734 N N . TYR C 1 74 ? 7.828 66.138 56.045 1.00 29.00 71 TYR C N 1
ATOM 2735 C CA . TYR C 1 74 ? 7.722 67.573 55.731 1.00 29.55 71 TYR C CA 1
ATOM 2736 C C . TYR C 1 74 ? 8.385 67.795 54.378 1.00 30.35 71 TYR C C 1
ATOM 2737 O O . TYR C 1 74 ? 7.825 68.449 53.485 1.00 31.26 71 TYR C O 1
ATOM 2746 N N . TYR C 1 75 ? 9.587 67.232 54.240 1.00 28.14 72 TYR C N 1
ATOM 2747 C CA . TYR C 1 75 ? 10.368 67.353 52.998 1.00 28.87 72 TYR C CA 1
ATOM 2748 C C . TYR C 1 75 ? 9.623 66.763 51.794 1.00 31.17 72 TYR C C 1
ATOM 2749 O O . TYR C 1 75 ? 9.513 67.416 50.751 1.00 32.56 72 TYR C O 1
ATOM 2758 N N . ILE C 1 76 ? 9.146 65.527 51.911 1.00 31.34 73 ILE C N 1
ATOM 2759 C CA . ILE C 1 76 ? 8.433 64.877 50.789 1.00 34.41 73 ILE C CA 1
ATOM 2760 C C . ILE C 1 76 ? 7.094 65.566 50.445 1.00 37.52 73 ILE C C 1
ATOM 2761 O O . ILE C 1 76 ? 6.712 65.641 49.264 1.00 36.33 73 ILE C O 1
ATOM 2766 N N . GLU C 1 77 ? 6.401 66.080 51.465 1.00 38.22 74 GLU C N 1
ATOM 2767 C CA . GLU C 1 77 ? 5.091 66.737 51.270 1.00 41.20 74 GLU C CA 1
ATOM 2768 C C . GLU C 1 77 ? 5.194 68.187 50.816 1.00 42.33 74 GLU C C 1
ATOM 2769 O O . GLU C 1 77 ? 4.167 68.871 50.670 1.00 45.22 74 GLU C O 1
ATOM 2775 N N . GLY C 1 78 ? 6.424 68.651 50.588 1.00 40.01 75 GLY C N 1
ATOM 2776 C CA . GLY C 1 78 ? 6.679 69.983 50.056 1.00 40.05 75 GLY C CA 1
ATOM 2777 C C . GLY C 1 78 ? 6.657 71.137 51.033 1.00 40.34 75 GLY C C 1
ATOM 2778 O O . GLY C 1 78 ? 6.506 72.294 50.626 1.00 40.70 75 GLY C O 1
ATOM 2779 N N . VAL C 1 79 ? 6.801 70.846 52.319 1.00 37.95 76 VAL C N 1
ATOM 2780 C CA . VAL C 1 79 ? 6.813 71.902 53.312 1.00 39.22 76 VAL C CA 1
ATOM 2781 C C . VAL C 1 79 ? 8.093 72.709 53.113 1.00 38.74 76 VAL C C 1
ATOM 2782 O O . VAL C 1 79 ? 9.174 72.131 52.975 1.00 36.64 76 VAL C O 1
ATOM 2786 N N A ASP C 1 80 ? 7.967 74.030 53.085 0.60 40.56 77 ASP C N 1
ATOM 2787 N N B ASP C 1 80 ? 7.964 74.037 53.054 0.40 40.00 77 ASP C N 1
ATOM 2788 C CA A ASP C 1 80 ? 9.135 74.873 52.911 0.60 40.99 77 ASP C CA 1
ATOM 2789 C CA B ASP C 1 80 ? 9.122 74.926 52.900 0.40 39.86 77 ASP C CA 1
ATOM 2790 C C A ASP C 1 80 ? 10.010 74.744 54.145 0.60 38.79 77 ASP C C 1
ATOM 2791 C C B ASP C 1 80 ? 10.007 74.794 54.135 0.40 38.10 77 ASP C C 1
ATOM 2792 O O A ASP C 1 80 ? 9.507 74.710 55.274 0.60 36.70 77 ASP C O 1
ATOM 2793 O O B ASP C 1 80 ? 9.500 74.784 55.262 0.40 36.68 77 ASP C O 1
ATOM 2802 N N . VAL C 1 81 ? 11.321 74.687 53.921 1.00 36.81 78 VAL C N 1
ATOM 2803 C CA . VAL C 1 81 ? 12.291 74.544 55.014 1.00 35.71 78 VAL C CA 1
ATOM 2804 C C . VAL C 1 81 ? 12.115 75.604 56.103 1.00 36.34 78 VAL C C 1
ATOM 2805 O O . VAL C 1 81 ? 12.263 75.303 57.293 1.00 35.52 78 VAL C O 1
ATOM 2809 N N . GLY C 1 82 ? 11.764 76.826 55.701 1.00 35.61 79 GLY C N 1
ATOM 2810 C CA . GLY C 1 82 ? 11.572 77.904 56.642 1.00 35.56 79 GLY C CA 1
ATOM 2811 C C . GLY C 1 82 ? 10.342 77.753 57.526 1.00 35.68 79 GLY C C 1
ATOM 2812 O O . GLY C 1 82 ? 10.250 78.395 58.559 1.00 36.83 79 GLY C O 1
ATOM 2813 N N . ASP C 1 83 ? 9.394 76.927 57.112 1.00 34.43 80 ASP C N 1
ATOM 2814 C CA . ASP C 1 83 ? 8.198 76.702 57.902 1.00 36.11 80 ASP C CA 1
ATOM 2815 C C . ASP C 1 83 ? 8.330 75.532 58.871 1.00 34.88 80 ASP C C 1
ATOM 2816 O O . ASP C 1 83 ? 7.431 75.328 59.687 1.00 35.25 80 ASP C O 1
ATOM 2821 N N . CYS C 1 84 ? 9.432 74.778 58.783 1.00 33.33 81 CYS C N 1
ATOM 2822 C CA . CYS C 1 84 ? 9.616 73.587 59.610 1.00 32.02 81 CYS C CA 1
ATOM 2823 C C . CYS C 1 84 ? 9.642 73.790 61.137 1.00 30.81 81 CYS C C 1
ATOM 2824 O O . CYS C 1 84 ? 9.021 73.013 61.851 1.00 30.45 81 CYS C O 1
ATOM 2827 N N . PRO C 1 85 ? 10.320 74.843 61.638 1.00 31.17 82 PRO C N 1
ATOM 2828 C CA . PRO C 1 85 ? 10.266 75.089 63.090 1.00 30.11 82 PRO C CA 1
ATOM 2829 C C . PRO C 1 85 ? 8.830 75.251 63.606 1.00 32.14 82 PRO C C 1
ATOM 2830 O O . PRO C 1 85 ? 8.483 74.701 64.651 1.00 31.27 82 PRO C O 1
ATOM 2834 N N . PHE C 1 86 ? 8.013 75.987 62.854 1.00 32.48 83 PHE C N 1
ATOM 2835 C CA . PHE C 1 86 ? 6.620 76.215 63.223 1.00 35.82 83 PHE C CA 1
ATOM 2836 C C . PHE C 1 86 ? 5.800 74.919 63.218 1.00 33.73 83 PHE C C 1
ATOM 2837 O O . PHE C 1 86 ? 5.029 74.650 64.144 1.00 33.59 83 PHE C O 1
ATOM 2845 N N A ILE C 1 87 ? 5.986 74.123 62.172 0.50 32.99 84 ILE C N 1
ATOM 2846 N N B ILE C 1 87 ? 5.969 74.112 62.182 0.50 33.08 84 ILE C N 1
ATOM 2847 C CA A ILE C 1 87 ? 5.283 72.855 62.023 0.50 32.49 84 ILE C CA 1
ATOM 2848 C CA B ILE C 1 87 ? 5.216 72.869 62.076 0.50 32.71 84 ILE C CA 1
ATOM 2849 C C A ILE C 1 87 ? 5.626 71.889 63.149 0.50 31.32 84 ILE C C 1
ATOM 2850 C C B ILE C 1 87 ? 5.620 71.867 63.157 0.50 31.40 84 ILE C C 1
ATOM 2851 O O A ILE C 1 87 ? 4.736 71.281 63.749 0.50 31.71 84 ILE C O 1
ATOM 2852 O O B ILE C 1 87 ? 4.755 71.211 63.743 0.50 31.73 84 ILE C O 1
ATOM 2861 N N . TRP C 1 88 ? 6.922 71.765 63.441 1.00 30.24 85 TRP C N 1
ATOM 2862 C CA . TRP C 1 88 ? 7.389 70.903 64.512 1.00 28.98 85 TRP C CA 1
ATOM 2863 C C . TRP C 1 88 ? 6.754 71.345 65.829 1.00 30.29 85 TRP C C 1
ATOM 2864 O O . TRP C 1 88 ? 6.151 70.527 66.544 1.00 30.74 85 TRP C O 1
ATOM 2875 N N . GLU C 1 89 ? 6.818 72.645 66.121 1.00 31.33 86 GLU C N 1
ATOM 2876 C CA . GLU C 1 89 ? 6.243 73.140 67.366 1.00 33.65 86 GLU C CA 1
ATOM 2877 C C . GLU C 1 89 ? 4.733 72.891 67.442 1.00 33.33 86 GLU C C 1
ATOM 2878 O O . GLU C 1 89 ? 4.238 72.493 68.492 1.00 33.79 86 GLU C O 1
ATOM 2884 N N A CYS C 1 90 ? 4.012 73.116 66.345 0.50 33.31 87 CYS C N 1
ATOM 2885 N N B CYS C 1 90 ? 4.026 73.125 66.335 0.50 33.82 87 CYS C N 1
ATOM 2886 C CA A CYS C 1 90 ? 2.555 72.909 66.344 0.50 34.56 87 CYS C CA 1
ATOM 2887 C CA B CYS C 1 90 ? 2.572 72.909 66.271 0.50 35.46 87 CYS C CA 1
ATOM 2888 C C A CYS C 1 90 ? 2.174 71.449 66.604 0.50 35.11 87 CYS C C 1
ATOM 2889 C C B CYS C 1 90 ? 2.179 71.461 66.584 0.50 35.63 87 CYS C C 1
ATOM 2890 O O A CYS C 1 90 ? 1.166 71.180 67.257 0.50 36.06 87 CYS C O 1
ATOM 2891 O O B CYS C 1 90 ? 1.175 71.217 67.251 0.50 36.51 87 CYS C O 1
ATOM 2896 N N . ASN C 1 91 ? 2.999 70.524 66.109 1.00 34.30 88 ASN C N 1
ATOM 2897 C CA . ASN C 1 91 ? 2.739 69.071 66.239 1.00 35.71 88 ASN C CA 1
ATOM 2898 C C . ASN C 1 91 ? 3.368 68.311 67.423 1.00 35.41 88 ASN C C 1
ATOM 2899 O O . ASN C 1 91 ? 3.258 67.080 67.474 1.00 35.80 88 ASN C O 1
ATOM 2904 N N . LEU C 1 92 ? 3.990 69.013 68.374 1.00 35.75 89 LEU C N 1
ATOM 2905 C CA . LEU C 1 92 ? 4.658 68.354 69.535 1.00 36.24 89 LEU C CA 1
ATOM 2906 C C . LEU C 1 92 ? 3.850 67.275 70.242 1.00 37.77 89 LEU C C 1
ATOM 2907 O O . LEU C 1 92 ? 4.412 66.238 70.599 1.00 37.72 89 LEU C O 1
ATOM 2912 N N A GLU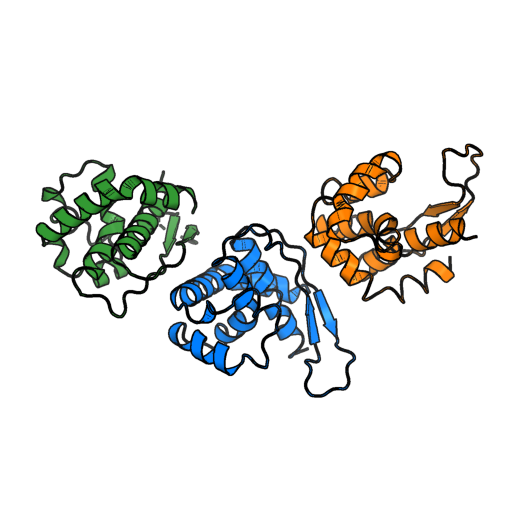 C 1 93 ? 2.553 67.511 70.433 0.60 39.97 90 GLU C N 1
ATOM 2913 N N B GLU C 1 93 ? 2.547 67.495 70.434 0.40 39.71 90 GLU C N 1
ATOM 2914 C CA A GLU C 1 93 ? 1.691 66.515 71.090 0.60 42.04 90 GLU C CA 1
ATOM 2915 C CA B GLU C 1 93 ? 1.701 66.490 71.114 0.40 41.42 90 GLU C CA 1
ATOM 2916 C C A GLU C 1 93 ? 1.781 65.146 70.410 0.60 41.01 90 GLU C C 1
ATOM 2917 C C B GLU C 1 93 ? 1.750 65.134 70.406 0.40 40.81 90 GLU C C 1
ATOM 2918 O O A GLU C 1 93 ? 1.650 64.118 71.063 0.60 41.00 90 GLU C O 1
ATOM 2919 O O B GLU C 1 93 ? 1.560 64.098 71.038 0.40 41.08 90 GLU C O 1
ATOM 2930 N N . ASP C 1 94 ? 2.018 65.148 69.099 1.00 40.25 91 ASP C N 1
ATOM 2931 C CA . ASP C 1 94 ? 2.107 63.905 68.302 1.00 40.24 91 ASP C CA 1
ATOM 2932 C C . ASP C 1 94 ? 3.544 63.491 67.933 1.00 36.95 91 ASP C C 1
ATOM 2933 O O . ASP C 1 94 ? 3.751 62.534 67.192 1.00 36.54 91 ASP C O 1
ATOM 2938 N N . ILE C 1 95 ? 4.527 64.214 68.436 1.00 34.27 92 ILE C N 1
ATOM 2939 C CA . ILE C 1 95 ? 5.929 63.870 68.188 1.00 32.21 92 ILE C CA 1
ATOM 2940 C C . ILE C 1 95 ? 6.361 63.057 69.405 1.00 32.08 92 ILE C C 1
ATOM 2941 O O . ILE C 1 95 ? 6.058 63.436 70.536 1.00 31.35 92 ILE C O 1
ATOM 2946 N N . SER C 1 96 ? 7.033 61.928 69.170 1.00 31.73 93 SER C N 1
ATOM 2947 C CA . SER C 1 96 ? 7.391 61.014 70.268 1.00 32.03 93 SER C CA 1
ATOM 2948 C C . SER C 1 96 ? 8.283 61.693 71.287 1.00 31.54 93 SER C C 1
ATOM 2949 O O . SER C 1 96 ? 9.098 62.571 70.929 1.00 27.99 93 SER C O 1
ATOM 2952 N N . LEU C 1 97 ? 8.142 61.264 72.542 1.00 31.67 94 LEU C N 1
ATOM 2953 C CA . LEU C 1 97 ? 8.964 61.789 73.621 1.00 33.14 94 LEU C CA 1
ATOM 2954 C C . LEU C 1 97 ? 10.437 61.481 73.349 1.00 31.75 94 LEU C C 1
ATOM 2955 O O . LEU C 1 97 ? 11.323 62.253 73.726 1.00 30.30 94 LEU C O 1
ATOM 2960 N N . SER C 1 98 ? 10.696 60.348 72.697 1.00 31.66 95 SER C N 1
ATOM 2961 C CA . SER C 1 98 ? 12.071 59.963 72.343 1.00 31.95 95 SER C CA 1
ATOM 2962 C C . SER C 1 98 ? 12.689 60.961 71.361 1.00 29.23 95 SER C C 1
ATOM 2963 O O . SER C 1 98 ? 13.835 61.378 71.540 1.00 28.70 95 SER C O 1
ATOM 2966 N N . ASP C 1 99 ? 11.939 61.329 70.324 1.00 27.49 96 ASP C N 1
ATOM 2967 C CA . ASP C 1 99 ? 12.415 62.342 69.364 1.00 27.15 96 ASP C CA 1
ATOM 2968 C C . ASP C 1 99 ? 12.631 63.701 70.062 1.00 26.64 96 ASP C C 1
ATOM 2969 O O . ASP C 1 99 ? 13.652 64.364 69.850 1.00 25.24 96 ASP C O 1
ATOM 2974 N N . GLN C 1 100 ? 11.676 64.103 70.905 1.00 26.42 97 GLN C N 1
ATOM 2975 C CA . GLN C 1 100 ? 11.794 65.391 71.629 1.00 27.19 97 GLN C CA 1
ATOM 2976 C C . GLN C 1 100 ? 13.009 65.402 72.548 1.00 28.01 97 GLN C C 1
ATOM 2977 O O . GLN C 1 100 ? 13.616 66.456 72.774 1.00 27.26 97 GLN C O 1
ATOM 2983 N N . GLU C 1 101 ? 13.357 64.232 73.075 1.00 28.27 98 GLU C N 1
ATOM 2984 C CA . GLU C 1 101 ? 14.518 64.134 73.931 1.00 30.74 98 GLU C CA 1
ATOM 2985 C C . GLU C 1 101 ? 15.822 64.337 73.135 1.00 27.96 98 GLU C C 1
ATOM 2986 O O . GLU C 1 101 ? 16.767 64.936 73.646 1.00 28.12 98 GLU C O 1
ATOM 2992 N N . LEU C 1 102 ? 15.860 63.867 71.893 1.00 26.19 99 LEU C N 1
ATOM 2993 C CA . LEU C 1 102 ? 17.053 64.053 71.049 1.00 25.83 99 LEU C CA 1
ATOM 2994 C C . LEU C 1 102 ? 17.151 65.506 70.522 1.00 25.20 99 LEU C C 1
ATOM 2995 O O . LEU C 1 102 ? 18.234 66.050 70.365 1.00 25.78 99 LEU C O 1
ATOM 3000 N N . VAL C 1 103 ? 16.014 66.129 70.269 1.00 25.74 100 VAL C N 1
ATOM 3001 C CA . VAL C 1 103 ? 15.974 67.457 69.650 1.00 25.42 100 VAL C CA 1
ATOM 3002 C C . VAL C 1 103 ? 16.001 68.602 70.656 1.00 27.38 100 VAL C C 1
ATOM 3003 O O . VAL C 1 103 ? 16.703 69.590 70.463 1.00 26.46 100 VAL C O 1
ATOM 3007 N N . LYS C 1 104 ? 15.215 68.461 71.713 1.00 28.33 101 LYS C N 1
ATOM 3008 C CA . LYS C 1 104 ? 15.055 69.501 72.729 1.00 31.50 101 LYS C CA 1
ATOM 3009 C C . LYS C 1 104 ? 14.613 70.782 72.043 1.00 30.39 101 LYS C C 1
ATOM 3010 O O . LYS C 1 104 ? 13.704 70.717 71.220 1.00 29.42 101 LYS C O 1
ATOM 3016 N N . ASP C 1 105 ? 15.263 71.925 72.303 1.00 30.17 102 ASP C N 1
ATOM 3017 C CA . ASP C 1 105 ? 14.808 73.161 71.689 1.00 32.64 102 ASP C CA 1
ATOM 3018 C C . ASP C 1 105 ? 15.431 73.457 70.297 1.00 30.14 102 ASP C C 1
ATOM 3019 O O . ASP C 1 105 ? 15.139 74.500 69.699 1.00 29.48 102 ASP C O 1
ATOM 3024 N N . LEU C 1 106 ? 16.251 72.549 69.770 1.00 27.51 103 LEU C N 1
ATOM 3025 C CA . LEU C 1 106 ? 16.943 72.806 68.498 1.00 27.35 103 LEU C CA 1
ATOM 3026 C C . LEU C 1 106 ? 16.082 72.801 67.241 1.00 26.93 103 LEU C C 1
ATOM 3027 O O . LEU C 1 106 ? 16.575 73.115 66.148 1.00 26.80 103 LEU C O 1
ATOM 3032 N N . TYR C 1 107 ? 14.803 72.474 67.392 1.00 26.17 104 TYR C N 1
ATOM 3033 C CA . TYR C 1 107 ? 13.896 72.579 66.269 1.00 26.72 104 TYR C CA 1
ATOM 3034 C C . TYR C 1 107 ? 13.720 74.050 65.879 1.00 26.92 104 TYR C C 1
ATOM 3035 O O . TYR C 1 107 ? 13.238 74.347 64.793 1.00 27.57 104 TYR C O 1
ATOM 3044 N N . ASN C 1 108 ? 14.093 74.946 66.780 1.00 26.53 105 ASN C N 1
ATOM 3045 C CA . ASN C 1 108 ? 14.072 76.385 66.489 1.00 28.84 105 ASN C CA 1
ATOM 3046 C C . ASN C 1 108 ? 15.269 76.850 65.629 1.00 28.58 105 ASN C C 1
ATOM 3047 O O . ASN C 1 108 ? 15.283 77.979 65.172 1.00 29.79 105 ASN C O 1
ATOM 3052 N N . ASP C 1 109 ? 16.247 75.989 65.395 1.00 27.65 106 ASP C N 1
ATOM 3053 C CA . ASP C 1 109 ? 17.491 76.379 64.691 1.00 28.04 106 ASP C CA 1
ATOM 3054 C C . ASP C 1 109 ? 17.359 76.278 63.161 1.00 26.80 106 ASP C C 1
ATOM 3055 O O . ASP C 1 109 ? 17.370 75.182 62.588 1.00 25.44 106 ASP C O 1
ATOM 3060 N N . VAL C 1 110 ? 17.264 77.439 62.529 1.00 26.29 107 VAL C N 1
ATOM 3061 C CA . VAL C 1 110 ? 17.069 77.540 61.077 1.00 26.84 107 VAL C CA 1
ATOM 3062 C C . VAL C 1 110 ? 18.228 76.896 60.296 1.00 25.65 107 VAL C C 1
ATOM 3063 O O . VAL C 1 110 ? 18.006 76.243 59.273 1.00 24.33 107 VAL C O 1
ATOM 3067 N N . GLU C 1 111 ? 19.454 77.052 60.806 1.00 25.59 108 GLU C N 1
ATOM 3068 C CA . GLU C 1 111 ? 20.645 76.470 60.169 1.00 25.88 108 GLU C CA 1
ATOM 3069 C C . GLU C 1 111 ? 20.625 74.955 60.213 1.00 25.08 108 GLU C C 1
ATOM 3070 O O . GLU C 1 111 ? 21.051 74.306 59.250 1.00 23.79 108 GLU C O 1
ATOM 3076 N N . LEU C 1 112 ? 20.129 74.380 61.315 1.00 25.85 109 LEU C N 1
ATOM 3077 C CA . LEU C 1 112 ? 19.992 72.935 61.387 1.00 25.67 109 LEU C CA 1
ATOM 3078 C C . LEU C 1 112 ? 18.983 72.396 60.401 1.00 24.33 109 LEU C C 1
ATOM 3079 O O . LEU C 1 112 ? 19.219 71.362 59.816 1.00 24.08 109 LEU C O 1
ATOM 3084 N N . TRP C 1 113 ? 17.847 73.060 60.252 1.00 24.85 110 TRP C N 1
ATOM 3085 C CA . TRP C 1 113 ? 16.866 72.632 59.248 1.00 24.23 110 TRP C CA 1
ATOM 3086 C C . TRP C 1 113 ? 17.419 72.768 57.848 1.00 24.90 110 TRP C C 1
ATOM 3087 O O . TRP C 1 113 ? 17.168 71.922 56.991 1.00 23.09 110 TRP C O 1
ATOM 3098 N N . GLU C 1 114 ? 18.177 73.834 57.609 1.00 25.30 111 GLU C N 1
ATOM 3099 C CA . GLU C 1 114 ? 18.781 74.039 56.299 1.00 26.45 111 GLU C CA 1
ATOM 3100 C C . GLU C 1 114 ? 19.695 72.850 55.986 1.00 25.35 111 GLU C C 1
ATOM 3101 O O . GLU C 1 114 ? 19.643 72.269 54.894 1.00 24.65 111 GLU C O 1
ATOM 3107 N N . LYS C 1 115 ? 20.512 72.467 56.969 1.00 24.92 112 LYS C N 1
ATOM 3108 C CA . LYS C 1 115 ? 21.385 71.318 56.811 1.00 23.43 112 LYS C CA 1
ATOM 3109 C C . LYS C 1 115 ? 20.602 70.032 56.630 1.00 22.79 112 LYS C C 1
ATOM 3110 O O . LYS C 1 115 ? 20.976 69.202 55.814 1.00 23.87 112 LYS C O 1
ATOM 3116 N N . LEU C 1 116 ? 19.540 69.830 57.405 1.00 21.71 113 LEU C N 1
ATOM 3117 C CA . LEU C 1 116 ? 18.772 68.584 57.279 1.00 22.25 113 LEU C CA 1
ATOM 3118 C C . LEU C 1 116 ? 18.134 68.435 55.888 1.00 22.66 113 LEU C C 1
ATOM 3119 O O . LEU C 1 116 ? 18.159 67.346 55.285 1.00 22.34 113 LEU C O 1
ATOM 3124 N N . TYR C 1 117 ? 17.546 69.517 55.390 1.00 23.98 114 TYR C N 1
ATOM 3125 C CA . TYR C 1 117 ? 16.957 69.481 54.040 1.00 24.68 114 TYR C CA 1
ATOM 3126 C C . TYR C 1 117 ? 18.053 69.225 53.001 1.00 25.63 114 TYR C C 1
ATOM 3127 O O . TYR C 1 117 ? 17.840 68.513 52.030 1.00 26.88 114 TYR C O 1
ATOM 3136 N N . THR C 1 118 ? 19.238 69.777 53.234 1.00 26.05 115 THR C N 1
ATOM 3137 C CA . THR C 1 118 ? 20.383 69.543 52.338 1.00 25.39 115 THR C CA 1
ATOM 3138 C C . THR C 1 118 ? 20.766 68.072 52.359 1.00 25.05 115 THR C C 1
ATOM 3139 O O . THR C 1 118 ? 20.966 67.468 51.310 1.00 26.51 115 THR C O 1
ATOM 3143 N N . LEU C 1 119 ? 20.833 67.466 53.548 1.00 23.46 116 LEU C N 1
ATOM 3144 C CA . LEU C 1 119 ? 21.159 66.043 53.632 1.00 24.48 116 LEU C CA 1
ATOM 3145 C C . LEU C 1 119 ? 20.076 65.179 52.971 1.00 24.68 116 LEU C C 1
ATOM 3146 O O . LEU C 1 119 ? 20.392 64.175 52.328 1.00 25.39 116 LEU C O 1
ATOM 3151 N N . PHE C 1 120 ? 18.810 65.574 53.116 1.00 24.20 117 PHE C N 1
ATOM 3152 C CA . PHE C 1 120 ? 17.733 64.851 52.430 1.00 25.45 117 PHE C CA 1
ATOM 3153 C C . PHE C 1 120 ? 17.904 64.938 50.892 1.00 28.26 117 PHE C C 1
ATOM 3154 O O . PHE C 1 120 ? 17.700 63.942 50.185 1.00 30.36 117 PHE C O 1
ATOM 3162 N N . GLU C 1 121 ? 18.292 66.104 50.381 1.00 29.42 118 GLU C N 1
ATOM 3163 C CA . GLU C 1 121 ? 18.524 66.242 48.937 1.00 33.16 118 GLU C CA 1
ATOM 3164 C C . GLU C 1 121 ? 19.592 65.257 48.473 1.00 32.50 118 GLU C C 1
ATOM 3165 O O . GLU C 1 121 ? 19.459 64.640 47.438 1.00 33.57 118 GLU C O 1
ATOM 3171 N N . GLN C 1 122 ? 20.662 65.149 49.244 1.00 29.91 119 GLN C N 1
ATOM 3172 C CA . GLN C 1 122 ? 21.783 64.294 48.893 1.00 31.19 119 GLN C CA 1
ATOM 3173 C C . GLN C 1 122 ? 21.591 62.806 49.178 1.00 30.90 119 GLN C C 1
ATOM 3174 O O . GLN C 1 122 ? 22.173 61.981 48.494 1.00 33.14 119 GLN C O 1
ATOM 3180 N N . HIS C 1 123 ? 20.772 62.458 50.166 1.00 29.50 120 HIS C N 1
ATOM 3181 C CA . HIS C 1 123 ? 20.612 61.052 50.533 1.00 30.89 120 HIS C CA 1
ATOM 3182 C C . HIS C 1 123 ? 19.182 60.534 50.418 1.00 32.83 120 HIS C C 1
ATOM 3183 O O . HIS C 1 123 ? 18.866 59.504 50.993 1.00 30.81 120 HIS C O 1
ATOM 3190 N N . HIS C 1 124 ? 18.348 61.235 49.643 1.00 33.53 121 HIS C N 1
ATOM 3191 C CA . HIS C 1 124 ? 16.944 60.836 49.462 1.00 36.57 121 HIS C CA 1
ATOM 3192 C C . HIS C 1 124 ? 16.811 59.391 48.990 1.00 36.03 121 HIS C C 1
ATOM 3193 O O . HIS C 1 124 ? 15.967 58.669 49.497 1.00 35.65 121 HIS C O 1
ATOM 3200 N N . ASP C 1 125 ? 17.638 58.992 48.024 1.00 37.79 122 ASP C N 1
ATOM 3201 C CA . ASP C 1 125 ? 17.563 57.639 47.450 1.00 42.27 122 ASP C CA 1
ATOM 3202 C C . ASP C 1 125 ? 17.954 56.573 48.460 1.00 38.87 122 ASP C C 1
ATOM 3203 O O . ASP C 1 125 ? 17.341 55.509 48.479 1.00 38.70 122 ASP C O 1
ATOM 3208 N N . SER C 1 126 ? 18.970 56.853 49.278 1.00 34.84 123 SER C N 1
ATOM 3209 C CA . SER C 1 126 ? 19.345 55.920 50.335 1.00 33.45 123 SER C CA 1
ATOM 3210 C C . SER C 1 126 ? 18.182 55.762 51.305 1.00 32.12 123 SER C C 1
ATOM 3211 O O . SER C 1 126 ? 17.925 54.659 51.779 1.00 32.52 123 SER C O 1
ATOM 3214 N N . ILE C 1 127 ? 17.481 56.862 51.592 1.00 29.08 124 ILE C N 1
ATOM 3215 C CA . ILE C 1 127 ? 16.359 56.829 52.527 1.00 28.63 124 ILE C CA 1
ATOM 3216 C C . ILE C 1 127 ? 15.239 55.977 51.945 1.00 29.58 124 ILE C C 1
ATOM 3217 O O . ILE C 1 127 ? 14.676 55.114 52.628 1.00 26.35 124 ILE C O 1
ATOM 3222 N N . LEU C 1 128 ? 14.939 56.212 50.676 1.00 31.67 125 LEU C N 1
ATOM 3223 C CA . LEU C 1 128 ? 13.892 55.439 50.007 1.00 34.92 125 LEU C CA 1
ATOM 3224 C C . LEU C 1 128 ? 14.225 53.957 49.863 1.00 34.35 125 LEU C C 1
ATOM 3225 O O . LEU C 1 128 ? 13.354 53.101 50.075 1.00 33.09 125 LEU C O 1
ATOM 3230 N N . ASP C 1 129 ? 15.465 53.671 49.474 1.00 33.91 126 ASP C N 1
ATOM 3231 C CA . ASP C 1 129 ? 15.928 52.303 49.338 1.00 35.02 126 ASP C CA 1
ATOM 3232 C C . ASP C 1 129 ? 15.800 51.554 50.671 1.00 33.01 126 ASP C C 1
ATOM 3233 O O . ASP C 1 129 ? 15.371 50.402 50.687 1.00 33.82 126 ASP C O 1
ATOM 3238 N N . LEU C 1 130 ? 16.152 52.197 51.782 1.00 29.18 127 LEU C N 1
ATOM 3239 C CA . LEU C 1 130 ? 16.048 51.540 53.086 1.00 28.98 127 LEU C CA 1
ATOM 3240 C C . LEU C 1 130 ? 14.595 51.368 53.471 1.00 30.05 127 LEU C C 1
ATOM 3241 O O . LEU C 1 130 ? 14.192 50.291 53.968 1.00 29.45 127 LEU C O 1
ATOM 3246 N N . ALA C 1 131 ? 13.794 52.410 53.221 1.00 30.74 128 ALA C N 1
ATOM 3247 C CA . ALA C 1 131 ? 12.366 52.359 53.547 1.00 31.52 128 ALA C CA 1
ATOM 3248 C C . ALA C 1 131 ? 11.682 51.232 52.777 1.00 33.45 128 ALA C C 1
ATOM 3249 O O . ALA C 1 131 ? 10.826 50.565 53.320 1.00 34.32 128 ALA C O 1
ATOM 3251 N N . ASN C 1 132 ? 12.085 51.014 51.527 1.00 35.78 129 ASN C N 1
ATOM 3252 C CA . ASN C 1 132 ? 11.505 49.929 50.709 1.00 38.64 129 ASN C CA 1
ATOM 3253 C C . ASN C 1 132 ? 11.961 48.532 51.110 1.00 38.70 129 ASN C C 1
ATOM 3254 O O . ASN C 1 132 ? 11.370 47.559 50.669 1.00 39.39 129 ASN C O 1
ATOM 3259 N N . SER C 1 133 ? 12.985 48.434 51.956 1.00 36.10 130 SER C N 1
ATOM 3260 C CA . SER C 1 133 ? 13.505 47.134 52.378 1.00 37.28 130 SER C CA 1
ATOM 3261 C C . SER C 1 133 ? 13.029 46.670 53.758 1.00 36.43 130 SER C C 1
ATOM 3262 O O . SER C 1 133 ? 13.344 45.546 54.153 1.00 37.58 130 SER C O 1
ATOM 3265 N N . ILE C 1 134 ? 12.287 47.517 54.481 1.00 34.00 131 ILE C N 1
ATOM 3266 C CA . ILE C 1 134 ? 11.867 47.221 55.844 1.00 33.15 131 ILE C CA 1
ATOM 3267 C C . ILE C 1 134 ? 10.350 47.137 55.990 1.00 34.79 131 ILE C C 1
ATOM 3268 O O . ILE C 1 134 ? 9.596 47.498 55.076 1.00 35.69 131 ILE C O 1
#

Solvent-accessible surface area: 20112 Å² total; per-residue (Å²): 166,118,75,50,78,64,15,1,15,36,17,0,0,10,2,6,0,0,98,59,36,67,22,66,18,1,45,2,23,16,71,102,18,112,48,140,72,126,134,93,107,84,46,56,24,70,20,0,30,30,31,118,137,24,82,102,61,22,27,0,0,0,0,0,0,0,29,0,5,48,12,62,98,128,58,29,96,31,50,73,0,18,138,55,1,94,81,58,44,169,97,7,51,150,71,10,50,117,49,1,134,100,44,16,79,16,58,12,2,0,56,6,0,30,7,4,0,111,59,44,95,84,48,2,83,98,33,3,103,81,34,192,111,91,73,67,53,16,0,9,41,15,0,0,8,2,6,0,0,96,59,37,66,24,114,30,57,91,2,86,17,95,104,16,114,49,133,81,134,127,95,141,80,51,55,23,107,20,77,41,55,33,129,139,23,86,106,38,24,25,0,0,1,0,0,0,1,39,0,1,48,17,57,79,120,58,33,100,47,50,74,0,17,143,43,2,95,85,56,53,170,124,6,55,146,76,9,48,113,47,1,138,105,58,19,82,21,68,10,0,0,52,4,0,32,23,3,0,130,54,50,65,91,50,0,81,103,32,3,100,82,33,156,79,85,66,58,10,0,8,39,16,0,0,11,2,7,0,0,95,60,36,66,25,62,14,2,57,3,24,18,63,101,45,122,140,144,82,53,58,24,66,24,0,29,42,37,124,148,22,92,108,80,26,27,0,0,0,0,0,0,1,42,0,1,48,18,57,75,120,63,39,88,50,47,77,0,22,145,47,1,94,82,58,48,154,123,6,56,148,83,10,50,126,52,1,148,94,53,20,74,46,88,118,7,1,106,81,0,27,54,18,0,119,126,49,59,102,56,0,38,99,33,2,106,85,34

Organism: Vibrio cholerae serotype O1 biovar El Tor (NCBI:txid686)

Nearest PDB structures (foldseek):
  5iqj-assembly2_B  TM=1.008E+00  e=5.565E-22  Vibrio cholerae O1 biovar El Tor
  5iqj-assembly3_C  TM=1.004E+00  e=1.336E-19  Vibrio cholerae O1 biovar El Tor
  8xkv-assembly1_C  TM=5.257E-01  e=4.875E+00  Arabidopsis thaliana
  6eqz-assembly4_G  TM=3.285E-01  e=6.394E+00  Escherichia coli O157:H7
  6u45-assembly2_B  TM=2.166E-01  e=6.394E+00  Candidatus Methanoperedens nitratireducens